Protein 4MTD (pdb70)

B-factor: mean 65.63, std 25.98, range [26.78, 178.12]

Nearest PDB structures (foldseek):
  4mtd-assembly1_B  TM=9.574E-01  e=1.152E-27  Escherichia coli K-12
  7dh8-assembly1_A-2  TM=9.145E-01  e=3.025E-14  Xanthomonas campestris pv. campestris str. 8004
  4rb2-assembly1_D  TM=7.199E-01  e=3.988E-08  Magnetospirillum gryphiswaldense MSR-1 v2
  4lmy-assembly1_B  TM=5.319E-01  e=8.120E-08  Streptococcus pyogenes NS88.2
  5fd6-assembly2_C  TM=5.587E-01  e=7.136E-08  Rhizobium leguminosarum bv. viciae

Solvent-accessible surface area: 32588 Å² total; per-residue (Å²): 120,102,14,124,118,38,22,58,74,0,90,157,9,3,82,122,64,156,50,188,29,37,109,45,56,46,23,0,0,86,18,4,22,113,68,136,6,21,14,41,3,74,82,0,13,68,64,0,55,148,62,30,92,113,2,72,19,84,19,0,85,136,4,1,69,15,0,63,137,25,21,1,3,36,79,0,42,19,52,101,8,13,9,28,3,122,97,7,78,55,108,150,47,32,22,0,11,2,5,2,85,129,65,22,28,27,120,11,46,89,4,127,23,0,54,83,42,0,127,72,40,4,75,182,86,37,18,53,46,141,88,9,17,2,4,0,23,0,43,26,47,68,4,48,124,81,107,84,152,216,81,104,29,109,89,24,24,62,86,0,86,160,31,2,76,143,79,145,52,176,20,48,114,66,68,52,27,0,0,88,13,2,24,98,55,159,14,32,14,40,5,70,82,0,11,55,52,0,56,140,62,30,94,116,2,76,20,66,21,0,85,168,3,1,70,10,0,64,132,22,37,1,4,36,74,0,37,23,61,78,10,11,10,38,0,90,80,14,104,58,114,124,41,25,15,1,7,2,5,2,80,140,69,41,39,26,114,16,35,61,12,137,32,0,57,78,68,0,111,88,33,2,69,177,44,42,16,43,36,139,111,23,18,4,4,1,27,0,30,26,50,60,1,58,131,84,115,88,149,149,37,143,111,50,23,60,63,0,87,154,29,12,71,160,102,150,52,202,30,45,107,68,67,50,21,0,1,80,17,3,21,101,75,149,25,29,10,39,5,124,78,0,3,83,61,0,90,140,59,60,91,146,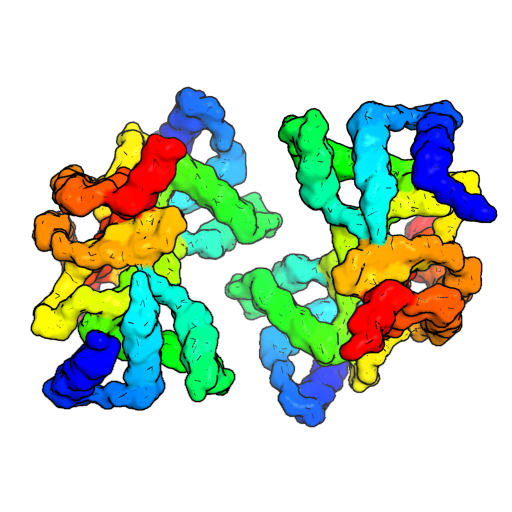6,107,40,67,23,0,94,178,3,2,99,21,0,60,136,22,18,1,3,30,76,0,37,20,59,86,9,11,15,31,5,118,82,16,108,100,116,130,62,26,17,0,4,1,6,2,72,132,74,40,47,28,98,22,39,83,6,115,28,0,28,88,46,2,99,75,39,2,79,185,48,40,18,46,31,167,102,7,10,3,4,0,25,0,27,24,44,66,3,56,124,80,106,85,148,224,154,50,75,38,114,97,0,18,59,41,0,85,111,20,2,77,136,100,149,46,193,31,48,111,75,69,57,37,0,0,92,15,4,12,103,59,135,14,30,17,38,6,126,79,0,4,83,55,0,88,147,67,58,88,144,5,107,40,65,18,1,86,169,2,1,88,21,0,58,151,18,25,2,3,45,71,0,34,26,49,94,14,14,8,3,0,80,17,20,68,76,112,129,46,26,18,0,11,6,8,2,70,181,76,34,33,19,99,12,34,52,6,124,30,0,50,90,45,1,86,72,25,1,80,166,27,44,13,48,26,198,110,12,12,4,4,0,32,0,26,28,48,72,18,56,139,108,140,81,146

InterPro domains:
  IPR002481 Ferric-uptake regulator [PF01475] (20-138)
  IPR002481 Ferric-uptake regulator [PTHR33202] (2-150)
  IPR002481 Ferric-uptake regulator [cd07153] (26-143)
  IPR036388 Winged helix-like DNA-binding domain superfamily [G3DSA:1.10.10.10] (1-89)
  IPR036390 Winged helix DNA-binding domain superfamily [SSF46785] (12-144)
  IPR043135 Ferric-uptake regulator, C-terminal domain [G3DSA:3.30.1490.190] (90-152)

GO terms:
  GO:0000976 transcription cis-regulatory region binding (F, IPI)
  GO:0001217 DNA-binding transcription repressor activity (F, IPI)
  GO:0032993 protein-DNA complex (C, IPI)
  GO:0042802 identical protein binding (F, IPI)
  GO:0006351 DNA-templated transcription (P, IDA)

CATH classification: 1.10.10.10 (+1 more: 3.30.1490.190)

Sequence (598 aa):
TTTQELLAQAEKICAQRNVRLTPQRLEVLRLMSLQDGAISAYDLLDLLREAEPQAKPPTVYRRALDFLLEQGFVHKVESTNSYVLCHLFDQPTHTSAMFICDRCGAVKEECAEGVEDIMHTLAAKMGFALRHNVIEAHGLCAACVEVEACKTTTQELLAQAEKICAQRNVRLTPQRLEVLRLMSLQDGAISAYDLLDLLREAEPQAKPPTVYRALDFLLEQGFVHKVESTNSYVLCHLFDQPTHTSAMFICDRCGAVKEECAEGVEDIMHTLAAKMGFALRHNVIEAHGLCAACVEVEACTTQELLAQAEKICAQRNVRLTPQRLEVLRLMSLQDGAISAYDLLDLLREAEPQAKPPTVYRALDFLLEQGFVHKVESTNSYVLCHLFDQPTHTSAMFICDRCGAVKEECAEGVEDIMHTLAAKMGFALRHNVIEAHGLCAACVEVEACEKTTTQELLAQAEKICAQRNVRLTPQRLEVLRLMSLQDGAISAYDLLDLLREAEPQAKPPTVYRALDFLLEQGFVHKVESTNSYVLCHLFDQPTHTSAMFICDRCGAVKEECAEGVEDIMHTLAAKMGFALRHNVIEAHGLCAACVEVEAC

Radius of gyration: 30.98 Å; Cα contacts (8 Å, |Δi|>4): 879; chains: 4; bounding box: 67×88×81 Å

Foldseek 3Di:
DVLVVVLVVVVVLQVVPVHDCDPLLSVLLSQQVVQQWKDALVVSQVVSCVVPVPDDSVSSVVSVVVCVVQPFKDQQVVPRIIHGDPDGPDPDDAWAWEAEPPRGHIDTHHDPVVVVVVVVVCVVPVHDDDYDRHYHYDHDPVVVVVVVD/DDPLVVVLVVVVVVCVVPVHDCDPLLSVLLSLQVVDQWKDALVRSQVVSCVVVVPGDSVSSVVSVVVCVVQPFKDAQVVVRIIHGDPDSPDHDAAWEWEAEPPPGHIDTHHDVVVVVVVVVVCVVPVHDDDYDRHYHYHHDPVRVVVVVD/DLVVVLVVVVVVCVVVVHDCDPLLSVLLSLLSVDQAKAALVVSQVVVCVVPVVDDSVSSVVSVVVCVVQQFWDAQVVVRTIHGDPDRPDDNAAWAWEAEPPPGHIDTDHDVVVVVVVVVVCVVPVHDDDGDHHYHYHHDPVVVVVVVD/DADQLVNLLVVVVVVCVVVVHDCDPLLSVLLVLQSPDQAWAAQVRSQVVVCVVVVPDDSVSSVVSVVVCVVLPQKDQQPVPRTIHGDRPVSDPDAAWAWEAEPPVGGIDTDGDPPVVVVVVVVCVVPVHDDDHDYHYHYDHDPVVVVVVVD

Organism: Escherichia coli (strain K12) (NCBI:txid83333)

Structure (mmCIF, N/CA/C/O backbone):
data_4MTD
#
_entry.id   4MTD
#
_cell.length_a   193.324
_cell.length_b   80.470
_cell.length_c   98.770
_cell.angle_alpha   90.00
_cell.angle_beta   120.15
_cell.angle_gamma   90.00
#
_symmetry.space_group_name_H-M   'C 1 2 1'
#
loop_
_entity.id
_entity.type
_entity.pdbx_description
1 polymer 'Zinc uptake regulation protein'
2 polymer 'znuABC operator DNA'
3 polymer 'znuABC operator DNA'
4 non-polymer 'ZINC ION'
#
loop_
_atom_site.group_PDB
_atom_site.id
_atom_site.type_symbol
_atom_site.label_atom_id
_atom_site.label_alt_id
_atom_site.label_comp_id
_atom_site.label_asym_id
_atom_site.label_entity_id
_atom_site.label_seq_id
_atom_site.pdbx_PDB_ins_code
_atom_site.Cartn_x
_atom_site.Cartn_y
_atom_site.Cartn_z
_atom_site.occupancy
_atom_site.B_iso_or_equiv
_atom_site.auth_seq_id
_atom_site.auth_comp_id
_atom_site.auth_asym_id
_atom_site.auth_atom_id
_atom_site.pdbx_PDB_model_num
ATOM 1 N N . THR A 1 4 ? 49.081 -16.427 52.523 1.00 101.83 4 THR A N 1
ATOM 2 C CA . THR A 1 4 ? 50.215 -16.071 53.436 1.00 102.97 4 THR A CA 1
ATOM 3 C C . THR A 1 4 ? 50.196 -14.598 53.862 1.00 97.75 4 THR A C 1
ATOM 4 O O . THR A 1 4 ? 50.659 -14.265 54.953 1.00 99.42 4 THR A O 1
ATOM 8 N N . THR A 1 5 ? 49.682 -13.719 53.004 1.00 90.55 5 THR A N 1
ATOM 9 C CA . THR A 1 5 ? 49.376 -12.347 53.416 1.00 87.03 5 THR A CA 1
ATOM 10 C C . THR A 1 5 ? 48.300 -12.367 54.508 1.00 81.70 5 THR A C 1
ATOM 11 O O . THR A 1 5 ? 48.302 -11.526 55.407 1.00 79.86 5 THR A O 1
ATOM 15 N N . THR A 1 6 ? 47.398 -13.346 54.423 1.00 75.32 6 THR A N 1
ATOM 16 C CA . THR A 1 6 ? 46.389 -13.594 55.451 1.00 69.28 6 THR A CA 1
ATOM 17 C C . THR A 1 6 ? 47.033 -14.113 56.744 1.00 68.03 6 THR A C 1
ATOM 18 O O . THR A 1 6 ? 46.782 -13.556 57.817 1.00 68.67 6 THR A O 1
ATOM 22 N N . GLN A 1 7 ? 47.861 -15.155 56.641 1.00 65.67 7 GLN A N 1
ATOM 23 C CA . GLN A 1 7 ? 48.626 -15.670 57.792 1.00 67.59 7 GLN A CA 1
ATOM 24 C C . GLN A 1 7 ? 49.310 -14.550 58.576 1.00 65.48 7 GLN A C 1
ATOM 25 O O . GLN A 1 7 ? 49.146 -14.432 59.794 1.00 61.37 7 GLN A O 1
ATOM 31 N N . GLU A 1 8 ? 50.087 -13.746 57.857 1.00 64.59 8 GLU A N 1
ATOM 32 C CA . GLU A 1 8 ? 50.785 -12.601 58.438 1.00 68.66 8 GLU A CA 1
ATOM 33 C C . GLU A 1 8 ? 49.806 -11.651 59.109 1.00 65.21 8 GLU A C 1
ATOM 34 O O . GLU A 1 8 ? 50.028 -11.195 60.231 1.00 63.88 8 GLU A O 1
ATOM 40 N N . LEU A 1 9 ? 48.715 -11.369 58.412 1.00 63.15 9 LEU A N 1
ATOM 41 C CA . LEU A 1 9 ? 47.703 -10.460 58.920 1.00 61.85 9 LEU A CA 1
ATOM 42 C C . LEU A 1 9 ? 47.056 -11.007 60.197 1.00 59.76 9 LEU A C 1
ATOM 43 O O . LEU A 1 9 ? 46.835 -10.260 61.151 1.00 56.49 9 LEU A O 1
ATOM 48 N N . LEU A 1 10 ? 46.789 -12.311 60.230 1.00 57.58 10 LEU A N 1
ATOM 49 C CA . LEU A 1 10 ? 46.236 -12.943 61.433 1.00 57.46 10 LEU A CA 1
ATOM 50 C C . LEU A 1 10 ? 47.248 -12.962 62.575 1.00 56.19 10 LEU A C 1
ATOM 51 O O . LEU A 1 10 ? 46.903 -12.670 63.724 1.00 55.19 10 LEU A O 1
ATOM 56 N N . ALA A 1 11 ? 48.489 -13.314 62.252 1.00 57.08 11 ALA A N 1
ATOM 57 C CA . ALA A 1 11 ? 49.575 -13.349 63.236 1.00 58.32 11 ALA A CA 1
ATOM 58 C C . ALA A 1 11 ? 49.756 -11.987 63.886 1.00 57.33 11 ALA A C 1
ATOM 59 O O . ALA A 1 11 ? 50.023 -11.880 65.086 1.00 60.04 11 ALA A O 1
ATOM 61 N N . GLN A 1 12 ? 49.598 -10.951 63.075 1.00 55.28 12 GLN A N 1
ATOM 62 C CA . GLN A 1 12 ? 49.653 -9.577 63.537 1.00 56.67 12 GLN A CA 1
ATOM 63 C C . GLN A 1 12 ? 48.489 -9.200 64.458 1.00 57.39 12 GLN A C 1
ATOM 64 O O . GLN A 1 12 ? 48.667 -8.437 65.402 1.00 59.82 12 GLN A O 1
ATOM 70 N N . ALA A 1 13 ? 47.297 -9.711 64.175 1.00 58.81 13 ALA A N 1
ATOM 71 C CA . ALA A 1 13 ? 46.132 -9.416 65.010 1.00 58.33 13 ALA A CA 1
ATOM 72 C C . ALA A 1 13 ? 46.236 -10.126 66.352 1.00 58.36 13 ALA A C 1
ATOM 73 O O . ALA A 1 13 ? 45.882 -9.558 67.388 1.00 54.72 13 ALA A O 1
ATOM 75 N N . GLU A 1 14 ? 46.717 -11.368 66.321 1.00 62.17 14 GLU A N 1
ATOM 76 C CA . GLU A 1 14 ? 46.982 -12.142 67.543 1.00 65.14 14 GLU A CA 1
ATOM 77 C C . GLU A 1 14 ? 47.988 -11.450 68.453 1.00 67.11 14 GLU A C 1
ATOM 78 O O . GLU A 1 14 ? 47.899 -11.552 69.679 1.00 69.53 14 GLU A O 1
ATOM 84 N N . LYS A 1 15 ? 48.941 -10.750 67.843 1.00 68.84 15 LYS A N 1
ATOM 85 C CA . LYS A 1 15 ? 49.955 -10.004 68.575 1.00 69.79 15 LYS A CA 1
ATOM 86 C C . LYS A 1 15 ? 49.351 -8.759 69.219 1.00 67.62 15 LYS A C 1
ATOM 87 O O . LYS A 1 15 ? 49.541 -8.523 70.408 1.00 71.06 15 LYS A O 1
ATOM 93 N N . ILE A 1 16 ? 48.618 -7.971 68.439 1.00 65.49 16 ILE A N 1
ATOM 94 C CA . ILE A 1 16 ? 47.954 -6.769 68.961 1.00 61.95 16 ILE A CA 1
ATOM 95 C C . ILE A 1 16 ? 46.971 -7.111 70.078 1.00 61.61 16 ILE A C 1
ATOM 96 O O . ILE A 1 16 ? 46.890 -6.400 71.070 1.00 64.53 16 ILE A O 1
ATOM 101 N N . CYS A 1 17 ? 46.219 -8.193 69.906 1.00 62.27 17 CYS A N 1
ATOM 102 C CA . CYS A 1 17 ? 45.259 -8.626 70.921 1.00 61.36 17 CYS A CA 1
ATOM 103 C C . CYS A 1 17 ? 45.945 -9.196 72.161 1.00 62.19 17 CYS A C 1
ATOM 104 O O . CYS A 1 17 ? 45.377 -9.159 73.246 1.00 58.24 17 CYS A O 1
ATOM 107 N N . ALA A 1 18 ? 47.147 -9.747 71.999 1.00 65.73 18 ALA A N 1
ATOM 108 C CA . ALA A 1 18 ? 47.957 -10.161 73.150 1.00 67.81 18 ALA A CA 1
ATOM 109 C C . ALA A 1 18 ? 48.438 -8.934 73.931 1.00 66.88 18 ALA A C 1
ATOM 110 O O . ALA A 1 18 ? 48.411 -8.933 75.157 1.00 67.65 18 ALA A O 1
ATOM 112 N N . GLN A 1 19 ? 48.853 -7.894 73.212 1.00 67.89 19 GLN A N 1
ATOM 113 C CA . GLN A 1 19 ? 49.312 -6.649 73.825 1.00 70.24 19 GLN A CA 1
ATOM 114 C C . GLN A 1 19 ? 48.221 -6.044 74.708 1.00 71.38 19 GLN A C 1
ATOM 115 O O . GLN A 1 19 ? 48.420 -5.894 75.912 1.00 77.98 19 GLN A O 1
ATOM 121 N N . ARG A 1 20 ? 47.072 -5.714 74.121 1.00 71.87 20 ARG A N 1
ATOM 122 C CA . ARG A 1 20 ? 45.910 -5.271 74.905 1.00 70.38 20 ARG A CA 1
ATOM 123 C C . ARG A 1 20 ? 45.368 -6.517 75.593 1.00 73.09 20 ARG A C 1
ATOM 124 O O . ARG A 1 20 ? 45.521 -7.610 75.068 1.00 80.97 20 ARG A O 1
ATOM 132 N N . ASN A 1 21 ? 44.751 -6.380 76.760 1.00 75.73 21 ASN A N 1
ATOM 133 C CA . ASN A 1 21 ? 44.309 -7.567 77.508 1.00 81.35 21 ASN A CA 1
ATOM 134 C C . ASN A 1 21 ? 42.999 -8.092 76.926 1.00 76.38 21 ASN A C 1
ATOM 135 O O . ASN A 1 21 ? 41.936 -7.907 77.514 1.00 78.36 21 ASN A O 1
ATOM 140 N N . VAL A 1 22 ? 43.088 -8.751 75.771 1.00 71.43 22 VAL A N 1
ATOM 141 C CA . VAL A 1 22 ? 41.920 -8.957 74.901 1.00 66.73 22 VAL A CA 1
ATOM 142 C C . VAL A 1 22 ? 41.948 -10.299 74.163 1.00 62.59 22 VAL A C 1
ATOM 143 O O . VAL A 1 22 ? 42.986 -10.723 73.666 1.00 60.46 22 VAL A O 1
ATOM 147 N N . ARG A 1 23 ? 40.783 -10.940 74.084 1.00 59.99 23 ARG A N 1
ATOM 148 C CA . ARG A 1 23 ? 40.677 -12.324 73.635 1.00 58.62 23 ARG A CA 1
ATOM 149 C C . ARG A 1 23 ? 40.241 -12.467 72.170 1.00 56.29 23 ARG A C 1
ATOM 150 O O . ARG A 1 23 ? 39.069 -12.282 71.832 1.00 54.90 23 ARG A O 1
ATOM 158 N N . LEU A 1 24 ? 41.201 -12.802 71.310 1.00 52.87 24 LEU A N 1
ATOM 159 C CA . LEU A 1 24 ? 40.929 -13.130 69.922 1.00 50.68 24 LEU A CA 1
ATOM 160 C C . LEU A 1 24 ? 40.590 -14.611 69.835 1.00 49.67 24 LEU A C 1
ATOM 161 O O . LEU A 1 24 ? 41.445 -15.439 69.545 1.00 50.27 24 LEU A O 1
ATOM 166 N N . THR A 1 25 ? 39.326 -14.927 70.087 1.00 48.65 25 THR A N 1
ATOM 167 C CA . THR A 1 25 ? 38.846 -16.307 70.122 1.00 47.29 25 THR A CA 1
ATOM 168 C C . THR A 1 25 ? 38.857 -16.946 68.738 1.00 44.82 25 THR A C 1
ATOM 169 O O . THR A 1 25 ? 38.909 -16.247 67.742 1.00 43.50 25 THR A O 1
ATOM 173 N N . PRO A 1 26 ? 38.785 -18.282 68.675 1.00 44.60 26 PRO A N 1
ATOM 174 C CA . PRO A 1 26 ? 38.764 -18.983 67.382 1.00 43.83 26 PRO A CA 1
ATOM 175 C C . PRO A 1 26 ? 37.674 -18.486 66.442 1.00 43.20 26 PRO A C 1
ATOM 176 O O . PRO A 1 26 ? 37.877 -18.395 65.224 1.00 43.63 26 PRO A O 1
ATOM 180 N N . GLN A 1 27 ? 36.526 -18.171 67.022 1.00 42.05 27 GLN A N 1
ATOM 181 C CA . GLN A 1 27 ? 35.389 -17.671 66.275 1.00 41.48 27 GLN A CA 1
ATOM 182 C C . GLN A 1 27 ? 35.733 -16.292 65.674 1.00 41.99 27 GLN A C 1
ATOM 183 O O . GLN A 1 27 ? 35.586 -16.058 64.470 1.00 38.74 27 GLN A O 1
ATOM 189 N N . ARG A 1 28 ? 36.238 -15.401 66.520 1.00 41.20 28 ARG A N 1
ATOM 190 C CA . ARG A 1 28 ? 36.650 -14.069 66.083 1.00 40.62 28 ARG A CA 1
ATOM 191 C C . ARG A 1 28 ? 37.776 -14.136 65.073 1.00 39.59 28 ARG A C 1
ATOM 192 O O . ARG A 1 28 ? 37.797 -13.382 64.109 1.00 41.21 28 ARG A O 1
ATOM 200 N N . LEU A 1 29 ? 38.716 -15.039 65.302 1.00 41.43 29 LEU A N 1
ATOM 201 C CA . LEU A 1 29 ? 39.829 -15.230 64.386 1.00 44.30 29 LEU A CA 1
ATOM 202 C C . LEU A 1 29 ? 39.299 -15.705 63.044 1.00 44.48 29 LEU A C 1
ATOM 203 O O . LEU A 1 29 ? 39.694 -15.197 61.995 1.00 48.44 29 LEU A O 1
ATOM 208 N N . GLU A 1 30 ? 38.391 -16.674 63.087 1.00 42.27 30 GLU A N 1
ATOM 209 C CA . GLU A 1 30 ? 37.799 -17.214 61.875 1.00 40.62 30 GLU A CA 1
ATOM 210 C C . GLU A 1 30 ? 37.085 -16.160 61.039 1.00 40.61 30 GLU A C 1
ATOM 211 O O . GLU A 1 30 ? 37.196 -16.156 59.817 1.00 41.60 30 GLU A O 1
ATOM 217 N N . VAL A 1 31 ? 36.343 -15.271 61.684 1.00 39.22 31 VAL A N 1
ATOM 218 C CA . VAL A 1 31 ? 35.648 -14.229 60.947 1.00 38.67 31 VAL A CA 1
ATOM 219 C C . VAL A 1 31 ? 36.692 -13.333 60.306 1.00 38.47 31 VAL A C 1
ATOM 220 O O . VAL A 1 31 ? 36.580 -12.981 59.142 1.00 39.23 31 VAL A O 1
ATOM 224 N N . LEU A 1 32 ? 37.730 -13.003 61.062 1.00 40.09 32 LEU A N 1
ATOM 225 C CA . LEU A 1 32 ? 38.801 -12.143 60.559 1.00 40.66 32 LEU A CA 1
ATOM 226 C C . LEU A 1 32 ? 39.471 -12.746 59.331 1.00 38.58 32 LEU A C 1
ATOM 227 O O . LEU A 1 32 ? 39.730 -12.066 58.336 1.00 36.20 32 LEU A O 1
ATOM 232 N N . ARG A 1 33 ? 39.747 -14.033 59.417 1.00 37.80 33 ARG A N 1
ATOM 233 C CA . ARG A 1 33 ? 40.318 -14.767 58.307 1.00 39.40 33 ARG A CA 1
ATOM 234 C C . ARG A 1 33 ? 39.417 -14.662 57.064 1.00 39.65 33 ARG A C 1
ATOM 235 O O . ARG A 1 33 ? 39.885 -14.361 55.957 1.00 40.79 33 ARG A O 1
ATOM 243 N N . LEU A 1 34 ? 38.120 -14.878 57.250 1.00 37.86 34 LEU A N 1
ATOM 244 C CA . LEU A 1 34 ? 37.198 -14.869 56.127 1.00 36.89 34 LEU A CA 1
ATOM 245 C C . LEU A 1 34 ? 37.173 -13.502 55.444 1.00 37.74 34 LEU A C 1
ATOM 246 O O . LEU A 1 34 ? 37.239 -13.421 54.219 1.00 36.65 34 LEU A O 1
ATOM 251 N N . MET A 1 35 ? 37.084 -12.435 56.229 1.00 38.95 35 MET A N 1
ATOM 252 C CA . MET A 1 35 ? 37.084 -11.077 55.671 1.00 40.54 35 MET A CA 1
ATOM 253 C C . MET A 1 35 ? 38.388 -10.720 54.976 1.00 39.80 35 MET A C 1
ATOM 254 O O . MET A 1 35 ? 38.378 -10.099 53.918 1.00 41.31 35 MET A O 1
ATOM 259 N N . SER A 1 36 ? 39.503 -11.131 55.560 1.00 40.69 36 SER A N 1
ATOM 260 C CA . SER A 1 36 ? 40.803 -10.903 54.952 1.00 41.97 36 SER A CA 1
ATOM 261 C C . SER A 1 36 ? 40.862 -11.512 53.555 1.00 42.17 36 SER A C 1
ATOM 262 O O . SER A 1 36 ? 41.281 -10.856 52.606 1.00 43.02 36 SER A O 1
ATOM 265 N N . LEU A 1 37 ? 40.419 -12.758 53.418 1.00 42.83 37 LEU A N 1
ATOM 266 C CA . LEU A 1 37 ? 40.432 -13.418 52.108 1.00 42.02 37 LEU A CA 1
ATOM 267 C C . LEU A 1 37 ? 39.478 -12.755 51.122 1.00 42.24 37 LEU A C 1
ATOM 268 O O . LEU A 1 37 ? 39.707 -12.811 49.920 1.00 41.77 37 LEU A O 1
ATOM 273 N N . GLN A 1 38 ? 38.405 -12.153 51.630 1.00 43.90 38 GLN A N 1
ATOM 274 C CA . GLN A 1 38 ? 37.469 -11.395 50.805 1.00 46.90 38 GLN A CA 1
ATOM 275 C C . GLN A 1 38 ? 38.216 -10.201 50.216 1.00 54.71 38 GLN A C 1
ATOM 276 O O . GLN A 1 38 ? 39.107 -9.632 50.868 1.00 58.07 38 GLN A O 1
ATOM 282 N N . ASP A 1 39 ? 37.872 -9.821 48.990 1.00 60.66 39 ASP A N 1
ATOM 283 C CA . ASP A 1 39 ? 38.592 -8.721 48.311 1.00 69.93 39 ASP A CA 1
ATOM 284 C C . ASP A 1 39 ? 38.382 -7.422 49.063 1.00 66.12 39 ASP A C 1
ATOM 285 O O . ASP A 1 39 ? 39.318 -6.66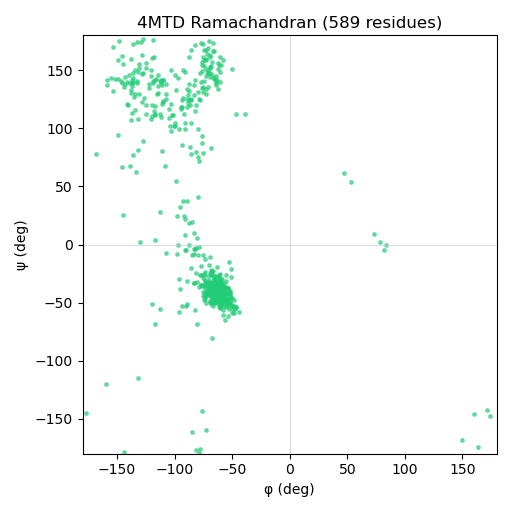2 49.285 1.00 74.14 39 ASP A O 1
ATOM 290 N N . GLY A 1 40 ? 37.133 -7.187 49.441 1.00 60.26 40 GLY A N 1
ATOM 291 C CA . GLY A 1 40 ? 36.748 -5.993 50.149 1.00 56.34 40 GLY A CA 1
ATOM 292 C C . GLY A 1 40 ? 35.446 -6.244 50.862 1.00 50.98 40 GLY A C 1
ATOM 293 O O . GLY A 1 40 ? 35.359 -7.158 51.666 1.00 48.87 40 GLY A O 1
ATOM 294 N N . ALA A 1 41 ? 34.427 -5.460 50.529 1.00 47.02 41 ALA A N 1
ATOM 295 C CA . ALA A 1 41 ? 33.225 -5.382 51.347 1.00 45.51 41 ALA A CA 1
ATOM 296 C C . ALA A 1 41 ? 32.376 -6.648 51.283 1.00 44.98 41 ALA A C 1
ATOM 297 O O . ALA A 1 41 ? 32.333 -7.340 50.268 1.00 48.28 41 ALA A O 1
ATOM 299 N N . ILE A 1 42 ? 31.714 -6.945 52.394 1.00 42.89 42 ILE A N 1
ATOM 300 C CA . ILE A 1 42 ? 30.829 -8.092 52.475 1.00 40.49 42 ILE A CA 1
ATOM 301 C C . ILE A 1 42 ? 29.769 -7.845 53.531 1.00 38.01 42 ILE A C 1
ATOM 302 O O . ILE A 1 42 ? 30.074 -7.406 54.636 1.00 36.07 42 ILE A O 1
ATOM 307 N N . SER A 1 43 ? 28.515 -8.106 53.169 1.00 37.34 43 SER A N 1
ATOM 308 C CA . SER A 1 43 ? 27.405 -8.035 54.113 1.00 34.10 43 SER A CA 1
ATOM 309 C C . SER A 1 43 ? 27.588 -9.040 55.252 1.00 33.58 43 SER A C 1
ATOM 310 O O . SER A 1 43 ? 28.264 -10.071 55.098 1.00 36.08 43 SER A O 1
ATOM 313 N N . ALA A 1 44 ? 26.983 -8.744 56.394 1.00 31.66 44 ALA A N 1
ATOM 314 C CA . ALA A 1 44 ? 27.017 -9.654 57.538 1.00 29.75 44 ALA A CA 1
ATOM 315 C C . ALA A 1 44 ? 26.502 -11.045 57.197 1.00 29.25 44 ALA A C 1
ATOM 316 O O . ALA A 1 44 ? 27.145 -12.021 57.526 1.00 30.37 44 ALA A O 1
ATOM 318 N N . TYR A 1 45 ? 25.358 -11.135 56.525 1.00 31.14 45 TYR A N 1
ATOM 319 C CA . TYR A 1 45 ? 24.730 -12.436 56.200 1.00 30.58 45 TYR A CA 1
ATOM 320 C C . TYR A 1 45 ? 25.495 -13.247 55.151 1.00 33.12 45 TYR A C 1
ATOM 321 O O . TYR A 1 45 ? 25.468 -14.480 55.194 1.00 33.74 45 TYR A O 1
ATOM 330 N N . ASP A 1 46 ? 26.192 -12.585 54.223 1.00 35.29 46 ASP A N 1
ATOM 331 C CA . ASP A 1 46 ? 27.105 -13.325 53.324 1.00 35.91 46 ASP A CA 1
ATOM 332 C C . ASP A 1 46 ? 28.270 -13.868 54.123 1.00 34.72 46 ASP A C 1
ATOM 333 O O . ASP A 1 46 ? 28.753 -14.966 53.875 1.00 37.85 46 ASP A O 1
ATOM 338 N N . LEU A 1 47 ? 28.726 -13.079 55.082 1.00 36.59 47 LEU A N 1
ATOM 339 C CA . LEU A 1 47 ? 29.807 -13.482 55.975 1.00 38.52 47 LEU A CA 1
ATOM 340 C C . LEU A 1 47 ? 29.353 -14.611 56.900 1.00 36.68 47 LEU A C 1
ATOM 341 O O . LEU A 1 47 ? 30.105 -15.550 57.150 1.00 37.22 47 LEU A O 1
ATOM 346 N N . LEU A 1 48 ? 28.116 -14.541 57.376 1.00 35.21 48 LEU A N 1
ATOM 347 C CA . LEU A 1 48 ? 27.534 -15.654 58.127 1.00 35.15 48 LEU A CA 1
ATOM 348 C C . LEU A 1 48 ? 27.505 -16.938 57.284 1.00 36.24 48 LEU A C 1
ATOM 349 O O . LEU A 1 48 ? 27.800 -18.008 57.792 1.00 36.88 48 LEU A O 1
ATOM 354 N N . ASP A 1 49 ? 27.170 -16.837 56.000 1.00 38.05 49 ASP A N 1
ATOM 355 C CA . ASP A 1 49 ? 27.165 -18.022 55.130 1.00 40.14 49 ASP A CA 1
ATOM 356 C C . ASP A 1 49 ? 28.539 -18.680 55.078 1.00 40.19 49 ASP A C 1
ATOM 357 O O . ASP A 1 49 ? 28.652 -19.897 55.189 1.00 41.51 49 ASP A O 1
ATOM 362 N N . LEU A 1 50 ? 29.582 -17.874 54.930 1.00 38.90 50 LEU A N 1
ATOM 363 C CA . LEU A 1 50 ? 30.939 -18.405 54.896 1.00 37.52 50 LEU A CA 1
ATOM 364 C C . LEU A 1 50 ? 31.311 -19.023 56.233 1.00 36.91 50 LEU A C 1
ATOM 365 O O . LEU A 1 50 ? 31.960 -20.068 56.274 1.00 39.65 50 LEU A O 1
ATOM 370 N N . LEU A 1 51 ? 30.903 -18.371 57.319 1.00 34.99 51 LEU A N 1
ATOM 371 C CA . LEU A 1 51 ? 31.227 -18.814 58.673 1.00 35.20 51 LEU A CA 1
ATOM 372 C C . LEU A 1 51 ? 30.642 -20.186 58.964 1.00 36.50 51 LEU A C 1
ATOM 373 O O . LEU A 1 51 ? 31.220 -20.966 59.710 1.00 36.43 51 LEU A O 1
ATOM 378 N N . ARG A 1 52 ? 29.486 -20.466 58.373 1.00 39.81 52 ARG A N 1
ATOM 379 C CA . ARG A 1 52 ? 28.816 -21.740 58.561 1.00 43.09 52 ARG A CA 1
ATOM 380 C C . ARG A 1 52 ? 29.553 -22.906 57.908 1.00 44.61 52 ARG A C 1
ATOM 381 O O . ARG A 1 52 ? 29.199 -24.055 58.150 1.00 44.74 52 ARG A O 1
ATOM 389 N N . GLU A 1 53 ? 30.564 -22.615 57.088 1.00 45.85 53 GLU A N 1
ATOM 390 C CA . GLU A 1 53 ? 31.447 -23.658 56.564 1.00 48.70 53 GLU A CA 1
ATOM 391 C C . GLU A 1 53 ? 32.232 -24.298 57.686 1.00 48.08 53 GLU A C 1
ATOM 392 O O . GLU A 1 53 ? 32.282 -25.523 57.786 1.00 53.61 53 GLU A O 1
ATOM 398 N N . ALA A 1 54 ? 32.839 -23.467 58.527 1.00 45.89 54 ALA A N 1
ATOM 399 C CA . ALA A 1 54 ? 33.646 -23.942 59.653 1.00 46.95 54 ALA A CA 1
ATOM 400 C C . ALA A 1 54 ? 32.823 -24.146 60.938 1.00 49.78 54 ALA A C 1
ATOM 401 O O . ALA A 1 54 ? 33.146 -25.013 61.751 1.00 51.23 54 ALA A O 1
ATOM 403 N N . GLU A 1 55 ? 31.777 -23.339 61.121 1.00 50.42 55 GLU A N 1
ATOM 404 C CA . GLU A 1 55 ? 30.889 -23.449 62.283 1.00 48.38 55 GLU A CA 1
ATOM 405 C C . GLU A 1 55 ? 29.441 -23.539 61.836 1.00 47.35 55 GLU A C 1
ATOM 406 O O . GLU A 1 55 ? 28.770 -22.520 61.715 1.00 45.67 55 GLU A O 1
ATOM 412 N N . PRO A 1 56 ? 28.949 -24.766 61.597 1.00 47.92 56 PRO A N 1
ATOM 413 C CA . PRO A 1 56 ? 27.617 -24.951 61.021 1.00 47.53 56 PRO A CA 1
ATOM 414 C C . PRO A 1 56 ? 26.466 -24.448 61.889 1.00 44.58 56 PRO A C 1
ATOM 415 O O . PRO A 1 56 ? 25.373 -24.247 61.380 1.00 43.12 56 PRO A O 1
ATOM 419 N N . GLN A 1 57 ? 26.702 -24.264 63.183 1.00 44.99 57 GLN A N 1
ATOM 420 C CA . GLN A 1 57 ? 25.669 -23.756 64.081 1.00 46.26 57 GLN A CA 1
ATOM 421 C C . GLN A 1 57 ? 25.617 -22.230 64.141 1.00 44.39 57 GLN A C 1
ATOM 422 O O . GLN A 1 57 ? 24.797 -21.680 64.876 1.00 46.72 57 GLN A O 1
ATOM 428 N N . ALA A 1 58 ? 26.491 -21.544 63.412 1.00 41.19 58 ALA A N 1
ATOM 429 C CA . ALA A 1 58 ? 26.555 -20.083 63.502 1.00 41.01 58 ALA A CA 1
ATOM 430 C C . ALA A 1 58 ? 25.234 -19.421 63.096 1.00 38.98 58 ALA A C 1
ATOM 431 O O . ALA A 1 58 ? 24.578 -19.843 62.151 1.00 39.12 58 ALA A O 1
ATOM 433 N N . LYS A 1 59 ? 24.857 -18.382 63.828 1.00 37.84 59 LYS A N 1
ATOM 434 C CA . LYS A 1 59 ? 23.600 -17.687 63.615 1.00 37.43 59 LYS A CA 1
ATOM 435 C C . LYS A 1 59 ? 23.864 -16.195 63.596 1.00 36.41 59 LYS A C 1
ATOM 436 O O . LYS A 1 59 ? 24.988 -15.766 63.839 1.00 36.19 59 LYS A O 1
ATOM 442 N N . PRO A 1 60 ? 22.842 -15.388 63.289 1.00 36.70 60 PRO A N 1
ATOM 443 C CA . PRO A 1 60 ? 23.169 -13.982 63.117 1.00 37.70 60 PRO A CA 1
ATOM 444 C C . PRO A 1 60 ? 23.883 -13.315 64.307 1.00 37.51 60 PRO A C 1
ATOM 445 O O . PRO A 1 60 ? 24.838 -12.558 64.093 1.00 37.21 60 PRO A O 1
ATOM 449 N N . PRO A 1 61 ? 23.463 -13.607 65.547 1.00 36.41 61 PRO A N 1
ATOM 450 C CA . PRO A 1 61 ? 24.215 -13.017 66.660 1.00 35.23 61 PRO A CA 1
ATOM 451 C C . PRO A 1 61 ? 25.684 -13.409 66.649 1.00 35.58 61 PRO A C 1
ATOM 452 O O . PRO A 1 61 ? 26.526 -12.630 67.098 1.00 36.42 61 PRO A O 1
ATOM 456 N N . THR A 1 62 ? 25.994 -14.596 66.132 1.00 33.16 62 THR A N 1
ATOM 457 C CA . THR A 1 62 ? 27.374 -15.042 66.077 1.00 32.19 62 THR A CA 1
ATOM 458 C C . THR A 1 62 ? 28.201 -14.086 65.233 1.00 33.47 62 THR A C 1
ATOM 459 O O . THR A 1 62 ? 29.247 -13.616 65.669 1.00 35.58 62 THR A O 1
ATOM 463 N N . VAL A 1 63 ? 27.735 -13.801 64.022 1.00 35.13 63 VAL A N 1
ATOM 464 C CA . VAL A 1 63 ? 28.487 -12.935 63.130 1.00 35.36 63 VAL A CA 1
ATOM 465 C C . VAL A 1 63 ? 28.490 -11.489 63.636 1.00 34.93 63 VAL A C 1
ATOM 466 O O . VAL A 1 63 ? 29.512 -10.810 63.551 1.00 34.86 63 VAL A O 1
ATOM 470 N N . TYR A 1 64 ? 27.377 -11.032 64.201 1.00 33.78 64 TYR A N 1
ATOM 471 C CA . TYR A 1 64 ? 27.320 -9.661 64.710 1.00 33.68 64 TYR A CA 1
ATOM 472 C C . TYR A 1 64 ? 28.187 -9.468 65.965 1.00 35.50 64 TYR A C 1
ATOM 473 O O . TYR A 1 64 ? 28.815 -8.423 66.107 1.00 36.33 64 TYR A O 1
ATOM 482 N N . ARG A 1 65 ? 28.241 -10.457 66.860 1.00 35.17 65 ARG A N 1
ATOM 483 C CA A ARG A 1 65 ? 29.131 -10.340 68.010 0.50 35.92 65 ARG A CA 1
ATOM 484 C CA B ARG A 1 65 ? 29.150 -10.419 68.021 0.50 36.35 65 ARG A CA 1
ATOM 485 C C . ARG A 1 65 ? 30.588 -10.237 67.546 1.00 35.81 65 ARG A C 1
ATOM 486 O O . ARG A 1 65 ? 31.308 -9.368 68.013 1.00 37.80 65 ARG A O 1
ATOM 501 N N . ALA A 1 66 ? 31.009 -11.097 66.623 1.00 34.30 66 ALA A N 1
ATOM 502 C CA . ALA A 1 66 ? 32.384 -11.041 66.099 1.00 35.70 66 ALA A CA 1
ATOM 503 C C . ALA A 1 66 ? 32.695 -9.704 65.410 1.00 36.62 66 ALA A C 1
ATOM 504 O O . ALA A 1 66 ? 33.775 -9.147 65.585 1.00 36.97 66 ALA A O 1
ATOM 506 N N . LEU A 1 67 ? 31.749 -9.186 64.635 1.00 38.39 67 LEU A N 1
ATOM 507 C CA . LEU A 1 67 ? 31.941 -7.889 63.995 1.00 39.44 67 LEU A CA 1
ATOM 508 C C . LEU A 1 67 ? 32.116 -6.768 65.018 1.00 40.78 67 LEU A C 1
ATOM 509 O O . LEU A 1 67 ? 33.017 -5.952 64.879 1.00 43.12 67 LEU A O 1
ATOM 514 N N . ASP A 1 68 ? 31.275 -6.744 66.046 1.00 44.19 68 ASP A N 1
ATOM 515 C CA . ASP A 1 68 ? 31.384 -5.748 67.115 1.00 46.35 68 ASP A CA 1
ATOM 516 C C . ASP A 1 68 ? 32.753 -5.796 67.749 1.00 44.35 68 ASP A C 1
ATOM 517 O O . ASP A 1 68 ? 33.384 -4.762 67.935 1.00 45.99 68 ASP A O 1
ATOM 522 N N . PHE A 1 69 ? 33.219 -6.993 68.074 1.00 41.91 69 PHE A N 1
ATOM 523 C CA . PHE A 1 69 ? 34.562 -7.128 68.598 1.00 42.89 69 PHE A CA 1
ATOM 524 C C . PHE A 1 69 ? 35.580 -6.557 67.620 1.00 44.24 69 PHE A C 1
ATOM 525 O O . PHE A 1 69 ? 36.387 -5.710 67.988 1.00 45.74 69 PHE A O 1
ATOM 533 N N . LEU A 1 70 ? 35.529 -7.011 66.376 1.00 43.70 70 LEU A N 1
ATOM 534 C CA . LEU A 1 70 ? 36.493 -6.577 65.373 1.00 44.48 70 LEU A CA 1
ATOM 535 C C . LEU A 1 70 ? 36.370 -5.098 65.057 1.00 45.18 70 LEU A C 1
ATOM 536 O O . LEU A 1 70 ? 37.344 -4.484 64.643 1.00 46.96 70 LEU A O 1
ATOM 541 N N . LEU A 1 71 ? 35.177 -4.539 65.241 1.00 47.31 71 LEU A N 1
ATOM 542 C CA . LEU A 1 71 ? 34.959 -3.099 65.100 1.00 47.81 71 LEU A CA 1
ATOM 543 C C . LEU A 1 71 ? 35.539 -2.319 66.276 1.00 52.54 71 LEU A C 1
ATOM 544 O O . LEU A 1 71 ? 36.147 -1.266 66.079 1.00 53.02 71 LEU A O 1
ATOM 549 N N . GLU A 1 72 ? 35.337 -2.832 67.492 1.00 58.38 72 GLU A N 1
ATOM 550 C CA . GLU A 1 72 ? 35.782 -2.164 68.723 1.00 60.81 72 GLU A CA 1
ATOM 551 C C . GLU A 1 72 ? 37.299 -2.094 68.802 1.00 58.21 72 GLU A C 1
ATOM 552 O O . GLU A 1 72 ? 37.855 -1.087 69.204 1.00 58.67 72 GLU A O 1
ATOM 558 N N . GLN A 1 73 ? 37.952 -3.188 68.435 1.00 57.79 73 GLN A N 1
ATOM 559 C CA . GLN A 1 73 ? 39.371 -3.179 68.126 1.00 57.68 73 GLN A CA 1
ATOM 560 C C . GLN A 1 73 ? 39.436 -2.527 66.756 1.00 60.68 73 GLN A C 1
ATOM 561 O O . GLN A 1 73 ? 38.405 -2.289 66.137 1.00 70.10 73 GLN A O 1
ATOM 567 N N . GLY A 1 74 ? 40.612 -2.223 66.245 1.00 57.24 74 GLY A N 1
ATOM 568 C CA . GLY A 1 74 ? 40.648 -1.420 65.018 1.00 55.42 74 GLY A CA 1
ATOM 569 C C . GLY A 1 74 ? 40.479 -2.167 63.705 1.00 52.09 74 GLY A C 1
ATOM 570 O O . GLY A 1 74 ? 40.658 -1.567 62.651 1.00 54.04 74 GLY A O 1
ATOM 571 N N . PHE A 1 75 ? 40.103 -3.449 63.750 1.00 48.83 75 PHE A N 1
ATOM 572 C CA . PHE A 1 75 ? 40.353 -4.366 62.623 1.00 46.93 75 PHE A CA 1
ATOM 573 C C . PHE A 1 75 ? 39.418 -4.260 61.425 1.00 45.72 75 PHE A C 1
ATOM 574 O O . PHE A 1 75 ? 39.818 -4.635 60.319 1.00 45.21 75 PHE A O 1
ATOM 582 N N . VAL A 1 76 ? 38.184 -3.796 61.621 1.00 42.54 76 VAL A N 1
ATOM 583 C CA . VAL A 1 76 ? 37.264 -3.642 60.497 1.00 43.47 76 VAL A CA 1
ATOM 584 C C . VAL A 1 76 ? 36.494 -2.339 60.581 1.00 43.88 76 VAL A C 1
ATOM 585 O O . VAL A 1 76 ? 36.384 -1.735 61.648 1.00 45.01 76 VAL A O 1
ATOM 589 N N . HIS A 1 77 ? 35.970 -1.913 59.440 1.00 43.38 77 HIS A N 1
ATOM 590 C CA . HIS A 1 77 ? 35.111 -0.746 59.374 1.00 45.70 77 HIS A CA 1
ATOM 591 C C . HIS A 1 77 ? 33.760 -1.144 58.816 1.00 45.26 77 HIS A C 1
ATOM 592 O O . HIS A 1 77 ? 33.670 -2.015 57.941 1.00 43.14 77 HIS A O 1
ATOM 599 N N . LYS A 1 78 ? 32.713 -0.492 59.313 1.00 45.58 78 LYS A N 1
ATOM 600 C CA . LYS A 1 78 ? 31.429 -0.551 58.657 1.00 45.84 78 LYS A CA 1
ATOM 601 C C . LYS A 1 78 ? 31.470 0.368 57.450 1.00 46.75 78 LYS A C 1
ATOM 602 O O . LYS A 1 78 ? 32.039 1.448 57.505 1.00 47.92 78 LYS A O 1
ATOM 608 N N . VAL A 1 79 ? 30.878 -0.081 56.353 1.00 47.49 79 VAL A N 1
ATOM 609 C CA . VAL A 1 79 ? 30.715 0.737 55.171 1.00 47.05 79 VAL A CA 1
ATOM 610 C C . VAL A 1 79 ? 29.259 1.183 55.172 1.00 48.58 79 VAL A C 1
ATOM 611 O O . VAL A 1 79 ? 28.375 0.450 54.759 1.00 52.77 79 VAL A O 1
ATOM 615 N N . GLU A 1 80 ? 29.010 2.387 55.661 1.00 49.05 80 GLU A N 1
ATOM 616 C CA . GLU A 1 80 ? 27.646 2.833 55.951 1.00 50.80 80 GLU A CA 1
ATOM 617 C C . GLU A 1 80 ? 26.690 2.895 54.745 1.00 50.29 80 GLU A C 1
ATOM 618 O O . GLU A 1 80 ? 25.490 2.714 54.914 1.00 51.81 80 GLU A O 1
ATOM 624 N N . SER A 1 81 ? 27.199 3.128 53.538 1.00 49.59 81 SER A N 1
ATOM 625 C CA . SER A 1 81 ? 26.324 3.317 52.373 1.00 49.42 81 SER A CA 1
ATOM 626 C C . SER A 1 81 ? 25.995 2.024 51.626 1.00 50.50 81 SER A C 1
ATOM 627 O O . SER A 1 81 ? 25.226 2.024 50.665 1.00 53.55 81 SER A O 1
ATOM 630 N N . THR A 1 82 ? 26.601 0.931 52.048 1.00 49.95 82 THR A N 1
ATOM 631 C CA . THR A 1 82 ? 26.187 -0.403 51.631 1.00 53.56 82 THR A CA 1
ATOM 632 C C . THR A 1 82 ? 26.324 -1.194 52.888 1.00 56.30 82 THR A C 1
ATOM 633 O O . THR A 1 82 ? 27.416 -1.253 53.439 1.00 71.40 82 THR A O 1
ATOM 637 N N . ASN A 1 83 ? 25.255 -1.786 53.380 1.00 51.49 83 ASN A N 1
ATOM 638 C CA . ASN A 1 83 ? 25.288 -2.248 54.765 1.00 49.04 83 ASN A CA 1
ATOM 639 C C . ASN A 1 83 ? 26.256 -3.400 54.896 1.00 45.71 83 ASN A C 1
ATOM 640 O O . ASN A 1 83 ? 25.881 -4.571 54.856 1.00 44.78 83 ASN A O 1
ATOM 645 N N . SER A 1 84 ? 27.522 -3.036 55.041 1.00 42.48 84 SER A N 1
ATOM 646 C CA . SER A 1 84 ? 28.600 -3.949 54.735 1.00 45.12 84 SER A CA 1
ATOM 647 C C . SER A 1 84 ? 29.865 -3.648 55.524 1.00 41.73 84 SER A C 1
ATOM 648 O O . SER A 1 84 ? 29.979 -2.614 56.189 1.00 42.98 84 SER A O 1
ATOM 651 N N . TYR A 1 85 ? 30.811 -4.569 55.442 1.00 38.93 85 TYR A N 1
ATOM 652 C CA . TYR A 1 85 ? 31.989 -4.542 56.289 1.00 38.98 85 TYR A CA 1
ATOM 653 C C . TYR A 1 85 ? 33.242 -4.921 55.519 1.00 40.24 85 TYR A C 1
ATOM 654 O O . TYR A 1 85 ? 33.210 -5.764 54.611 1.00 39.94 85 TYR A O 1
ATOM 663 N N . VAL A 1 86 ? 34.352 -4.300 55.900 1.00 41.34 86 VAL A N 1
ATOM 664 C CA . VAL A 1 86 ? 35.622 -4.528 55.233 1.00 42.90 86 VAL A CA 1
ATOM 665 C C . VAL A 1 86 ? 36.751 -4.462 56.254 1.00 43.58 86 VAL A C 1
ATOM 666 O O . VAL A 1 86 ? 36.608 -3.842 57.308 1.00 45.68 86 VAL A O 1
ATOM 670 N N . LEU A 1 87 ? 37.861 -5.123 55.951 1.00 47.24 87 LEU A N 1
ATOM 671 C CA . LEU A 1 87 ? 39.064 -4.997 56.763 1.00 50.68 87 LEU A CA 1
ATOM 672 C C . LEU A 1 87 ? 39.639 -3.596 56.689 1.00 51.35 87 LEU A C 1
ATOM 673 O O . LEU A 1 87 ? 39.624 -2.967 55.640 1.00 51.29 87 LEU A O 1
ATOM 678 N N . CYS A 1 88 ? 40.167 -3.133 57.812 1.00 56.13 88 CYS A N 1
ATOM 679 C CA . CYS A 1 88 ? 40.954 -1.913 57.852 1.00 59.59 88 CYS A CA 1
ATOM 680 C C . CYS A 1 88 ? 42.341 -2.209 57.292 1.00 61.43 88 CYS A C 1
ATOM 681 O O . CYS A 1 88 ? 42.956 -3.218 57.641 1.00 59.08 88 CYS A O 1
ATOM 684 N N . HIS A 1 89 ? 42.827 -1.331 56.420 1.00 67.84 89 HIS A N 1
ATOM 685 C CA . HIS A 1 89 ? 44.111 -1.548 55.728 1.00 70.64 89 HIS A CA 1
ATOM 686 C C . HIS A 1 89 ? 45.369 -1.496 56.619 1.00 69.93 89 HIS A C 1
ATOM 687 O O . HIS A 1 89 ? 46.376 -2.111 56.277 1.00 70.40 89 HIS A O 1
ATOM 694 N N . LEU A 1 90 ? 45.313 -0.775 57.742 1.00 71.68 90 LEU A N 1
ATOM 695 C CA . LEU A 1 90 ? 46.428 -0.721 58.705 1.00 74.74 90 LEU A CA 1
ATOM 696 C C . LEU A 1 90 ? 45.931 -0.826 60.151 1.00 74.40 90 LEU A C 1
ATOM 697 O O . LEU A 1 90 ? 45.290 0.093 60.654 1.00 76.83 90 LEU A O 1
ATOM 702 N N . PHE A 1 91 ? 46.264 -1.920 60.830 1.00 74.50 91 PHE A N 1
ATOM 703 C CA . PHE A 1 91 ? 45.648 -2.236 62.123 1.00 77.59 91 PHE A CA 1
ATOM 704 C C . PHE A 1 91 ? 45.967 -1.311 63.306 1.00 83.85 91 PHE A C 1
ATOM 705 O O . PHE A 1 91 ? 45.162 -0.435 63.621 1.00 94.19 91 PHE A O 1
ATOM 713 N N . ASP A 1 92 ? 47.125 -1.486 63.946 1.00 88.23 92 ASP A N 1
ATOM 714 C CA . ASP A 1 92 ? 47.343 -1.015 65.341 1.00 93.19 92 ASP A CA 1
ATOM 715 C C . ASP A 1 92 ? 47.022 0.466 65.661 1.00 95.35 92 ASP A C 1
ATOM 716 O O . ASP A 1 92 ? 46.925 0.828 66.833 1.00 95.43 92 ASP A O 1
ATOM 721 N N . GLN A 1 93 ? 46.860 1.316 64.648 1.00 98.25 93 GLN A N 1
ATOM 722 C CA . GLN A 1 93 ? 46.536 2.736 64.871 1.00 99.58 93 GLN A CA 1
ATOM 723 C C . GLN A 1 93 ? 45.210 2.941 65.631 1.00 98.11 93 GLN A C 1
ATOM 724 O O . GLN A 1 93 ? 44.328 2.085 65.581 1.00 96.64 93 GLN A O 1
ATOM 730 N N . PRO A 1 94 ? 45.067 4.083 66.334 1.00 97.71 94 PRO A N 1
ATOM 731 C CA . PRO A 1 94 ? 43.848 4.360 67.104 1.00 95.93 94 PRO A CA 1
ATOM 732 C C . PRO A 1 94 ? 42.676 4.837 66.238 1.00 92.55 94 PRO A C 1
ATOM 733 O O . PRO A 1 94 ? 42.811 4.947 65.016 1.00 88.01 94 PRO A O 1
ATOM 737 N N . THR A 1 95 ? 41.541 5.119 66.880 1.00 90.24 95 THR A N 1
ATOM 738 C CA . THR A 1 95 ? 40.333 5.582 66.186 1.00 89.96 95 THR A CA 1
ATOM 739 C C . THR A 1 95 ? 40.650 6.699 65.180 1.00 88.75 95 THR A C 1
ATOM 740 O O . THR A 1 95 ? 41.028 7.811 65.563 1.00 87.95 95 THR A O 1
ATOM 744 N N . HIS A 1 96 ? 40.487 6.382 63.897 1.00 82.66 96 HIS A N 1
ATOM 745 C CA . HIS A 1 96 ? 40.888 7.263 62.808 1.00 77.02 96 HIS A CA 1
ATOM 746 C C . HIS A 1 96 ? 39.738 7.501 61.835 1.00 77.37 96 HIS A C 1
ATOM 747 O O . HIS A 1 96 ? 38.893 6.630 61.627 1.00 79.23 96 HIS A O 1
ATOM 754 N N . THR A 1 97 ? 39.715 8.697 61.253 1.00 77.10 97 THR A N 1
ATOM 755 C CA . THR A 1 97 ? 38.795 9.033 60.174 1.00 75.07 97 THR A CA 1
ATOM 756 C C . THR A 1 97 ? 39.516 8.790 58.850 1.00 73.45 97 THR A C 1
ATOM 757 O O . THR A 1 97 ? 40.525 9.438 58.559 1.00 75.72 97 THR A O 1
ATOM 761 N N . SER A 1 98 ? 38.998 7.846 58.066 1.00 70.90 98 SER A N 1
ATOM 762 C CA . SER A 1 98 ? 39.528 7.533 56.741 1.00 69.26 98 SER A CA 1
ATOM 763 C C . SER A 1 98 ? 38.474 7.741 55.658 1.00 68.44 98 SER A C 1
ATOM 764 O O . SER A 1 98 ? 37.274 7.585 55.906 1.00 70.00 98 SER A O 1
ATOM 767 N N . ALA A 1 99 ? 38.934 8.092 54.458 1.00 64.20 99 ALA A N 1
ATOM 768 C CA . ALA A 1 99 ? 38.066 8.168 53.284 1.00 61.27 99 ALA A CA 1
ATOM 769 C C . ALA A 1 99 ? 37.999 6.799 52.609 1.00 57.33 99 ALA A C 1
ATOM 770 O O . ALA A 1 99 ? 39.029 6.176 52.382 1.00 54.60 99 ALA A O 1
ATOM 772 N N . MET A 1 100 ? 36.791 6.337 52.293 1.00 59.52 100 MET A N 1
ATOM 773 C CA . MET A 1 100 ? 36.589 4.991 51.733 1.00 61.24 100 MET A CA 1
ATOM 774 C C . MET A 1 100 ? 36.142 5.106 50.289 1.00 55.77 100 MET A C 1
ATOM 775 O O . MET A 1 100 ? 35.101 5.690 50.014 1.00 58.21 100 MET A O 1
ATOM 780 N N . PHE A 1 101 ? 36.913 4.531 49.375 1.00 53.38 101 PHE A N 1
ATOM 781 C CA . PHE A 1 101 ? 36.549 4.497 47.960 1.00 53.09 101 PHE A CA 1
ATOM 782 C C . PHE A 1 101 ? 36.067 3.107 47.596 1.00 51.49 101 PHE A C 1
ATOM 783 O O . PHE A 1 101 ? 36.863 2.166 47.515 1.00 52.77 101 PHE A O 1
ATOM 791 N N . ILE A 1 102 ? 34.764 2.989 47.360 1.00 49.30 102 ILE A N 1
ATOM 792 C CA . ILE A 1 102 ? 34.121 1.692 47.181 1.00 47.22 102 ILE A CA 1
ATOM 793 C C . ILE A 1 102 ? 33.756 1.479 45.728 1.00 45.93 102 ILE A C 1
ATOM 794 O O . ILE A 1 102 ? 33.116 2.325 45.112 1.00 48.13 102 ILE A O 1
ATOM 799 N N . CYS A 1 103 ? 34.146 0.339 45.185 1.00 45.46 103 CYS A N 1
ATOM 800 C CA . CYS A 1 103 ? 33.777 -0.003 43.828 1.00 45.93 103 CYS A CA 1
ATOM 801 C C . CYS A 1 103 ? 32.416 -0.693 43.801 1.00 46.72 103 CYS A C 1
ATOM 802 O O . CYS A 1 103 ? 32.233 -1.751 44.400 1.00 45.56 103 CYS A O 1
ATOM 805 N N . ASP A 1 104 ? 31.477 -0.084 43.082 1.00 48.91 104 ASP A N 1
ATOM 806 C CA . ASP A 1 104 ? 30.108 -0.571 42.973 1.00 49.68 104 ASP A CA 1
ATOM 807 C C . ASP A 1 104 ? 29.990 -1.808 42.093 1.00 51.77 104 ASP A C 1
ATOM 808 O O . ASP A 1 104 ? 28.937 -2.449 42.070 1.00 52.56 104 ASP A O 1
ATOM 813 N N . ARG A 1 105 ? 31.044 -2.135 41.354 1.00 50.97 105 ARG A N 1
ATOM 814 C CA . ARG A 1 105 ? 31.035 -3.337 40.540 1.00 52.14 105 ARG A CA 1
ATOM 815 C C . ARG A 1 105 ? 31.565 -4.583 41.275 1.00 50.83 105 ARG A C 1
ATOM 816 O O . ARG A 1 105 ? 30.887 -5.609 41.289 1.00 46.70 105 ARG A O 1
ATOM 824 N N . CYS A 1 106 ? 32.767 -4.496 41.858 1.00 50.29 106 CYS A N 1
ATOM 825 C CA . CYS A 1 106 ? 33.447 -5.672 42.451 1.00 49.26 106 CYS A CA 1
ATOM 826 C C . CYS A 1 106 ? 33.505 -5.714 43.995 1.00 46.79 106 CYS A C 1
ATOM 827 O O . CYS A 1 106 ? 33.956 -6.702 44.572 1.00 45.88 106 CYS A O 1
ATOM 830 N N . GLY A 1 107 ? 33.093 -4.642 44.660 1.00 44.92 107 GLY A N 1
ATOM 831 C CA . GLY A 1 107 ? 33.132 -4.593 46.116 1.00 43.64 107 GLY A CA 1
ATOM 832 C C . GLY A 1 107 ? 34.455 -4.195 46.760 1.00 43.54 107 GLY A C 1
ATOM 833 O O . GLY A 1 107 ? 34.531 -4.112 47.986 1.00 46.13 107 GLY A O 1
ATOM 834 N N . ALA A 1 108 ? 35.493 -3.923 45.967 1.00 42.82 108 ALA A N 1
ATOM 835 C CA . ALA A 1 108 ? 36.799 -3.556 46.535 1.00 43.50 108 ALA A CA 1
ATOM 836 C C . ALA A 1 108 ? 36.716 -2.196 47.194 1.00 42.78 108 ALA A C 1
ATOM 837 O O . ALA A 1 108 ? 35.871 -1.389 46.838 1.00 42.48 108 ALA A O 1
ATOM 839 N N . VAL A 1 109 ? 37.587 -1.969 48.170 1.00 44.44 109 VAL A N 1
ATOM 840 C CA . VAL A 1 109 ? 37.574 -0.754 48.964 1.00 47.65 109 VAL A CA 1
ATOM 841 C C . VAL A 1 109 ? 39.001 -0.302 49.255 1.00 50.77 109 VAL A C 1
ATOM 842 O O . VAL A 1 109 ? 39.771 -1.044 49.849 1.00 51.53 109 VAL A O 1
ATOM 846 N N . LYS A 1 110 ? 39.347 0.913 48.836 1.00 54.58 110 LYS A N 1
ATOM 847 C CA . LYS A 1 110 ? 40.646 1.499 49.144 1.00 56.31 110 LYS A CA 1
ATOM 848 C C . LYS A 1 110 ? 40.454 2.518 50.262 1.00 56.10 110 LYS A C 1
ATOM 849 O O . LYS A 1 110 ? 39.664 3.466 50.131 1.00 50.53 110 LYS A O 1
ATOM 855 N N . GLU A 1 111 ? 41.154 2.301 51.373 1.00 57.08 111 GLU A N 1
ATOM 856 C CA . GLU A 1 111 ? 41.086 3.201 52.515 1.00 57.73 111 GLU A CA 1
ATOM 857 C C . GLU A 1 111 ? 42.218 4.230 52.396 1.00 63.23 111 GLU A C 1
ATOM 858 O O . GLU A 1 111 ? 43.391 3.861 52.393 1.00 65.97 111 GLU A O 1
ATOM 864 N N . GLU A 1 112 ? 41.866 5.510 52.286 1.00 68.13 112 GLU A N 1
ATOM 865 C CA . GLU A 1 112 ? 42.860 6.586 52.178 1.00 72.83 112 GLU A CA 1
ATOM 866 C C . GLU A 1 112 ? 42.730 7.574 53.324 1.00 73.97 112 GLU A C 1
ATOM 867 O O . GLU A 1 112 ? 41.690 7.649 53.984 1.00 71.59 112 GLU A O 1
ATOM 873 N N . CYS A 1 113 ? 43.801 8.328 53.549 1.00 77.33 113 CYS A N 1
ATOM 874 C CA . CYS A 1 113 ? 43.768 9.465 54.457 1.00 81.73 113 CYS A CA 1
ATOM 875 C C . CYS A 1 113 ? 43.194 10.658 53.709 1.00 83.35 113 CYS A C 1
ATOM 876 O O . CYS A 1 113 ? 43.477 10.844 52.522 1.00 85.75 113 CYS A O 1
ATOM 879 N N . ALA A 1 114 ? 42.386 11.458 54.398 1.00 84.96 114 ALA A N 1
ATOM 880 C CA . ALA A 1 114 ? 41.830 12.675 53.810 1.00 92.37 114 ALA A CA 1
ATOM 881 C C . ALA A 1 114 ? 41.860 13.820 54.816 1.00 96.60 114 ALA A C 1
ATOM 882 O O . ALA A 1 114 ? 40.815 14.285 55.281 1.00 100.22 114 ALA A O 1
ATOM 884 N N . GLU A 1 115 ? 43.071 14.262 55.148 1.00 99.08 115 GLU A N 1
ATOM 885 C CA . GLU A 1 115 ? 43.263 15.361 56.098 1.00 100.14 115 GLU A CA 1
ATOM 886 C C . GLU A 1 115 ? 42.517 16.627 55.666 1.00 97.58 115 GLU A C 1
ATOM 887 O O . GLU A 1 115 ? 41.868 17.274 56.487 1.00 100.98 115 GLU A O 1
ATOM 893 N N . GLY A 1 116 ? 42.590 16.959 54.378 1.00 92.87 116 GLY A N 1
ATOM 894 C CA . GLY A 1 116 ? 41.951 18.163 53.848 1.00 92.08 116 GLY A CA 1
ATOM 895 C C . GLY A 1 116 ? 40.450 18.174 54.060 1.00 91.96 116 GLY A C 1
ATOM 896 O O . GLY A 1 116 ? 39.869 19.206 54.406 1.00 88.13 116 GLY A O 1
ATOM 897 N N . VAL A 1 117 ? 39.827 17.014 53.861 1.00 90.86 117 VAL A N 1
ATOM 898 C CA . VAL A 1 117 ? 38.385 16.865 54.034 1.00 86.83 117 VAL A CA 1
ATOM 899 C C . VAL A 1 117 ? 38.004 17.120 55.486 1.00 85.37 117 VAL A C 1
ATOM 900 O O . VAL A 1 117 ? 37.100 17.904 55.765 1.00 79.59 117 VAL A O 1
ATOM 904 N N . GLU A 1 118 ? 38.710 16.463 56.403 1.00 88.68 118 GLU A N 1
ATOM 905 C CA . GLU A 1 118 ? 38.481 16.651 57.836 1.00 91.67 118 GLU A CA 1
ATOM 906 C C . GLU A 1 118 ? 38.612 18.125 58.209 1.00 93.99 118 GLU A C 1
ATOM 907 O O . GLU A 1 118 ? 37.809 18.645 58.982 1.00 95.51 118 GLU A O 1
ATOM 913 N N . ASP A 1 119 ? 39.621 18.788 57.643 1.00 94.16 119 ASP A N 1
ATOM 914 C CA . ASP A 1 119 ? 39.879 20.206 57.908 1.00 91.44 119 ASP A CA 1
ATOM 915 C C . ASP A 1 119 ? 38.801 21.127 57.342 1.00 87.24 119 ASP A C 1
ATOM 916 O O . ASP A 1 119 ? 38.507 22.164 57.936 1.00 93.67 119 ASP A O 1
ATOM 921 N N . ILE A 1 120 ? 38.221 20.768 56.201 1.00 82.59 120 ILE A N 1
ATOM 922 C CA . ILE A 1 120 ? 37.106 21.539 55.657 1.00 82.13 120 ILE A CA 1
ATOM 923 C C . ILE A 1 120 ? 35.875 21.375 56.545 1.00 82.82 120 ILE A C 1
ATOM 924 O O . ILE A 1 120 ? 35.200 22.355 56.863 1.00 87.47 120 ILE A O 1
ATOM 929 N N . MET A 1 121 ? 35.601 20.140 56.952 1.00 82.16 121 MET A N 1
ATOM 930 C CA . MET A 1 121 ? 34.472 19.846 57.834 1.00 82.66 121 MET A CA 1
ATOM 931 C C . MET A 1 121 ? 34.694 20.448 59.220 1.00 85.90 121 MET A C 1
ATOM 932 O O . MET A 1 121 ? 33.734 20.844 59.884 1.00 85.10 121 MET A O 1
ATOM 937 N N . HIS A 1 122 ? 35.955 20.499 59.653 1.00 90.25 122 HIS A N 1
ATOM 938 C CA . HIS A 1 122 ? 36.324 21.071 60.956 1.00 94.13 122 HIS A CA 1
ATOM 939 C C . HIS A 1 122 ? 35.978 22.555 61.001 1.00 92.21 122 HIS A C 1
ATOM 940 O O . HIS A 1 122 ? 35.394 23.033 61.975 1.00 89.94 122 HIS A O 1
ATOM 947 N N . THR A 1 123 ? 36.337 23.270 59.936 1.00 92.94 123 THR A N 1
ATOM 948 C CA . THR A 1 123 ? 36.052 24.698 59.822 1.00 91.48 123 THR A CA 1
ATOM 949 C C . THR A 1 123 ? 34.571 24.941 59.547 1.00 89.68 123 THR A C 1
ATOM 950 O O . THR A 1 123 ? 33.975 25.853 60.122 1.00 87.98 123 THR A O 1
ATOM 954 N N . LEU A 1 124 ? 33.977 24.122 58.681 1.00 89.99 124 LEU A N 1
ATOM 955 C CA . LEU A 1 124 ? 32.548 24.242 58.370 1.00 91.65 124 LEU A CA 1
ATOM 956 C C . LEU A 1 124 ? 31.673 24.031 59.604 1.00 93.01 124 LEU A C 1
ATOM 957 O O . LEU A 1 124 ? 30.666 24.716 59.782 1.00 93.80 124 LEU A O 1
ATOM 962 N N . ALA A 1 125 ? 32.061 23.085 60.453 1.00 92.49 125 ALA A N 1
ATOM 963 C CA . ALA A 1 125 ? 31.367 22.863 61.718 1.00 93.65 125 ALA A CA 1
ATOM 964 C C . ALA A 1 125 ? 31.539 24.059 62.651 1.00 96.61 125 ALA A C 1
ATOM 965 O O . ALA A 1 125 ? 30.617 24.416 63.384 1.00 94.70 125 ALA A O 1
ATOM 967 N N . ALA A 1 126 ? 32.725 24.667 62.612 1.00 100.02 126 ALA A N 1
ATOM 968 C CA . ALA A 1 126 ? 33.061 25.807 63.468 1.00 101.59 126 ALA A CA 1
ATOM 969 C C . ALA A 1 126 ? 32.323 27.095 63.095 1.00 106.31 126 ALA A C 1
ATOM 970 O O . ALA A 1 126 ? 31.963 27.869 63.984 1.00 113.21 126 ALA A O 1
ATOM 972 N N . LYS A 1 127 ? 32.111 27.340 61.800 1.00 106.92 127 LYS A N 1
ATOM 973 C CA . LYS A 1 127 ? 31.352 28.525 61.363 1.00 109.07 127 LYS A CA 1
ATOM 974 C C . LYS A 1 127 ? 29.874 28.408 61.728 1.00 108.33 127 LYS A C 1
ATOM 975 O O . LYS A 1 127 ? 29.219 29.412 62.016 1.00 107.84 127 LYS A O 1
ATOM 981 N N . MET A 1 128 ? 29.361 27.181 61.719 1.00 108.97 128 MET A N 1
ATOM 982 C CA . MET A 1 128 ? 28.102 26.867 62.389 1.00 111.46 128 MET A CA 1
ATOM 983 C C . MET A 1 128 ? 28.410 26.663 63.863 1.00 104.58 128 MET A C 1
ATOM 984 O O . MET A 1 128 ? 29.548 26.832 64.285 1.00 101.87 128 MET A O 1
ATOM 989 N N . GLY A 1 129 ? 27.407 26.298 64.653 1.00 100.12 129 GLY A N 1
ATOM 990 C CA . GLY A 1 129 ? 27.644 25.948 66.052 1.00 101.12 129 GLY A CA 1
ATOM 991 C C . GLY A 1 129 ? 27.896 24.466 66.260 1.00 100.28 129 GLY A C 1
ATOM 992 O O . GLY A 1 129 ? 27.688 23.951 67.361 1.00 100.94 129 GLY A O 1
ATOM 993 N N . PHE A 1 130 ? 28.370 23.782 65.218 1.00 100.56 130 PHE A N 1
ATOM 994 C CA . PHE A 1 130 ? 28.425 22.321 65.214 1.00 99.49 130 PHE A CA 1
ATOM 995 C C . PHE A 1 130 ? 29.730 21.784 65.791 1.00 94.51 130 PHE A C 1
ATOM 996 O O . PHE A 1 130 ? 30.819 22.150 65.344 1.00 90.00 130 PHE A O 1
ATOM 1004 N N . ALA A 1 131 ? 29.603 20.915 66.789 1.00 91.44 131 ALA A N 1
ATOM 1005 C CA . ALA A 1 131 ? 30.739 20.205 67.356 1.00 90.89 131 ALA A CA 1
ATOM 1006 C C . ALA A 1 131 ? 30.712 18.773 66.842 1.00 90.15 131 ALA A C 1
ATOM 1007 O O . ALA A 1 131 ? 29.931 17.953 67.334 1.00 85.47 131 ALA A O 1
ATOM 1009 N N . LEU A 1 132 ? 31.556 18.475 65.852 1.00 90.19 132 LEU A N 1
ATOM 1010 C CA . LEU A 1 132 ? 31.545 17.160 65.210 1.00 90.17 132 LEU A CA 1
ATOM 1011 C C . LEU A 1 132 ? 32.468 16.165 65.910 1.00 91.32 132 LEU A C 1
ATOM 1012 O O . LEU A 1 132 ? 33.603 16.493 66.248 1.00 92.76 132 LEU A O 1
ATOM 1017 N N . ARG A 1 133 ? 31.955 14.955 66.130 1.00 94.72 133 ARG A N 1
ATOM 1018 C CA . ARG A 1 133 ? 32.726 13.854 66.700 1.00 96.69 133 ARG A CA 1
ATOM 1019 C C . ARG A 1 133 ? 33.416 13.056 65.595 1.00 95.21 133 ARG A C 1
ATOM 1020 O O . ARG A 1 133 ? 34.624 12.830 65.652 1.00 96.47 133 ARG A O 1
ATOM 1028 N N . HIS A 1 134 ? 32.645 12.645 64.586 1.00 92.57 134 HIS A N 1
ATOM 1029 C CA . HIS A 1 134 ? 33.124 11.714 63.561 1.00 86.77 134 HIS A CA 1
ATOM 1030 C C . HIS A 1 134 ? 32.602 12.067 62.167 1.00 80.59 134 HIS A C 1
ATOM 1031 O O . HIS A 1 134 ? 31.442 12.440 62.005 1.00 81.41 134 HIS A O 1
ATOM 1038 N N . ASN A 1 135 ? 33.468 11.945 61.165 1.00 74.85 135 ASN A N 1
ATOM 1039 C CA . ASN A 1 135 ? 33.065 12.078 59.766 1.00 73.57 135 ASN A CA 1
ATOM 1040 C C . ASN A 1 135 ? 32.888 10.710 59.113 1.00 70.59 135 ASN A C 1
ATOM 1041 O O . ASN A 1 135 ? 33.605 9.767 59.433 1.00 71.22 135 ASN A O 1
ATOM 1046 N N . VAL A 1 136 ? 31.937 10.616 58.193 1.00 67.90 136 VAL A N 1
ATOM 1047 C CA . VAL A 1 136 ? 31.773 9.436 57.357 1.00 64.08 136 VAL A CA 1
ATOM 1048 C C . VAL A 1 136 ? 32.002 9.881 55.926 1.00 62.43 136 VAL A C 1
ATOM 1049 O O . VAL A 1 136 ? 31.202 10.629 55.371 1.00 61.13 136 VAL A O 1
ATOM 1053 N N . ILE A 1 137 ? 33.104 9.424 55.343 1.00 60.75 137 ILE A N 1
ATOM 1054 C CA . ILE A 1 137 ? 33.492 9.813 54.002 1.00 59.00 137 ILE A CA 1
ATOM 1055 C C . ILE A 1 137 ? 33.580 8.556 53.151 1.00 56.85 137 ILE A C 1
ATOM 1056 O O . ILE A 1 137 ? 34.499 7.747 53.310 1.00 55.79 137 ILE A O 1
ATOM 1061 N N . GLU A 1 138 ? 32.611 8.394 52.256 1.00 55.62 138 GLU A N 1
ATOM 1062 C CA . GLU A 1 138 ? 32.531 7.214 51.402 1.00 56.31 138 GLU A CA 1
ATOM 1063 C C . GLU A 1 138 ? 32.238 7.610 49.963 1.00 55.07 138 GLU A C 1
ATOM 1064 O O . GLU A 1 138 ? 31.303 8.355 49.697 1.00 54.95 138 GLU A O 1
ATOM 1070 N N . ALA A 1 139 ? 33.045 7.096 49.043 1.00 53.75 139 ALA A N 1
ATOM 1071 C CA . ALA A 1 139 ? 32.943 7.429 47.632 1.00 53.64 139 ALA A CA 1
ATOM 1072 C C . ALA A 1 139 ? 32.556 6.195 46.835 1.00 53.21 139 ALA A C 1
ATOM 1073 O O . ALA A 1 139 ? 33.179 5.141 46.964 1.00 54.06 139 ALA A O 1
ATOM 1075 N N . HIS A 1 140 ? 31.529 6.337 46.009 1.00 54.52 140 HIS A N 1
ATOM 1076 C CA . HIS A 1 140 ? 31.105 5.278 45.112 1.00 55.58 140 HIS A CA 1
ATOM 1077 C C . HIS A 1 140 ? 31.581 5.586 43.704 1.00 56.78 140 HIS A C 1
ATOM 1078 O O . HIS A 1 140 ? 31.724 6.747 43.324 1.00 56.78 140 HIS A O 1
ATOM 1085 N N . GLY A 1 141 ? 31.829 4.533 42.938 1.00 58.31 141 GLY A N 1
ATOM 1086 C CA . GLY A 1 141 ? 32.436 4.662 41.621 1.00 57.86 141 GLY A CA 1
ATOM 1087 C C . GLY A 1 141 ? 33.044 3.340 41.212 1.00 56.16 141 GLY A C 1
ATOM 1088 O O . GLY A 1 141 ? 32.515 2.288 41.555 1.00 55.35 141 GLY A O 1
ATOM 1089 N N . LEU A 1 142 ? 34.154 3.391 40.479 1.00 57.45 142 LEU A N 1
ATOM 1090 C CA . LEU A 1 142 ? 34.813 2.179 40.007 1.00 60.39 142 LEU A CA 1
ATOM 1091 C C . LEU A 1 142 ? 36.302 2.222 40.260 1.00 60.42 142 LEU A C 1
ATOM 1092 O O . LEU A 1 142 ? 36.940 3.253 40.075 1.00 56.76 142 LEU A O 1
ATOM 1097 N N . CYS A 1 143 ? 36.843 1.087 40.689 1.00 60.33 143 CYS A N 1
ATOM 1098 C CA . CYS A 1 143 ? 38.272 0.953 40.902 1.00 61.27 143 CYS A CA 1
ATOM 1099 C C . CYS A 1 143 ? 38.970 0.842 39.547 1.00 61.51 143 CYS A C 1
ATOM 1100 O O . CYS A 1 143 ? 38.318 0.645 38.515 1.00 63.05 143 CYS A O 1
ATOM 1103 N N . ALA A 1 144 ? 40.292 0.972 39.560 1.00 60.87 144 ALA A N 1
ATOM 1104 C CA . ALA A 1 144 ? 41.089 0.960 38.335 1.00 62.23 144 ALA A CA 1
ATOM 1105 C C . ALA A 1 144 ? 40.751 -0.228 37.438 1.00 62.27 144 ALA A C 1
ATOM 1106 O O . ALA A 1 144 ? 40.338 -0.046 36.287 1.00 62.09 144 ALA A O 1
ATOM 1108 N N . ALA A 1 145 ? 40.912 -1.436 37.979 1.00 60.51 145 ALA A N 1
ATOM 1109 C CA . ALA A 1 145 ? 40.664 -2.676 37.233 1.00 55.75 145 ALA A CA 1
ATOM 1110 C C . ALA A 1 145 ? 39.295 -2.685 36.565 1.00 55.13 145 ALA A C 1
ATOM 1111 O O . ALA A 1 145 ? 39.184 -3.038 35.394 1.00 56.34 145 ALA A O 1
ATOM 1113 N N . CYS A 1 146 ? 38.259 -2.291 37.306 1.00 56.57 146 CYS A N 1
ATOM 1114 C CA . CYS A 1 146 ? 36.894 -2.289 36.774 1.00 55.54 146 CYS A CA 1
ATOM 1115 C C . CYS A 1 146 ? 36.676 -1.155 35.777 1.00 57.02 146 CYS A C 1
ATOM 1116 O O . CYS A 1 146 ? 35.773 -1.234 34.945 1.00 55.70 146 CYS A O 1
ATOM 1119 N N . VAL A 1 147 ? 37.484 -0.099 35.871 1.00 58.24 147 VAL A N 1
ATOM 1120 C CA . VAL A 1 147 ? 37.454 0.975 34.872 1.00 58.77 147 VAL A CA 1
ATOM 1121 C C . VAL A 1 147 ? 37.903 0.428 33.519 1.00 57.69 147 VAL A C 1
ATOM 1122 O O . VAL A 1 147 ? 37.236 0.662 32.517 1.00 55.30 147 VAL A O 1
ATOM 1126 N N . GLU A 1 148 ? 39.012 -0.308 33.494 1.00 59.12 148 GLU A N 1
ATOM 1127 C CA . GLU A 1 148 ? 39.479 -0.921 32.241 1.00 63.66 148 GLU A CA 1
ATOM 1128 C C . GLU A 1 148 ? 38.396 -1.839 31.652 1.00 63.26 148 GLU A C 1
ATOM 1129 O O . GLU A 1 148 ? 38.162 -1.834 30.442 1.00 63.51 148 GLU A O 1
ATOM 1135 N N . VAL A 1 149 ? 37.723 -2.598 32.517 1.00 60.69 149 VAL A N 1
ATOM 1136 C CA . VAL A 1 149 ? 36.728 -3.580 32.080 1.00 59.96 149 VAL A CA 1
ATOM 1137 C C . VAL A 1 149 ? 35.477 -2.926 31.495 1.00 60.90 149 VAL A C 1
ATOM 1138 O O . VAL A 1 149 ? 34.891 -3.455 30.549 1.00 59.05 149 VAL A O 1
ATOM 1142 N N . GLU A 1 150 ? 35.058 -1.797 32.065 1.00 64.82 150 GLU A N 1
ATOM 1143 C CA . GLU A 1 150 ? 33.868 -1.087 31.578 1.00 68.07 150 GLU A CA 1
ATOM 1144 C C . GLU A 1 150 ? 34.118 -0.345 30.265 1.00 70.86 150 GLU A C 1
ATOM 1145 O O . GLU A 1 150 ? 33.182 -0.105 29.506 1.00 72.72 150 GLU A O 1
ATOM 1151 N N . ALA A 1 151 ? 35.374 0.013 30.006 1.00 72.21 151 ALA A N 1
ATOM 1152 C CA . ALA A 1 151 ? 35.767 0.617 28.734 1.00 76.00 151 ALA A CA 1
ATOM 1153 C C . ALA A 1 151 ? 35.884 -0.425 27.609 1.00 81.35 151 ALA A C 1
ATOM 1154 O O . ALA A 1 151 ? 35.583 -0.121 26.453 1.00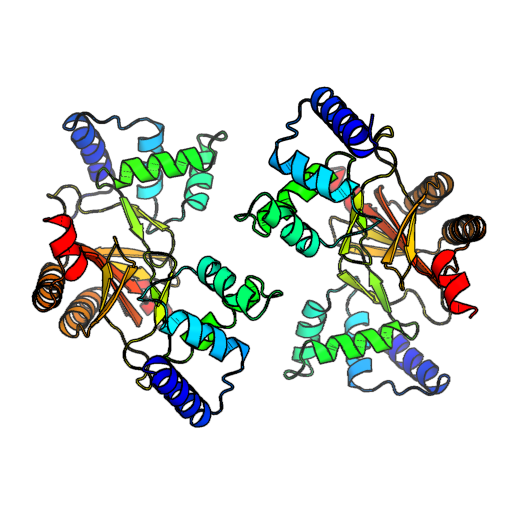 81.51 151 ALA A O 1
ATOM 1156 N N . CYS A 1 152 ? 36.325 -1.636 27.962 1.00 84.98 152 CYS A N 1
ATOM 1157 C CA . CYS A 1 152 ? 36.549 -2.741 27.012 1.00 89.98 152 CYS A CA 1
ATOM 1158 C C . CYS A 1 152 ? 37.774 -2.485 26.139 1.00 93.31 152 CYS A C 1
ATOM 1159 O O . CYS A 1 152 ? 38.487 -3.418 25.772 1.00 93.14 152 CYS A O 1
ATOM 1162 N N . LYS B 1 3 ? -2.539 -39.804 48.096 1.00 85.02 3 LYS B N 1
ATOM 1163 C CA . LYS B 1 3 ? -2.541 -41.194 48.651 1.00 88.41 3 LYS B CA 1
ATOM 1164 C C . LYS B 1 3 ? -1.576 -41.368 49.826 1.00 86.41 3 LYS B C 1
ATOM 1165 O O . LYS B 1 3 ? -1.906 -42.051 50.797 1.00 89.24 3 LYS B O 1
ATOM 1171 N N . THR B 1 4 ? -0.393 -40.759 49.738 1.00 81.73 4 THR B N 1
ATOM 1172 C CA . THR B 1 4 ? 0.567 -40.788 50.847 1.00 77.14 4 THR B CA 1
ATOM 1173 C C . THR B 1 4 ? 0.116 -39.816 51.936 1.00 71.22 4 THR B C 1
ATOM 1174 O O . THR B 1 4 ? -0.513 -38.801 51.639 1.00 65.00 4 THR B O 1
ATOM 1178 N N . THR B 1 5 ? 0.439 -40.127 53.190 1.00 67.56 5 THR B N 1
ATOM 1179 C CA . THR B 1 5 ? 0.008 -39.307 54.323 1.00 64.30 5 THR B CA 1
ATOM 1180 C C . THR B 1 5 ? 0.293 -37.828 54.061 1.00 61.78 5 THR B C 1
ATOM 1181 O O . THR B 1 5 ? -0.577 -36.977 54.234 1.00 59.90 5 THR B O 1
ATOM 1185 N N . THR B 1 6 ? 1.509 -37.534 53.612 1.00 59.79 6 THR B N 1
ATOM 1186 C CA . THR B 1 6 ? 1.926 -36.158 53.382 1.00 59.54 6 THR B CA 1
ATOM 1187 C C . THR B 1 6 ? 1.087 -35.472 52.295 1.00 58.61 6 THR B C 1
ATOM 1188 O O . THR B 1 6 ? 0.567 -34.380 52.510 1.00 56.03 6 THR B O 1
ATOM 1192 N N . GLN B 1 7 ? 0.936 -36.115 51.145 1.00 57.88 7 GLN B N 1
ATOM 1193 C CA . GLN B 1 7 ? 0.052 -35.588 50.111 1.00 59.09 7 GLN B CA 1
ATOM 1194 C C . GLN B 1 7 ? -1.348 -35.337 50.648 1.00 59.11 7 GLN B C 1
ATOM 1195 O O . GLN B 1 7 ? -1.894 -34.250 50.487 1.00 61.20 7 GLN B O 1
ATOM 1201 N N . GLU B 1 8 ? -1.925 -36.365 51.264 1.00 61.00 8 GLU B N 1
ATOM 1202 C CA . GLU B 1 8 ? -3.274 -36.288 51.808 1.00 62.80 8 GLU B CA 1
ATOM 1203 C C . GLU B 1 8 ? -3.357 -35.107 52.755 1.00 59.62 8 GLU B C 1
ATOM 1204 O O . GLU B 1 8 ? -4.257 -34.272 52.660 1.00 58.29 8 GLU B O 1
ATOM 1210 N N . LEU B 1 9 ? -2.386 -35.035 53.652 1.00 57.14 9 LEU B N 1
ATOM 1211 C CA . LEU B 1 9 ? -2.353 -34.000 54.671 1.00 56.91 9 LEU B CA 1
ATOM 1212 C C . LEU B 1 9 ? -2.259 -32.603 54.062 1.00 54.35 9 LEU B C 1
ATOM 1213 O O . LEU B 1 9 ? -2.965 -31.686 54.487 1.00 51.48 9 LEU B O 1
ATOM 1218 N N . LEU B 1 10 ? -1.406 -32.443 53.056 1.00 51.22 10 LEU B N 1
ATOM 1219 C CA . LEU B 1 10 ? -1.268 -31.151 52.403 1.00 51.12 10 LEU B CA 1
ATOM 1220 C C . LEU B 1 10 ? -2.543 -30.775 51.653 1.00 53.45 10 LEU B C 1
ATOM 1221 O O . LEU B 1 10 ? -2.950 -29.606 51.650 1.00 52.91 10 LEU B O 1
ATOM 1226 N N . ALA B 1 11 ? -3.186 -31.762 51.038 1.00 53.24 11 ALA B N 1
ATOM 1227 C CA . ALA B 1 11 ? -4.431 -31.510 50.315 1.00 54.33 11 ALA B CA 1
ATOM 1228 C C . ALA B 1 11 ? -5.520 -31.032 51.276 1.00 55.29 11 ALA B C 1
ATOM 1229 O O . ALA B 1 11 ? -6.244 -30.084 50.971 1.00 56.74 11 ALA B O 1
ATOM 1231 N N . GLN B 1 12 ? -5.617 -31.677 52.437 1.00 55.80 12 GLN B N 1
ATOM 1232 C CA . GLN B 1 12 ? -6.534 -31.240 53.491 1.00 58.41 12 GLN B CA 1
ATOM 1233 C C . GLN B 1 12 ? -6.298 -29.776 53.820 1.00 57.18 12 GLN B C 1
ATOM 1234 O O . GLN B 1 12 ? -7.231 -28.979 53.861 1.00 60.50 12 GLN B O 1
ATOM 1240 N N . ALA B 1 13 ? -5.035 -29.437 54.051 1.00 55.74 13 ALA B N 1
ATOM 1241 C CA . ALA B 1 13 ? -4.641 -28.077 54.383 1.00 55.07 13 ALA B CA 1
ATOM 1242 C C . ALA B 1 13 ? -4.985 -27.106 53.257 1.00 54.34 13 ALA B C 1
ATOM 1243 O O . ALA B 1 13 ? -5.520 -26.029 53.505 1.00 50.56 13 ALA B O 1
ATOM 1245 N N . GLU B 1 14 ? -4.685 -27.499 52.023 1.00 58.63 14 GLU B N 1
ATOM 1246 C CA . GLU B 1 14 ? -5.039 -26.699 50.847 1.00 61.93 14 GLU B CA 1
ATOM 1247 C C . GLU B 1 14 ? -6.551 -26.454 50.777 1.00 62.11 14 GLU B C 1
ATOM 1248 O O . GLU B 1 14 ? -6.987 -25.383 50.354 1.00 62.17 14 GLU B O 1
ATOM 1254 N N . LYS B 1 15 ? -7.339 -27.443 51.198 1.00 61.06 15 LYS B N 1
ATOM 1255 C CA . LYS B 1 15 ? -8.794 -27.338 51.163 1.00 65.58 15 LYS B CA 1
ATOM 1256 C C . LYS B 1 15 ? -9.323 -26.413 52.251 1.00 63.14 15 LYS B C 1
ATOM 1257 O O . LYS B 1 15 ? -10.207 -25.593 51.994 1.00 64.87 15 LYS B O 1
ATOM 1263 N N . ILE B 1 16 ? -8.793 -26.551 53.462 1.00 58.49 16 ILE B N 1
ATOM 1264 C CA . ILE B 1 16 ? -9.223 -25.716 54.584 1.00 56.42 16 ILE B CA 1
ATOM 1265 C C . ILE B 1 16 ? -8.882 -24.254 54.328 1.00 55.54 16 ILE B C 1
ATOM 1266 O O . ILE B 1 16 ? -9.689 -23.362 54.590 1.00 56.27 16 ILE B O 1
ATOM 1271 N N . CYS B 1 17 ? -7.684 -24.015 53.812 1.00 56.23 17 CYS B N 1
ATOM 1272 C CA . CYS B 1 17 ? -7.232 -22.659 53.541 1.00 58.16 17 CYS B CA 1
ATOM 1273 C C . CYS B 1 17 ? -8.011 -22.009 52.411 1.00 59.80 17 CYS B C 1
ATOM 1274 O O . CYS B 1 17 ? -8.098 -20.792 52.362 1.00 61.17 17 CYS B O 1
ATOM 1277 N N . ALA B 1 18 ? -8.559 -22.814 51.503 1.00 61.19 18 ALA B N 1
ATOM 1278 C CA . ALA B 1 18 ? -9.490 -22.318 50.490 1.00 61.24 18 ALA B CA 1
ATOM 1279 C C . ALA B 1 18 ? -10.860 -22.029 51.112 1.00 62.71 18 ALA B C 1
ATOM 1280 O O . ALA B 1 18 ? -11.440 -20.966 50.883 1.00 60.53 18 ALA B O 1
ATOM 1282 N N . GLN B 1 19 ? -11.369 -22.971 51.900 1.00 65.76 19 GLN B N 1
ATOM 1283 C CA . GLN B 1 19 ? -12.619 -22.773 52.636 1.00 69.37 19 GLN B CA 1
ATOM 1284 C C . GLN B 1 19 ? -12.588 -21.426 53.373 1.00 70.83 19 GLN B C 1
ATOM 1285 O O . GLN B 1 19 ? -13.493 -20.606 53.218 1.00 71.08 19 GLN B O 1
ATOM 1291 N N . ARG B 1 20 ? -11.538 -21.203 54.160 1.00 69.12 20 ARG B N 1
ATOM 1292 C CA . ARG B 1 20 ? -11.263 -19.886 54.725 1.00 66.91 20 ARG B CA 1
ATOM 1293 C C . ARG B 1 20 ? -10.637 -19.105 53.581 1.00 71.35 20 ARG B C 1
ATOM 1294 O O . ARG B 1 20 ? -9.968 -19.698 52.750 1.00 78.97 20 ARG B O 1
ATOM 1302 N N . ASN B 1 21 ? -10.842 -17.798 53.498 1.00 72.72 21 ASN B N 1
ATOM 1303 C CA . ASN B 1 21 ? -10.272 -17.049 52.371 1.00 73.64 21 ASN B CA 1
ATOM 1304 C C . ASN B 1 21 ? -8.836 -16.634 52.707 1.00 70.87 21 ASN B C 1
ATOM 1305 O O . ASN B 1 21 ? -8.572 -15.487 53.063 1.00 76.78 21 ASN B O 1
ATOM 1310 N N . VAL B 1 22 ? -7.915 -17.588 52.592 1.00 64.33 22 VAL B N 1
ATOM 1311 C CA . VAL B 1 22 ? -6.573 -17.456 53.165 1.00 59.87 22 VAL B CA 1
ATOM 1312 C C . VAL B 1 22 ? -5.514 -18.151 52.297 1.00 57.49 22 VAL B C 1
ATOM 1313 O O . VAL B 1 22 ? -5.734 -19.236 51.774 1.00 58.22 22 VAL B O 1
ATOM 1317 N N . ARG B 1 23 ? -4.353 -17.522 52.173 1.00 57.78 23 ARG B N 1
ATOM 1318 C CA . ARG B 1 23 ? -3.350 -17.932 51.196 1.00 56.51 23 ARG B CA 1
ATOM 1319 C C . ARG B 1 23 ? -2.355 -18.931 51.765 1.00 50.98 23 ARG B C 1
ATOM 1320 O O . ARG B 1 23 ? -1.570 -18.596 52.643 1.00 52.01 23 ARG B O 1
ATOM 1328 N N . LEU B 1 24 ? -2.401 -20.164 51.263 1.00 48.06 24 LEU B N 1
ATOM 1329 C CA . LEU B 1 24 ? -1.396 -21.163 51.586 1.00 45.02 24 LEU B CA 1
ATOM 1330 C C . LEU B 1 24 ? -0.322 -21.108 50.509 1.00 43.89 24 LEU B C 1
ATOM 1331 O O . LEU B 1 24 ? -0.360 -21.858 49.544 1.00 45.10 24 LEU B O 1
ATOM 1336 N N . THR B 1 25 ? 0.640 -20.211 50.691 1.00 41.87 25 THR B N 1
ATOM 1337 C CA . THR B 1 25 ? 1.656 -19.934 49.681 1.00 40.01 25 THR B CA 1
ATOM 1338 C C . THR B 1 25 ? 2.643 -21.084 49.554 1.00 40.69 25 THR B C 1
ATOM 1339 O O . THR B 1 25 ? 2.687 -21.944 50.422 1.00 43.78 25 THR B O 1
ATOM 1343 N N . PRO B 1 26 ? 3.423 -21.118 48.459 1.00 40.19 26 PRO B N 1
ATOM 1344 C CA . PRO B 1 26 ? 4.452 -22.153 48.327 1.00 39.45 26 PRO B CA 1
ATOM 1345 C C . PRO B 1 26 ? 5.389 -22.236 49.533 1.00 40.25 26 PRO B C 1
ATOM 1346 O O . PRO B 1 26 ? 5.760 -23.330 49.959 1.00 40.07 26 PRO B O 1
ATOM 1350 N N . GLN B 1 27 ? 5.766 -21.086 50.076 1.00 40.25 27 GLN B N 1
ATOM 1351 C CA . GLN B 1 27 ? 6.688 -21.053 51.194 1.00 39.49 27 GLN B CA 1
ATOM 1352 C C . GLN B 1 27 ? 6.028 -21.675 52.407 1.00 39.39 27 GLN B C 1
ATOM 1353 O O . GLN B 1 27 ? 6.650 -22.466 53.118 1.00 40.43 27 GLN B O 1
ATOM 1359 N N . ARG B 1 28 ? 4.769 -21.321 52.642 1.00 39.00 28 ARG B N 1
ATOM 1360 C CA . ARG B 1 28 ? 4.032 -21.859 53.783 1.00 39.79 28 ARG B CA 1
ATOM 1361 C C . ARG B 1 28 ? 3.770 -23.338 53.574 1.00 40.47 28 ARG B C 1
ATOM 1362 O O . ARG B 1 28 ? 3.860 -24.131 54.515 1.00 42.17 28 ARG B O 1
ATOM 1370 N N . LEU B 1 29 ? 3.466 -23.707 52.335 1.00 41.04 29 LEU B N 1
ATOM 1371 C CA . LEU B 1 29 ? 3.285 -25.105 51.978 1.00 41.71 29 LEU B CA 1
ATOM 1372 C C . LEU B 1 29 ? 4.537 -25.886 52.319 1.00 39.80 29 LEU B C 1
ATOM 1373 O O . LEU B 1 29 ? 4.462 -26.939 52.966 1.00 40.87 29 LEU B O 1
ATOM 1378 N N . GLU B 1 30 ? 5.689 -25.352 51.926 1.00 37.11 30 GLU B N 1
ATOM 1379 C CA . GLU B 1 30 ? 6.952 -26.053 52.141 1.00 38.09 30 GLU B CA 1
ATOM 1380 C C . GLU B 1 30 ? 7.252 -26.265 53.620 1.00 37.45 30 GLU B C 1
ATOM 1381 O O . GLU B 1 30 ? 7.673 -27.353 54.002 1.00 41.02 30 GLU B O 1
ATOM 1387 N N . VAL B 1 31 ? 7.028 -25.250 54.455 1.00 36.51 31 VAL B N 1
ATOM 1388 C CA . VAL B 1 31 ? 7.271 -25.393 55.899 1.00 34.78 31 VAL B CA 1
ATOM 1389 C C . VAL B 1 31 ? 6.335 -26.445 56.510 1.00 33.39 31 VAL B C 1
ATOM 1390 O O . VAL B 1 31 ? 6.752 -27.257 57.325 1.00 30.20 31 VAL B O 1
ATOM 1394 N N . LEU B 1 32 ? 5.080 -26.431 56.094 1.00 32.93 32 LEU B N 1
ATOM 1395 C CA . LEU B 1 32 ? 4.127 -27.437 56.535 1.00 35.24 32 LEU B CA 1
ATOM 1396 C C . LEU B 1 32 ? 4.552 -28.843 56.107 1.00 35.64 32 LEU B C 1
ATOM 1397 O O . LEU B 1 32 ? 4.536 -29.760 56.911 1.00 37.44 32 LEU B O 1
ATOM 1402 N N . ARG B 1 33 ? 4.939 -29.001 54.849 1.00 37.50 33 ARG B N 1
ATOM 1403 C CA . ARG B 1 33 ? 5.452 -30.280 54.350 1.00 39.06 33 ARG B CA 1
ATOM 1404 C C . ARG B 1 33 ? 6.564 -30.772 55.265 1.00 38.16 33 ARG B C 1
ATOM 1405 O O . ARG B 1 33 ? 6.549 -31.923 55.724 1.00 38.24 33 ARG B O 1
ATOM 1413 N N . LEU B 1 34 ? 7.520 -29.897 55.553 1.00 37.06 34 LEU B N 1
ATOM 1414 C CA . LEU B 1 34 ? 8.618 -30.260 56.455 1.00 37.92 34 LEU B CA 1
ATOM 1415 C C . LEU B 1 34 ? 8.123 -30.636 57.865 1.00 38.40 34 LEU B C 1
ATOM 1416 O O . LEU B 1 34 ? 8.596 -31.609 58.446 1.00 37.78 34 LEU B O 1
ATOM 1421 N N . MET B 1 35 ? 7.167 -29.881 58.405 1.00 40.17 35 MET B N 1
ATOM 1422 C CA . MET B 1 35 ? 6.592 -30.198 59.715 1.00 41.99 35 MET B CA 1
ATOM 1423 C C . MET B 1 35 ? 6.033 -31.619 59.744 1.00 40.97 35 MET B C 1
ATOM 1424 O O . MET B 1 35 ? 6.277 -32.366 60.687 1.00 40.21 35 MET B O 1
ATOM 1429 N N . SER B 1 36 ? 5.296 -31.978 58.699 1.00 41.34 36 SER B N 1
ATOM 1430 C CA . SER B 1 36 ? 4.645 -33.283 58.612 1.00 44.35 36 SER B CA 1
ATOM 1431 C C . SER B 1 36 ? 5.600 -34.469 58.469 1.00 43.55 36 SER B C 1
ATOM 1432 O O . SER B 1 36 ? 5.231 -35.577 58.802 1.00 44.37 36 SER B O 1
ATOM 1435 N N . LEU B 1 37 ? 6.815 -34.252 57.984 1.00 46.35 37 LEU B N 1
ATOM 1436 C CA . LEU B 1 37 ? 7.787 -35.348 57.865 1.00 48.75 37 LEU B CA 1
ATOM 1437 C C . LEU B 1 37 ? 8.569 -35.607 59.149 1.00 50.16 37 LEU B C 1
ATOM 1438 O O . LEU B 1 37 ? 9.294 -36.596 59.231 1.00 49.01 37 LEU B O 1
ATOM 1443 N N . GLN B 1 38 ? 8.428 -34.727 60.141 1.00 52.63 38 GLN B N 1
ATOM 1444 C CA . GLN B 1 38 ? 9.078 -34.918 61.442 1.00 55.18 38 GLN B CA 1
ATOM 1445 C C . GLN B 1 38 ? 8.397 -35.995 62.272 1.00 53.68 38 GLN B C 1
ATOM 1446 O O . GLN B 1 38 ? 7.172 -36.083 62.301 1.00 50.77 38 GLN B O 1
ATOM 1452 N N . ASP B 1 39 ? 9.198 -36.795 62.966 1.00 58.77 39 ASP B N 1
ATOM 1453 C CA . ASP B 1 39 ? 8.664 -37.743 63.943 1.00 64.86 39 ASP B CA 1
ATOM 1454 C C . ASP B 1 39 ? 7.782 -36.992 64.922 1.00 65.91 39 ASP B C 1
ATOM 1455 O O . ASP B 1 39 ? 6.582 -37.253 65.014 1.00 74.24 39 ASP B O 1
ATOM 1460 N N . GLY B 1 40 ? 8.385 -36.047 65.637 1.00 61.44 40 GLY B N 1
ATOM 1461 C CA . GLY B 1 40 ? 7.651 -35.203 66.559 1.00 57.71 40 GLY B CA 1
ATOM 1462 C C . GLY B 1 40 ? 7.977 -33.733 66.387 1.00 53.60 40 GLY B C 1
ATOM 1463 O O . GLY B 1 40 ? 7.693 -33.135 65.341 1.00 49.81 40 GLY B O 1
ATOM 1464 N N . ALA B 1 41 ? 8.591 -33.171 67.426 1.00 48.98 41 ALA B N 1
ATOM 1465 C CA . ALA B 1 41 ? 8.773 -31.734 67.567 1.00 46.33 41 ALA B CA 1
ATOM 1466 C C . ALA B 1 41 ? 10.107 -31.264 67.013 1.00 43.21 41 ALA B C 1
ATOM 1467 O O . ALA B 1 41 ? 11.090 -31.987 67.050 1.00 41.94 41 ALA B O 1
ATOM 1469 N N . ILE B 1 42 ? 10.132 -30.031 66.526 1.00 41.34 42 ILE B N 1
ATOM 1470 C CA . ILE B 1 42 ? 11.347 -29.452 65.952 1.00 38.75 42 ILE B CA 1
ATOM 1471 C C . ILE B 1 42 ? 11.421 -27.979 66.311 1.00 35.54 42 ILE B C 1
ATOM 1472 O O . ILE B 1 42 ? 10.427 -27.260 66.278 1.00 34.12 42 ILE B O 1
ATOM 1477 N N . SER B 1 43 ? 12.615 -27.544 66.667 1.00 34.63 43 SER B N 1
ATOM 1478 C CA . SER B 1 43 ? 12.864 -26.148 66.966 1.00 31.52 43 SER B CA 1
ATOM 1479 C C . SER B 1 43 ? 12.773 -25.351 65.675 1.00 31.22 43 SER B C 1
ATOM 1480 O O . SER B 1 43 ? 13.018 -25.879 64.583 1.00 32.28 43 SER B O 1
ATOM 1483 N N . ALA B 1 44 ? 12.412 -24.082 65.819 1.00 30.12 44 ALA B N 1
ATOM 1484 C CA . ALA B 1 44 ? 12.317 -23.146 64.718 1.00 29.94 44 ALA B CA 1
ATOM 1485 C C . ALA B 1 44 ? 13.598 -23.064 63.892 1.00 30.29 44 ALA B C 1
ATOM 1486 O O . ALA B 1 44 ? 13.533 -22.925 62.678 1.00 33.06 44 ALA B O 1
ATOM 1488 N N . TYR B 1 45 ? 14.754 -23.142 64.541 1.00 31.52 45 TYR B N 1
ATOM 1489 C CA . TYR B 1 45 ? 16.045 -23.033 63.833 1.00 31.41 45 TYR B CA 1
ATOM 1490 C C . TYR B 1 45 ? 16.487 -24.340 63.159 1.00 32.92 45 TYR B C 1
ATOM 1491 O O . TYR B 1 45 ? 17.134 -24.308 62.107 1.00 33.48 45 TYR B O 1
ATOM 1500 N N . ASP B 1 46 ? 16.136 -25.484 63.743 1.00 33.72 46 ASP B N 1
ATOM 1501 C CA . ASP B 1 46 ? 16.326 -26.756 63.043 1.00 33.62 46 ASP B CA 1
ATOM 1502 C C . ASP B 1 46 ? 15.421 -26.807 61.829 1.00 33.85 46 ASP B C 1
ATOM 1503 O O . ASP B 1 46 ? 15.795 -27.350 60.792 1.00 34.29 46 ASP B O 1
ATOM 1508 N N . LEU B 1 47 ? 14.232 -26.225 61.960 1.00 35.29 47 LEU B N 1
ATOM 1509 C CA . LEU B 1 47 ? 13.282 -26.168 60.850 1.00 34.32 47 LEU B CA 1
ATOM 1510 C C . LEU B 1 47 ? 13.761 -25.217 59.753 1.00 34.78 47 LEU B C 1
ATOM 1511 O O . LEU B 1 47 ? 13.497 -25.446 58.579 1.00 34.96 47 LEU B O 1
ATOM 1516 N N . LEU B 1 48 ? 14.440 -24.144 60.143 1.00 35.45 48 LEU B N 1
ATOM 1517 C CA . LEU B 1 48 ? 15.030 -23.202 59.185 1.00 35.91 48 LEU B CA 1
ATOM 1518 C C . LEU B 1 48 ? 16.129 -23.881 58.350 1.00 36.79 48 LEU B C 1
ATOM 1519 O O . LEU B 1 48 ? 16.161 -23.735 57.140 1.00 37.77 48 LEU B O 1
ATOM 1524 N N . ASP B 1 49 ? 17.003 -24.641 58.994 1.00 36.68 49 ASP B N 1
ATOM 1525 C CA . ASP B 1 49 ? 18.031 -25.384 58.275 1.00 39.74 49 ASP B CA 1
ATOM 1526 C C . ASP B 1 49 ? 17.436 -26.301 57.207 1.00 40.92 49 ASP B C 1
ATOM 1527 O O . ASP B 1 49 ? 17.967 -26.410 56.096 1.00 40.92 49 ASP B O 1
ATOM 1532 N N . LEU B 1 50 ? 16.334 -26.962 57.549 1.00 40.09 50 LEU B N 1
ATOM 1533 C CA . LEU B 1 50 ? 15.637 -27.806 56.601 1.00 37.95 50 LEU B CA 1
ATOM 1534 C C . LEU B 1 50 ? 15.044 -26.949 55.481 1.00 39.07 50 LEU B C 1
ATOM 1535 O O . LEU B 1 50 ? 15.178 -27.280 54.301 1.00 39.90 50 LEU B O 1
ATOM 1540 N N . LEU B 1 51 ? 14.417 -25.833 55.842 1.00 38.31 51 LEU B N 1
ATOM 1541 C CA . LEU B 1 51 ? 13.835 -24.928 54.845 1.00 38.12 51 LEU B CA 1
ATOM 1542 C C . LEU B 1 51 ? 14.888 -24.397 53.862 1.00 38.64 51 LEU B C 1
ATOM 1543 O O . LEU B 1 51 ? 14.597 -24.210 52.677 1.00 35.22 51 LEU B O 1
ATOM 1548 N N . ARG B 1 52 ? 16.100 -24.164 54.361 1.00 40.72 52 ARG B N 1
ATOM 1549 C CA . ARG B 1 52 ? 17.200 -23.678 53.526 1.00 44.65 52 ARG B CA 1
ATOM 1550 C C . ARG B 1 52 ? 17.572 -24.618 52.379 1.00 47.32 52 ARG B C 1
ATOM 1551 O O . ARG B 1 52 ? 18.106 -24.166 51.372 1.00 55.82 52 ARG B O 1
ATOM 1559 N N . GLU B 1 53 ? 17.298 -25.910 52.519 1.00 47.71 53 GLU B N 1
ATOM 1560 C CA . GLU B 1 53 ? 17.611 -26.876 51.461 1.00 51.00 53 GLU B CA 1
ATOM 1561 C C . GLU B 1 53 ? 16.791 -26.600 50.207 1.00 50.43 53 GLU B C 1
ATOM 1562 O O . GLU B 1 53 ? 17.275 -26.779 49.096 1.00 55.50 53 GLU B O 1
ATOM 1568 N N . ALA B 1 54 ? 15.555 -26.153 50.393 1.00 47.33 54 ALA B N 1
ATOM 1569 C CA . ALA B 1 54 ? 14.687 -25.798 49.287 1.00 46.26 54 ALA B CA 1
ATOM 1570 C C . ALA B 1 54 ? 14.728 -24.302 48.992 1.00 46.13 54 ALA B C 1
ATOM 1571 O O . ALA B 1 54 ? 14.511 -23.898 47.849 1.00 46.64 54 ALA B O 1
ATOM 1573 N N . GLU B 1 55 ? 14.976 -23.491 50.025 1.00 45.11 55 GLU B N 1
ATOM 1574 C CA . GLU B 1 55 ? 15.029 -22.033 49.907 1.00 42.55 55 GLU B CA 1
ATOM 1575 C C . GLU B 1 55 ? 16.290 -21.507 50.587 1.00 43.85 55 GLU B C 1
ATOM 1576 O O . GLU B 1 55 ? 16.239 -21.031 51.728 1.00 42.81 55 GLU B O 1
ATOM 1582 N N . PRO B 1 56 ? 17.431 -21.574 49.877 1.00 46.38 56 PRO B N 1
ATOM 1583 C CA . PRO B 1 56 ? 18.755 -21.195 50.408 1.00 45.30 56 PRO B CA 1
ATOM 1584 C C . PRO B 1 56 ? 18.809 -19.816 51.055 1.00 42.08 56 PRO B C 1
ATOM 1585 O O . PRO B 1 56 ? 19.634 -19.586 51.927 1.00 42.36 56 PRO B O 1
ATOM 1589 N N . GLN B 1 57 ? 17.947 -18.910 50.612 1.00 40.97 57 GLN B N 1
ATOM 1590 C CA . GLN B 1 57 ? 17.893 -17.539 51.147 1.00 42.59 57 GLN B CA 1
ATOM 1591 C C . GLN B 1 57 ? 17.108 -17.394 52.457 1.00 41.40 57 GLN B C 1
ATOM 1592 O O . GLN B 1 57 ? 17.022 -16.293 53.013 1.00 40.64 57 GLN B O 1
ATOM 1598 N N . ALA B 1 58 ? 16.511 -18.480 52.942 1.00 39.11 58 ALA B N 1
ATOM 1599 C CA . ALA B 1 58 ? 15.616 -18.379 54.086 1.00 37.65 58 ALA B CA 1
ATOM 1600 C C . ALA B 1 58 ? 16.382 -17.912 55.310 1.00 35.85 58 ALA B C 1
ATOM 1601 O O . ALA B 1 58 ? 17.487 -18.374 55.578 1.00 33.98 58 ALA B O 1
ATOM 1603 N N . LYS B 1 59 ? 15.780 -16.995 56.052 1.00 36.07 59 LYS B N 1
ATOM 1604 C CA . LYS B 1 59 ? 16.386 -16.458 57.262 1.00 35.52 59 LYS B CA 1
ATOM 1605 C C . LYS B 1 59 ? 15.388 -16.581 58.410 1.00 33.63 59 LYS B C 1
ATOM 1606 O O . LYS B 1 59 ? 14.282 -17.060 58.194 1.00 36.47 59 LYS B O 1
ATOM 1612 N N . PRO B 1 60 ? 15.775 -16.196 59.638 1.00 32.64 60 PRO B N 1
ATOM 1613 C CA . PRO B 1 60 ? 14.867 -16.370 60.774 1.00 32.18 60 PRO B CA 1
ATOM 1614 C C . PRO B 1 60 ? 13.459 -15.790 60.644 1.00 31.84 60 PRO B C 1
ATOM 1615 O O . PRO B 1 60 ? 12.500 -16.477 60.966 1.00 29.94 60 PRO B O 1
ATOM 1619 N N . PRO B 1 61 ? 13.324 -14.547 60.169 1.00 32.10 61 PRO B N 1
ATOM 1620 C CA . PRO B 1 61 ? 11.964 -14.082 59.970 1.00 32.15 61 PRO B CA 1
ATOM 1621 C C . PRO B 1 61 ? 11.162 -15.010 59.064 1.00 34.05 61 PRO B C 1
ATOM 1622 O O . PRO B 1 61 ? 9.942 -15.111 59.229 1.00 35.48 61 PRO B O 1
ATOM 1626 N N . THR B 1 62 ? 11.821 -15.666 58.106 1.00 33.14 62 THR B N 1
ATOM 1627 C CA . THR B 1 62 ? 11.091 -16.491 57.140 1.00 33.64 62 THR B CA 1
ATOM 1628 C C . THR B 1 62 ? 10.366 -17.631 57.846 1.00 34.29 62 THR B C 1
ATOM 1629 O O . THR B 1 62 ? 9.181 -17.869 57.624 1.00 35.90 62 THR B O 1
ATOM 1633 N N . VAL B 1 63 ? 11.088 -18.330 58.709 1.00 33.60 63 VAL B N 1
ATOM 1634 C CA . VAL B 1 63 ? 10.496 -19.447 59.425 1.00 32.82 63 VAL B CA 1
ATOM 1635 C C . VAL B 1 63 ? 9.527 -18.989 60.514 1.00 32.09 63 VAL B C 1
ATOM 1636 O O . VAL B 1 63 ? 8.531 -19.653 60.779 1.00 32.72 63 VAL B O 1
ATOM 1640 N N . TYR B 1 64 ? 9.781 -17.836 61.119 1.00 32.01 64 TYR B N 1
ATOM 1641 C CA . TYR B 1 64 ? 8.841 -17.322 62.117 1.00 31.17 64 TYR B CA 1
ATOM 1642 C C . TYR B 1 64 ? 7.518 -16.857 61.499 1.00 30.95 64 TYR B C 1
ATOM 1643 O O . TYR B 1 64 ? 6.467 -17.155 62.032 1.00 30.80 64 TYR B O 1
ATOM 1652 N N . ARG B 1 65 ? 7.545 -16.204 60.348 1.00 31.97 65 ARG B N 1
ATOM 1653 C CA . ARG B 1 65 ? 6.278 -15.865 59.682 1.00 35.17 65 ARG B CA 1
ATOM 1654 C C . ARG B 1 65 ? 5.460 -17.101 59.317 1.00 34.68 65 ARG B C 1
ATOM 1655 O O . ARG B 1 65 ? 4.247 -17.129 59.500 1.00 34.07 65 ARG B O 1
ATOM 1663 N N . ALA B 1 66 ? 6.124 -18.117 58.786 1.00 34.09 66 ALA B N 1
ATOM 1664 C CA . ALA B 1 66 ? 5.421 -19.296 58.345 1.00 33.61 66 ALA B CA 1
ATOM 1665 C C . ALA B 1 66 ? 4.857 -20.039 59.558 1.00 34.53 66 ALA B C 1
ATOM 1666 O O . ALA B 1 66 ? 3.749 -20.554 59.511 1.00 35.45 66 ALA B O 1
ATOM 1668 N N . LEU B 1 67 ? 5.599 -20.068 60.657 1.00 33.57 67 LEU B N 1
ATOM 1669 C CA . LEU B 1 67 ? 5.083 -20.692 61.867 1.00 34.03 67 LEU B CA 1
ATOM 1670 C C . LEU B 1 67 ? 3.889 -19.918 62.420 1.00 37.72 67 LEU B C 1
ATOM 1671 O O . LEU B 1 67 ? 2.920 -20.522 62.869 1.00 41.41 67 LEU B O 1
ATOM 1676 N N . ASP B 1 68 ? 3.952 -18.588 62.378 1.00 39.75 68 ASP B N 1
ATOM 1677 C CA . ASP B 1 68 ? 2.847 -17.769 62.844 1.00 41.03 68 ASP B CA 1
ATOM 1678 C C . ASP B 1 68 ? 1.582 -18.064 62.053 1.00 40.45 68 ASP B C 1
ATOM 1679 O O . ASP B 1 68 ? 0.514 -18.265 62.622 1.00 42.43 68 ASP B O 1
ATOM 1684 N N . PHE B 1 69 ? 1.703 -18.119 60.741 1.00 38.38 69 PHE B N 1
ATOM 1685 C CA . PHE B 1 69 ? 0.568 -18.479 59.908 1.00 39.74 69 PHE B CA 1
ATOM 1686 C C . PHE B 1 69 ? 0.018 -19.864 60.264 1.00 40.78 69 PHE B C 1
ATOM 1687 O O . PHE B 1 69 ? -1.173 -20.037 60.506 1.00 40.19 69 PHE B O 1
ATOM 1695 N N . LEU B 1 70 ? 0.903 -20.845 60.318 1.00 40.41 70 LEU B N 1
ATOM 1696 C CA . LEU B 1 70 ? 0.487 -22.205 60.580 1.00 40.61 70 LEU B CA 1
ATOM 1697 C C . LEU B 1 70 ? -0.094 -22.332 61.991 1.00 42.28 70 LEU B C 1
ATOM 1698 O O . LEU B 1 70 ? -0.916 -23.209 62.229 1.00 41.44 70 LEU B O 1
ATOM 1703 N N . LEU B 1 71 ? 0.344 -21.466 62.910 1.00 43.22 71 LEU B N 1
ATOM 1704 C CA . LEU B 1 71 ? -0.248 -21.369 64.245 1.00 43.22 71 LEU B CA 1
ATOM 1705 C C . LEU B 1 71 ? -1.609 -20.690 64.230 1.00 46.81 71 LEU B C 1
ATOM 1706 O O . LEU B 1 71 ? -2.524 -21.188 64.865 1.00 51.71 71 LEU B O 1
ATOM 1711 N N . GLU B 1 72 ? -1.744 -19.553 63.544 1.00 51.46 72 GLU B N 1
ATOM 1712 C CA . GLU B 1 72 ? -3.043 -18.863 63.419 1.00 55.25 72 GLU B CA 1
ATOM 1713 C C . GLU B 1 72 ? -4.114 -19.850 62.945 1.00 54.71 72 GLU B C 1
ATOM 1714 O O . GLU B 1 72 ? -5.165 -19.989 63.563 1.00 55.20 72 GLU B O 1
ATOM 1720 N N . GLN B 1 73 ? -3.833 -20.526 61.838 1.00 53.01 73 GLN B N 1
ATOM 1721 C CA . GLN B 1 73 ? -4.646 -21.643 61.382 1.00 53.46 73 GLN B CA 1
ATOM 1722 C C . GLN B 1 73 ? -4.401 -22.768 62.380 1.00 53.63 73 GLN B C 1
ATOM 1723 O O . GLN B 1 73 ? -3.577 -22.634 63.271 1.00 56.31 73 GLN B O 1
ATOM 1729 N N . GLY B 1 74 ? -5.088 -23.884 62.267 1.00 51.61 74 GLY B N 1
ATOM 1730 C CA . GLY B 1 74 ? -4.929 -24.908 63.308 1.00 52.59 74 GLY B CA 1
ATOM 1731 C C . GLY B 1 74 ? -3.843 -25.946 63.058 1.00 50.30 74 GLY B C 1
ATOM 1732 O O . GLY B 1 74 ? -3.892 -27.028 63.646 1.00 51.84 74 GLY B O 1
ATOM 1733 N N . PHE B 1 75 ? -2.859 -25.636 62.212 1.00 45.85 75 PHE B N 1
ATOM 1734 C CA . PHE B 1 75 ? -1.992 -26.685 61.656 1.00 43.49 75 PHE B CA 1
ATOM 1735 C C . PHE B 1 75 ? -0.838 -27.118 62.541 1.00 40.26 75 PHE B C 1
ATOM 1736 O O . PHE B 1 75 ? -0.462 -28.283 62.493 1.00 40.18 75 PHE B O 1
ATOM 1744 N N . VAL B 1 76 ? -0.263 -26.211 63.330 1.00 39.56 76 VAL B N 1
ATOM 1745 C CA . VAL B 1 76 ? 0.805 -26.610 64.264 1.00 40.33 76 VAL B CA 1
ATOM 1746 C C . VAL B 1 76 ? 0.545 -26.084 65.670 1.00 39.93 76 VAL B C 1
ATOM 1747 O O . VAL B 1 76 ? -0.165 -25.096 65.834 1.00 39.68 76 VAL B O 1
ATOM 1751 N N . HIS B 1 77 ? 1.122 -26.761 66.665 1.00 39.57 77 HIS B N 1
ATOM 1752 C CA . HIS B 1 77 ? 1.068 -26.329 68.062 1.00 41.05 77 HIS B CA 1
ATOM 1753 C C . HIS B 1 77 ? 2.464 -25.975 68.535 1.00 41.62 77 HIS B C 1
ATOM 1754 O O . HIS B 1 77 ? 3.449 -26.614 68.140 1.00 38.26 77 HIS B O 1
ATOM 1761 N N . LYS B 1 78 ? 2.543 -24.980 69.410 1.00 40.52 78 LYS B N 1
ATOM 1762 C CA . LYS B 1 78 ? 3.787 -24.679 70.085 1.00 40.47 78 LYS B CA 1
ATOM 1763 C C . LYS B 1 78 ? 3.877 -25.504 71.361 1.00 40.61 78 LYS B C 1
ATOM 1764 O O . LYS B 1 78 ? 2.951 -25.508 72.155 1.00 42.46 78 LYS B O 1
ATOM 1770 N N . VAL B 1 79 ? 4.991 -26.207 71.536 1.00 40.19 79 VAL B N 1
ATOM 1771 C CA . VAL B 1 79 ? 5.316 -26.860 72.781 1.00 40.06 79 VAL B CA 1
ATOM 1772 C C . VAL B 1 79 ? 6.114 -25.853 73.582 1.00 39.99 79 VAL B C 1
ATOM 1773 O O . VAL B 1 79 ? 7.290 -25.610 73.303 1.00 38.94 79 VAL B O 1
ATOM 1777 N N . GLU B 1 80 ? 5.455 -25.267 74.576 1.00 41.82 80 GLU B N 1
ATOM 1778 C CA . GLU B 1 80 ? 6.003 -24.136 75.328 1.00 41.18 80 GLU B CA 1
ATOM 1779 C C . GLU B 1 80 ? 7.174 -24.519 76.210 1.00 40.99 80 GLU B C 1
ATOM 1780 O O . GLU B 1 80 ? 8.106 -23.742 76.372 1.00 39.57 80 GLU B O 1
ATOM 1786 N N . SER B 1 81 ? 7.134 -25.712 76.791 1.00 43.61 81 SER B N 1
ATOM 1787 C CA . SER B 1 81 ? 8.149 -26.084 77.769 1.00 45.48 81 SER B CA 1
ATOM 1788 C C . SER B 1 81 ? 9.476 -26.467 77.118 1.00 45.00 81 SER B C 1
ATOM 1789 O O . SER B 1 81 ? 10.512 -26.471 77.790 1.00 47.72 81 SER B O 1
ATOM 1792 N N . THR B 1 82 ? 9.454 -26.782 75.826 1.00 42.25 82 THR B N 1
ATOM 1793 C CA . THR B 1 82 ? 10.698 -27.057 75.096 1.00 44.11 82 THR B CA 1
ATOM 1794 C C . THR B 1 82 ? 10.973 -26.058 73.969 1.00 41.77 82 THR B C 1
ATOM 1795 O O . THR B 1 82 ? 11.930 -26.239 73.234 1.00 42.03 82 THR B O 1
ATOM 1799 N N . ASN B 1 83 ? 10.139 -25.028 73.823 1.00 41.27 83 ASN B N 1
ATOM 1800 C CA . ASN B 1 83 ? 10.302 -24.029 72.758 1.00 40.81 83 ASN B CA 1
ATOM 1801 C C . ASN B 1 83 ? 10.409 -24.650 71.380 1.00 39.89 83 ASN B C 1
ATOM 1802 O O . ASN B 1 83 ? 11.350 -24.395 70.650 1.00 43.02 83 ASN B O 1
ATOM 1807 N N . SER B 1 84 ? 9.437 -25.474 71.029 1.00 39.40 84 SER B N 1
ATOM 1808 C CA . SER B 1 84 ? 9.452 -26.145 69.744 1.00 39.25 84 SER B CA 1
ATOM 1809 C C . SER B 1 84 ? 8.033 -26.263 69.220 1.00 37.21 84 SER B C 1
ATOM 1810 O O . SER B 1 84 ? 7.102 -25.769 69.845 1.00 36.92 84 SER B O 1
ATOM 1813 N N . TYR B 1 85 ? 7.889 -26.889 68.055 1.00 35.67 85 TYR B N 1
ATOM 1814 C CA . TYR B 1 85 ? 6.644 -26.886 67.306 1.00 35.51 85 TYR B CA 1
ATOM 1815 C C . TYR B 1 85 ? 6.365 -28.276 66.773 1.00 36.55 85 TYR B C 1
ATOM 1816 O O . TYR B 1 85 ? 7.292 -28.997 66.361 1.00 37.82 85 TYR B O 1
ATOM 1825 N N . VAL B 1 86 ? 5.091 -28.655 66.804 1.00 35.42 86 VAL B N 1
ATOM 1826 C CA . VAL B 1 86 ? 4.658 -29.917 66.255 1.00 36.96 86 VAL B CA 1
ATOM 1827 C C . VAL B 1 86 ? 3.477 -29.707 65.353 1.00 36.84 86 VAL B C 1
ATOM 1828 O O . VAL B 1 86 ? 2.676 -28.807 65.557 1.00 39.41 86 VAL B O 1
ATOM 1832 N N . LEU B 1 87 ? 3.358 -30.591 64.380 1.00 39.64 87 LEU B N 1
ATOM 1833 C CA . LEU B 1 87 ? 2.160 -30.700 63.575 1.00 42.81 87 LEU B CA 1
ATOM 1834 C C . LEU B 1 87 ? 0.991 -31.103 64.479 1.00 42.70 87 LEU B C 1
ATOM 1835 O O . LEU B 1 87 ? 1.167 -31.894 65.406 1.00 40.71 87 LEU B O 1
ATOM 1840 N N . CYS B 1 88 ? -0.184 -30.539 64.233 1.00 45.09 88 CYS B N 1
ATOM 1841 C CA . CYS B 1 88 ? -1.387 -30.986 64.911 1.00 51.54 88 CYS B CA 1
ATOM 1842 C C . CYS B 1 88 ? -1.842 -32.317 64.315 1.00 57.21 88 CYS B C 1
ATOM 1843 O O . CYS B 1 88 ? -1.852 -32.481 63.098 1.00 57.60 88 CYS B O 1
ATOM 1846 N N . HIS B 1 89 ? -2.212 -33.263 65.175 1.00 67.54 89 HIS B N 1
ATOM 1847 C CA . HIS B 1 89 ? -2.650 -34.597 64.724 1.00 74.77 89 HIS B CA 1
ATOM 1848 C C . HIS B 1 89 ? -3.925 -34.566 63.853 1.00 74.38 89 HIS B C 1
ATOM 1849 O O . HIS B 1 89 ? -3.992 -35.271 62.846 1.00 73.23 89 HIS B O 1
ATOM 1856 N N . LEU B 1 90 ? -4.914 -33.748 64.222 1.00 76.85 90 LEU B N 1
ATOM 1857 C CA . LEU B 1 90 ? -6.148 -33.605 63.433 1.00 82.41 90 LEU B CA 1
ATOM 1858 C C . LEU B 1 90 ? -6.532 -32.148 63.195 1.00 81.00 90 LEU B C 1
ATOM 1859 O O . LEU B 1 90 ? -6.993 -31.471 64.114 1.00 80.49 90 LEU B O 1
ATOM 1864 N N . PHE B 1 91 ? -6.371 -31.682 61.955 1.00 83.82 91 PHE B N 1
ATOM 1865 C CA . PHE B 1 91 ? -6.798 -30.327 61.570 1.00 87.19 91 PHE B CA 1
ATOM 1866 C C . PHE B 1 91 ? -8.319 -30.198 61.545 1.00 93.12 91 PHE B C 1
ATOM 1867 O O . PHE B 1 91 ? -8.848 -29.085 61.533 1.00 91.14 91 PHE B O 1
ATOM 1875 N N . ASP B 1 92 ? -9.005 -31.341 61.502 1.00 106.62 92 ASP B N 1
ATOM 1876 C CA . ASP B 1 92 ? -10.462 -31.406 61.337 1.00 116.63 92 ASP B CA 1
ATOM 1877 C C . ASP B 1 92 ? -11.197 -30.609 62.409 1.00 121.75 92 ASP B C 1
ATOM 1878 O O . ASP B 1 92 ? -12.121 -29.851 62.107 1.00 128.53 92 ASP B O 1
ATOM 1883 N N . GLN B 1 93 ? -10.775 -30.785 63.657 1.00 122.67 93 GLN B N 1
ATOM 1884 C CA . GLN B 1 93 ? -11.363 -30.071 64.786 1.00 125.49 93 GLN B CA 1
ATOM 1885 C C . GLN B 1 93 ? -11.194 -28.559 64.619 1.00 125.88 93 GLN B C 1
ATOM 1886 O O . GLN B 1 93 ? -10.349 -28.108 63.843 1.00 123.97 93 GLN B O 1
ATOM 1892 N N . PRO B 1 94 ? -12.000 -27.766 65.347 1.00 127.81 94 PRO B N 1
ATOM 1893 C CA . PRO B 1 94 ? -11.755 -26.323 65.418 1.00 124.30 94 PRO B CA 1
ATOM 1894 C C . PRO B 1 94 ? -10.567 -26.066 66.358 1.00 118.92 94 PRO B C 1
ATOM 1895 O O . PRO B 1 94 ? -9.611 -26.846 66.347 1.00 119.11 94 PRO B O 1
ATOM 1899 N N . THR B 1 95 ? -10.596 -24.994 67.147 1.00 111.64 95 THR B N 1
ATOM 1900 C CA . THR B 1 95 ? -9.653 -24.854 68.254 1.00 105.51 95 THR B CA 1
ATOM 1901 C C . THR B 1 95 ? -9.858 -26.021 69.231 1.00 101.87 95 THR B C 1
ATOM 1902 O O . THR B 1 95 ? -10.970 -26.545 69.363 1.00 99.05 95 THR B O 1
ATOM 1906 N N . HIS B 1 96 ? -8.782 -26.441 69.892 1.00 94.70 96 HIS B N 1
ATOM 1907 C CA . HIS B 1 96 ? -8.868 -27.505 70.882 1.00 87.42 96 HIS B CA 1
ATOM 1908 C C . HIS B 1 96 ? -7.746 -27.444 71.912 1.00 86.02 96 HIS B C 1
ATOM 1909 O O . HIS B 1 96 ? -6.615 -27.068 71.605 1.00 88.79 96 HIS B O 1
ATOM 1916 N N . THR B 1 97 ? -8.097 -27.789 73.146 1.00 85.03 97 THR B N 1
ATOM 1917 C CA . THR B 1 97 ? -7.130 -28.039 74.200 1.00 81.09 97 THR B CA 1
ATOM 1918 C C . THR B 1 97 ? -6.592 -29.450 73.976 1.00 79.26 97 THR B C 1
ATOM 1919 O O . THR B 1 97 ? -7.367 -30.394 73.789 1.00 78.03 97 THR B O 1
ATOM 1923 N N . SER B 1 98 ? -5.268 -29.582 73.997 1.00 76.18 98 SER B N 1
ATOM 1924 C CA . SER B 1 98 ? -4.602 -30.837 73.679 1.00 69.57 98 SER B CA 1
ATOM 1925 C C . SER B 1 98 ? -3.454 -31.113 74.645 1.00 63.96 98 SER B C 1
ATOM 1926 O O . SER B 1 98 ? -2.610 -30.253 74.873 1.00 65.51 98 SER B O 1
ATOM 1929 N N . ALA B 1 99 ? -3.415 -32.321 75.196 1.00 59.52 99 ALA B N 1
ATOM 1930 C CA . ALA B 1 99 ? -2.370 -32.696 76.135 1.00 56.55 99 ALA B CA 1
ATOM 1931 C C . ALA B 1 99 ? -1.163 -33.233 75.379 1.00 54.36 99 ALA B C 1
ATOM 1932 O O . ALA B 1 99 ? -1.302 -33.995 74.425 1.00 51.84 99 ALA B O 1
ATOM 1934 N N . MET B 1 100 ? 0.022 -32.830 75.818 1.00 53.22 100 MET B N 1
ATOM 1935 C CA . MET B 1 100 ? 1.239 -33.107 75.090 1.00 56.16 100 MET B CA 1
ATOM 1936 C C . MET B 1 100 ? 2.134 -33.924 75.974 1.00 53.94 100 MET B C 1
ATOM 1937 O O . MET B 1 100 ? 2.528 -33.484 77.053 1.00 56.05 100 MET B O 1
ATOM 1942 N N . PHE B 1 101 ? 2.466 -35.117 75.504 1.00 50.60 101 PHE B N 1
ATOM 1943 C CA . PHE B 1 101 ? 3.338 -35.994 76.243 1.00 49.01 101 PHE B CA 1
ATOM 1944 C C . PHE B 1 101 ? 4.702 -35.990 75.587 1.00 49.19 101 PHE B C 1
ATOM 1945 O O . PHE B 1 101 ? 4.849 -36.389 74.439 1.00 52.38 101 PHE B O 1
ATOM 1953 N N . ILE B 1 102 ? 5.689 -35.512 76.335 1.00 47.78 102 ILE B N 1
ATOM 1954 C CA . ILE B 1 102 ? 6.986 -35.161 75.795 1.00 48.60 102 ILE B CA 1
ATOM 1955 C C . ILE B 1 102 ? 8.017 -36.060 76.443 1.00 48.66 102 ILE B C 1
ATOM 1956 O O . ILE B 1 102 ? 8.172 -36.032 77.662 1.00 44.12 102 ILE B O 1
ATOM 1961 N N . CYS B 1 103 ? 8.718 -36.851 75.635 1.00 54.24 103 CYS B N 1
ATOM 1962 C CA . CYS B 1 103 ? 9.787 -37.710 76.148 1.00 59.34 103 CYS B CA 1
ATOM 1963 C C . CYS B 1 103 ? 11.092 -36.914 76.219 1.00 59.29 103 CYS B C 1
ATOM 1964 O O . CYS B 1 103 ? 11.520 -36.341 75.231 1.00 60.75 103 CYS B O 1
ATOM 1967 N N . ASP B 1 104 ? 11.712 -36.891 77.396 1.00 65.01 104 ASP B N 1
ATOM 1968 C CA . ASP B 1 104 ? 12.980 -36.188 77.617 1.00 68.61 104 ASP B CA 1
ATOM 1969 C C . ASP B 1 104 ? 14.223 -37.032 77.294 1.00 74.71 104 ASP B C 1
ATOM 1970 O O . ASP B 1 104 ? 15.326 -36.718 77.753 1.00 75.90 104 ASP B O 1
ATOM 1975 N N . ARG B 1 105 ? 14.054 -38.108 76.530 1.00 78.43 105 ARG B N 1
ATOM 1976 C CA . ARG B 1 105 ? 15.190 -38.881 76.050 1.00 79.83 105 ARG B CA 1
ATOM 1977 C C . ARG B 1 105 ? 15.203 -38.789 74.537 1.00 74.87 105 ARG B C 1
ATOM 1978 O O . ARG B 1 105 ? 16.072 -38.144 73.963 1.00 74.51 105 ARG B O 1
ATOM 1986 N N . CYS B 1 106 ? 14.218 -39.407 73.895 1.00 72.96 106 CYS B N 1
ATOM 1987 C CA . CYS B 1 106 ? 14.178 -39.448 72.442 1.00 73.24 106 CYS B CA 1
ATOM 1988 C C . CYS B 1 106 ? 13.565 -38.186 71.842 1.00 75.24 106 CYS B C 1
ATOM 1989 O O . CYS B 1 106 ? 13.572 -38.017 70.621 1.00 74.86 106 CYS B O 1
ATOM 1992 N N . GLY B 1 107 ? 13.015 -37.317 72.691 1.00 76.31 107 GLY B N 1
ATOM 1993 C CA . GLY B 1 107 ? 12.486 -36.026 72.248 1.00 71.47 107 GLY B CA 1
ATOM 1994 C C . GLY B 1 107 ? 11.121 -36.070 71.578 1.00 69.29 107 GLY B C 1
ATOM 1995 O O . GLY B 1 107 ? 10.614 -35.029 71.146 1.00 74.65 107 GLY B O 1
ATOM 1996 N N . ALA B 1 108 ? 10.505 -37.250 71.497 1.00 63.50 108 ALA B N 1
ATOM 1997 C CA . ALA B 1 108 ? 9.214 -37.384 70.814 1.00 61.13 108 ALA B CA 1
ATOM 1998 C C . ALA B 1 108 ? 8.083 -36.776 71.631 1.00 59.85 108 ALA B C 1
ATOM 1999 O O . ALA B 1 108 ? 8.190 -36.606 72.854 1.00 58.41 108 ALA B O 1
ATOM 2001 N N . VAL B 1 109 ? 7.000 -36.458 70.930 1.00 58.20 109 VAL B N 1
ATOM 2002 C CA . VAL B 1 109 ? 5.855 -35.796 71.519 1.00 59.29 109 VAL B CA 1
ATOM 2003 C C . VAL B 1 109 ? 4.605 -36.430 70.955 1.00 57.93 109 VAL B C 1
ATOM 2004 O O . VAL B 1 109 ? 4.546 -36.714 69.770 1.00 61.36 109 VAL B O 1
ATOM 2008 N N . LYS B 1 110 ? 3.613 -36.640 71.813 1.00 58.98 110 LYS B N 1
ATOM 2009 C CA . LYS B 1 110 ? 2.373 -37.305 71.442 1.00 59.90 110 LYS B CA 1
ATOM 2010 C C . LYS B 1 110 ? 1.196 -36.436 71.884 1.00 57.83 110 LYS B C 1
ATOM 2011 O O . LYS B 1 110 ? 1.080 -36.101 73.059 1.00 58.25 110 LYS B O 1
ATOM 2017 N N . GLU B 1 111 ? 0.338 -36.063 70.939 1.00 56.92 111 GLU B N 1
ATOM 2018 C CA . GLU B 1 111 ? -0.784 -35.175 71.221 1.00 56.25 111 GLU B CA 1
ATOM 2019 C C . GLU B 1 111 ? -2.018 -35.996 71.554 1.00 61.85 111 GLU B C 1
ATOM 2020 O O . GLU B 1 111 ? -2.431 -36.855 70.771 1.00 61.93 111 GLU B O 1
ATOM 2026 N N . GLU B 1 112 ? -2.617 -35.704 72.705 1.00 66.18 112 GLU B N 1
ATOM 2027 C CA . GLU B 1 112 ? -3.822 -36.389 73.145 1.00 70.46 112 GLU B CA 1
ATOM 2028 C C . GLU B 1 112 ? -4.917 -35.389 73.436 1.00 74.42 112 GLU B C 1
ATOM 2029 O O . GLU B 1 112 ? -4.647 -34.225 73.718 1.00 80.04 112 GLU B O 1
ATOM 2035 N N . CYS B 1 113 ? -6.158 -35.850 73.373 1.00 82.38 113 CYS B N 1
ATOM 2036 C CA . CYS B 1 113 ? -7.283 -35.049 73.828 1.00 90.93 113 CYS B CA 1
ATOM 2037 C C . CYS B 1 113 ? -7.517 -35.272 75.317 1.00 90.02 113 CYS B C 1
ATOM 2038 O O . CYS B 1 113 ? -7.036 -36.244 75.901 1.00 90.04 113 CYS B O 1
ATOM 2041 N N . ALA B 1 114 ? -8.245 -34.341 75.920 1.00 89.44 114 ALA B N 1
ATOM 2042 C CA . ALA B 1 114 ? -8.705 -34.464 77.295 1.00 89.56 114 ALA B CA 1
ATOM 2043 C C . ALA B 1 114 ? -9.728 -33.360 77.528 1.00 93.53 114 ALA B C 1
ATOM 2044 O O . ALA B 1 114 ? -9.420 -32.325 78.123 1.00 94.49 114 ALA B O 1
ATOM 2046 N N . GLU B 1 115 ? -10.944 -33.578 77.030 1.00 95.15 115 GLU B N 1
ATOM 2047 C CA . GLU B 1 115 ? -12.023 -32.600 77.175 1.00 94.09 115 GLU B CA 1
ATOM 2048 C C . GLU B 1 115 ? -12.417 -32.462 78.645 1.00 89.21 115 GLU B C 1
ATOM 2049 O O . GLU B 1 115 ? -12.986 -31.442 79.052 1.00 86.34 115 GLU B O 1
ATOM 2055 N N . GLY B 1 116 ? -12.121 -33.500 79.429 1.00 80.36 116 GLY B N 1
ATOM 2056 C CA . GLY B 1 116 ? -12.217 -33.423 80.876 1.00 75.72 116 GLY B CA 1
ATOM 2057 C C . GLY B 1 116 ? -11.367 -32.292 81.419 1.00 72.55 116 GLY B C 1
ATOM 2058 O O . GLY B 1 116 ? -11.801 -31.551 82.296 1.00 72.37 116 GLY B O 1
ATOM 2059 N N . VAL B 1 117 ? -10.161 -32.149 80.876 1.00 68.51 117 VAL B N 1
ATOM 2060 C CA . VAL B 1 117 ? -9.225 -31.122 81.325 1.00 65.10 117 VAL B CA 1
ATOM 2061 C C . VAL B 1 117 ? -9.733 -29.722 80.985 1.00 62.03 117 VAL B C 1
ATOM 2062 O O . VAL B 1 117 ? -9.682 -28.833 81.825 1.00 54.55 117 VAL B O 1
ATOM 2066 N N . GLU B 1 118 ? -10.223 -29.535 79.762 1.00 65.05 118 GLU B N 1
ATOM 2067 C CA . GLU B 1 118 ? -10.844 -28.268 79.368 1.00 69.13 118 GLU B CA 1
ATOM 2068 C C . GLU B 1 118 ? -11.863 -27.869 80.434 1.00 67.88 118 GLU B C 1
ATOM 2069 O O . GLU B 1 118 ? -11.800 -26.770 80.989 1.00 65.32 118 GLU B O 1
ATOM 2075 N N . ASP B 1 119 ? -12.775 -28.791 80.740 1.00 65.65 119 ASP B N 1
ATOM 2076 C CA . ASP B 1 119 ? -13.843 -28.537 81.704 1.00 65.12 119 ASP B CA 1
ATOM 2077 C C . ASP B 1 119 ? -13.299 -28.189 83.082 1.00 63.24 119 ASP B C 1
ATOM 2078 O O . ASP B 1 119 ? -13.757 -27.222 83.691 1.00 65.18 119 ASP B O 1
ATOM 2083 N N . ILE B 1 120 ? -12.329 -28.956 83.576 1.00 57.61 120 ILE B N 1
ATOM 2084 C CA . ILE B 1 120 ? -11.794 -28.687 84.911 1.00 59.47 120 ILE B CA 1
ATOM 2085 C C . ILE B 1 120 ? -11.210 -27.268 84.970 1.00 62.74 120 ILE B C 1
ATOM 2086 O O . ILE B 1 120 ? -11.445 -26.531 85.932 1.00 64.38 120 ILE B O 1
ATOM 2091 N N . MET B 1 121 ? -10.460 -26.890 83.936 1.00 61.83 121 MET B N 1
ATOM 2092 C CA . MET B 1 121 ? -9.826 -25.576 83.877 1.00 59.58 121 MET B CA 1
ATOM 2093 C C . MET B 1 121 ? -10.857 -24.449 83.743 1.00 61.63 121 MET B C 1
ATOM 2094 O O . MET B 1 121 ? -10.680 -23.369 84.306 1.00 60.80 121 MET B O 1
ATOM 2099 N N . HIS B 1 122 ? -11.925 -24.705 82.996 1.00 64.57 122 HIS B N 1
ATOM 2100 C CA . HIS B 1 122 ? -12.988 -23.717 82.789 1.00 67.50 122 HIS B CA 1
ATOM 2101 C C . HIS B 1 122 ? -13.770 -23.453 84.080 1.00 65.26 122 HIS B C 1
ATOM 2102 O O . HIS B 1 122 ? -14.186 -22.327 84.348 1.00 65.72 122 HIS B O 1
ATOM 2109 N N . THR B 1 123 ? -13.950 -24.505 84.873 1.00 61.14 123 THR B N 1
ATOM 2110 C CA . THR B 1 123 ? -14.596 -24.419 86.176 1.00 59.84 123 THR B CA 1
ATOM 2111 C C . THR B 1 123 ? -13.736 -23.651 87.173 1.00 59.64 123 THR B C 1
ATOM 2112 O O . THR B 1 123 ? -14.246 -22.857 87.964 1.00 61.59 123 THR B O 1
ATOM 2116 N N . LEU B 1 124 ? -12.434 -23.906 87.134 1.00 58.55 124 LEU B N 1
ATOM 2117 C CA . LEU B 1 124 ? -11.487 -23.296 88.065 1.00 59.09 124 LEU B CA 1
ATOM 2118 C C . LEU B 1 124 ? -11.329 -21.798 87.770 1.00 60.18 124 LEU B C 1
ATOM 2119 O O . LEU B 1 124 ? -11.318 -20.965 88.681 1.00 60.70 124 LEU B O 1
ATOM 2124 N N . ALA B 1 125 ? -11.217 -21.474 86.486 1.00 57.42 125 ALA B N 1
ATOM 2125 C CA . ALA B 1 125 ? -11.192 -20.094 86.020 1.00 59.02 125 ALA B CA 1
ATOM 2126 C C . ALA B 1 125 ? -12.500 -19.364 86.320 1.00 62.05 125 ALA B C 1
ATOM 2127 O O . ALA B 1 125 ? -12.491 -18.169 86.596 1.00 59.48 125 ALA B O 1
ATOM 2129 N N . ALA B 1 126 ? -13.620 -20.078 86.232 1.00 64.61 126 ALA B N 1
ATOM 2130 C CA . ALA B 1 126 ? -14.926 -19.486 86.507 1.00 62.57 126 ALA B CA 1
ATOM 2131 C C . ALA B 1 126 ? -15.091 -19.131 87.978 1.00 64.33 126 ALA B C 1
ATOM 2132 O O . ALA B 1 126 ? -15.727 -18.127 88.286 1.00 63.63 126 ALA B O 1
ATOM 2134 N N . LYS B 1 127 ? -14.528 -19.940 88.879 1.00 66.41 127 LYS B N 1
ATOM 2135 C CA . LYS B 1 127 ? -14.599 -19.649 90.319 1.00 70.91 127 LYS B CA 1
ATOM 2136 C C . LYS B 1 127 ? -14.029 -18.268 90.589 1.00 70.94 127 LYS B C 1
ATOM 2137 O O . LYS B 1 127 ? -14.752 -17.374 91.022 1.00 77.01 127 LYS B O 1
ATOM 2143 N N . MET B 1 128 ? -12.733 -18.103 90.330 1.00 70.65 128 MET B N 1
ATOM 2144 C CA . MET B 1 128 ? -12.127 -16.773 90.247 1.00 67.40 128 MET B CA 1
ATOM 2145 C C . MET B 1 128 ? -12.742 -16.098 89.014 1.00 62.84 128 MET B C 1
ATOM 2146 O O . MET B 1 128 ? -13.484 -16.733 88.289 1.00 65.50 128 MET B O 1
ATOM 2151 N N . GLY B 1 129 ? -12.470 -14.828 88.757 1.00 59.29 129 GLY B N 1
ATOM 2152 C CA . GLY B 1 129 ? -13.166 -14.146 87.655 1.00 57.40 129 GLY B CA 1
ATOM 2153 C C . GLY B 1 129 ? -12.547 -14.328 86.278 1.00 58.38 129 GLY B C 1
ATOM 2154 O O . GLY B 1 129 ? -12.847 -13.568 85.351 1.00 58.54 129 GLY B O 1
ATOM 2155 N N . PHE B 1 130 ? -11.716 -15.358 86.128 1.00 57.91 130 PHE B N 1
ATOM 2156 C CA . PHE B 1 130 ? -10.735 -15.431 85.045 1.00 54.24 130 PHE B CA 1
ATOM 2157 C C . PHE B 1 130 ? -11.399 -15.763 83.723 1.00 52.63 130 PHE B C 1
ATOM 2158 O O . PHE B 1 130 ? -12.203 -16.679 83.660 1.00 57.80 130 PHE B O 1
ATOM 2166 N N . ALA B 1 131 ? -11.078 -15.007 82.677 1.00 52.28 131 ALA B N 1
ATOM 2167 C CA . ALA B 1 131 ? -11.585 -15.289 81.329 1.00 56.51 131 ALA B CA 1
ATOM 2168 C C . ALA B 1 131 ? -10.560 -16.092 80.525 1.00 58.53 131 ALA B C 1
ATOM 2169 O O . ALA B 1 131 ? -9.607 -15.538 79.976 1.00 56.54 131 ALA B O 1
ATOM 2171 N N . LEU B 1 132 ? -10.783 -17.400 80.455 1.00 58.74 132 LEU B N 1
ATOM 2172 C CA . LEU B 1 132 ? -9.848 -18.335 79.843 1.00 58.42 132 LEU B CA 1
ATOM 2173 C C . LEU B 1 132 ? -9.829 -18.226 78.318 1.00 57.53 132 LEU B C 1
ATOM 2174 O O . LEU B 1 132 ? -10.875 -18.169 77.682 1.00 58.43 132 LEU B O 1
ATOM 2179 N N . ARG B 1 133 ? -8.637 -18.193 77.735 1.00 57.82 133 ARG B N 1
ATOM 2180 C CA . ARG B 1 133 ? -8.499 -18.250 76.285 1.00 61.40 133 ARG B CA 1
ATOM 2181 C C . ARG B 1 133 ? -7.839 -19.556 75.845 1.00 59.92 133 ARG B C 1
ATOM 2182 O O . ARG B 1 133 ? -8.389 -20.271 75.020 1.00 59.17 133 ARG B O 1
ATOM 2190 N N . HIS B 1 134 ? -6.657 -19.851 76.382 1.00 58.24 134 HIS B N 1
ATOM 2191 C CA . HIS B 1 134 ? -5.897 -21.031 75.976 1.00 60.33 134 HIS B CA 1
ATOM 2192 C C . HIS B 1 134 ? -5.373 -21.766 77.191 1.00 56.16 134 HIS B C 1
ATOM 2193 O O . HIS B 1 134 ? -5.079 -21.157 78.218 1.00 53.35 134 HIS B O 1
ATOM 2200 N N . ASN B 1 135 ? -5.236 -23.080 77.047 1.00 52.32 135 ASN B N 1
ATOM 2201 C CA . ASN B 1 135 ? -4.599 -23.913 78.047 1.00 51.65 135 ASN B CA 1
ATOM 2202 C C . ASN B 1 135 ? -3.285 -24.458 77.502 1.00 49.05 135 ASN B C 1
ATOM 2203 O O . ASN B 1 135 ? -3.176 -24.786 76.327 1.00 50.11 135 ASN B O 1
ATOM 2208 N N . VAL B 1 136 ? -2.285 -24.523 78.368 1.00 46.91 136 VAL B N 1
ATOM 2209 C CA . VAL B 1 136 ? -1.001 -25.110 78.052 1.00 44.97 136 VAL B CA 1
ATOM 2210 C C . VAL B 1 136 ? -0.860 -26.288 78.999 1.00 45.12 136 VAL B C 1
ATOM 2211 O O . VAL B 1 136 ? -0.814 -26.112 80.218 1.00 43.70 136 VAL B O 1
ATOM 2215 N N . ILE B 1 137 ? -0.822 -27.488 78.433 1.00 44.11 137 ILE B N 1
ATOM 2216 C CA . ILE B 1 137 ? -0.873 -28.723 79.201 1.00 42.97 137 ILE B CA 1
ATOM 2217 C C . ILE B 1 137 ? 0.133 -29.686 78.615 1.00 42.13 137 ILE B C 1
ATOM 2218 O O . ILE B 1 137 ? -0.068 -30.226 77.527 1.00 40.05 137 ILE B O 1
ATOM 2223 N N . GLU B 1 138 ? 1.226 -29.890 79.333 1.00 41.53 138 GLU B N 1
ATOM 2224 C CA . GLU B 1 138 ? 2.347 -30.629 78.787 1.00 41.97 138 GLU B CA 1
ATOM 2225 C C . GLU B 1 138 ? 2.880 -31.560 79.862 1.00 41.25 138 GLU B C 1
ATOM 2226 O O . GLU B 1 138 ? 3.045 -31.162 81.003 1.00 44.12 138 GLU B O 1
ATOM 2232 N N . ALA B 1 139 ? 3.112 -32.813 79.504 1.00 40.65 139 ALA B N 1
ATOM 2233 C CA . ALA B 1 139 ? 3.645 -33.785 80.444 1.00 43.46 139 ALA B CA 1
ATOM 2234 C C . ALA B 1 139 ? 5.057 -34.158 80.029 1.00 43.91 139 ALA B C 1
ATOM 2235 O O . ALA B 1 139 ? 5.334 -34.331 78.846 1.00 43.14 139 ALA B O 1
ATOM 2237 N N . HIS B 1 140 ? 5.938 -34.283 81.010 1.00 46.45 140 HIS B N 1
ATOM 2238 C CA . HIS B 1 140 ? 7.313 -34.677 80.770 1.00 52.02 140 HIS B CA 1
ATOM 2239 C C . HIS B 1 140 ? 7.583 -36.033 81.396 1.00 53.84 140 HIS B C 1
ATOM 2240 O O . HIS B 1 140 ? 7.168 -36.301 82.527 1.00 52.52 140 HIS B O 1
ATOM 2247 N N . GLY B 1 141 ? 8.280 -36.885 80.654 1.00 57.17 141 GLY B N 1
ATOM 2248 C CA . GLY B 1 141 ? 8.649 -38.199 81.166 1.00 59.71 141 GLY B CA 1
ATOM 2249 C C . GLY B 1 141 ? 9.504 -38.995 80.208 1.00 58.74 141 GLY B C 1
ATOM 2250 O O . GLY B 1 141 ? 10.349 -38.430 79.515 1.00 59.63 141 GLY B O 1
ATOM 2251 N N . LEU B 1 142 ? 9.297 -40.312 80.198 1.00 59.49 142 LEU B N 1
ATOM 2252 C CA . LEU B 1 142 ? 9.870 -41.195 79.187 1.00 58.97 142 LEU B CA 1
ATOM 2253 C C . LEU B 1 142 ? 8.728 -41.860 78.452 1.00 59.00 142 LEU B C 1
ATOM 2254 O O . LEU B 1 142 ? 7.739 -42.249 79.076 1.00 57.71 142 LEU B O 1
ATOM 2259 N N . CYS B 1 143 ? 8.843 -41.978 77.130 1.00 59.93 143 CYS B N 1
ATOM 2260 C CA . CYS B 1 143 ? 7.822 -42.673 76.351 1.00 62.48 143 CYS B CA 1
ATOM 2261 C C . CYS B 1 143 ? 7.988 -44.199 76.505 1.00 61.18 143 CYS B C 1
ATOM 2262 O O . CYS B 1 143 ? 8.939 -44.669 77.137 1.00 54.50 143 CYS B O 1
ATOM 2265 N N . ALA B 1 144 ? 7.043 -44.959 75.959 1.00 62.90 144 ALA B N 1
ATOM 2266 C CA . ALA B 1 144 ? 7.080 -46.426 76.045 1.00 66.68 144 ALA B CA 1
ATOM 2267 C C . ALA B 1 144 ? 8.424 -46.968 75.556 1.00 68.09 144 ALA B C 1
ATOM 2268 O O . ALA B 1 144 ? 9.124 -47.675 76.286 1.00 67.44 144 ALA B O 1
ATOM 2270 N N . ALA B 1 145 ? 8.780 -46.610 74.325 1.00 68.26 145 ALA B N 1
ATOM 2271 C CA . ALA B 1 145 ? 10.062 -47.004 73.735 1.00 68.05 145 ALA B CA 1
ATOM 2272 C C . ALA B 1 145 ? 11.250 -46.778 74.676 1.00 69.93 145 ALA B C 1
ATOM 2273 O O . ALA B 1 145 ? 12.023 -47.702 74.936 1.00 71.88 145 ALA B O 1
ATOM 2275 N N . CYS B 1 146 ? 11.394 -45.558 75.186 1.00 72.46 146 CYS B N 1
ATOM 2276 C CA . CYS B 1 146 ? 12.506 -45.245 76.087 1.00 74.77 146 CYS B CA 1
ATOM 2277 C C . CYS B 1 146 ? 12.478 -46.069 77.378 1.00 79.70 146 CYS B C 1
ATOM 2278 O O . CYS B 1 146 ? 13.527 -46.282 77.992 1.00 79.71 146 CYS B O 1
ATOM 2281 N N . VAL B 1 147 ? 11.290 -46.505 77.802 1.00 81.43 147 VAL B N 1
ATOM 2282 C CA . VAL B 1 147 ? 11.166 -47.341 78.997 1.00 84.47 147 VAL B CA 1
ATOM 2283 C C . VAL B 1 147 ? 11.765 -48.735 78.750 1.00 85.96 147 VAL B C 1
ATOM 2284 O O . VAL B 1 147 ? 12.571 -49.212 79.554 1.00 84.87 147 VAL B O 1
ATOM 2288 N N . GLU B 1 148 ? 11.379 -49.375 77.643 1.00 85.39 148 GLU B N 1
ATOM 2289 C CA . GLU B 1 148 ? 11.957 -50.667 77.251 1.00 86.22 148 GLU B CA 1
ATOM 2290 C C . GLU B 1 148 ? 13.472 -50.612 77.303 1.00 84.21 148 GLU B C 1
ATOM 2291 O O . GLU B 1 148 ? 14.104 -51.401 77.999 1.00 83.27 148 GLU B O 1
ATOM 2297 N N . VAL B 1 149 ? 14.036 -49.659 76.566 1.00 83.40 149 VAL B N 1
ATOM 2298 C CA . VAL B 1 149 ? 15.482 -49.468 76.491 1.00 84.11 149 VAL B CA 1
ATOM 2299 C C . VAL B 1 149 ? 16.096 -49.280 77.875 1.00 86.89 149 VAL B C 1
ATOM 2300 O O . VAL B 1 149 ? 17.099 -49.914 78.203 1.00 91.94 149 VAL B O 1
ATOM 2304 N N . GLU B 1 150 ? 15.489 -48.418 78.684 1.00 88.83 150 GLU B N 1
ATOM 2305 C CA . GLU B 1 150 ? 16.018 -48.105 80.015 1.00 92.38 150 GLU B CA 1
ATOM 2306 C C . GLU B 1 150 ? 15.980 -49.318 80.958 1.00 91.46 150 GLU B C 1
ATOM 2307 O O . GLU B 1 150 ? 16.803 -49.424 81.868 1.00 90.17 150 GLU B O 1
ATOM 2313 N N . ALA B 1 151 ? 15.033 -50.231 80.734 1.00 91.60 151 ALA B N 1
ATOM 2314 C CA . ALA B 1 151 ? 14.951 -51.477 81.508 1.00 91.53 151 ALA B CA 1
ATOM 2315 C C . ALA B 1 151 ? 16.178 -52.386 81.313 1.00 92.05 151 ALA B C 1
ATOM 2316 O O . ALA B 1 151 ? 16.546 -53.133 82.220 1.00 91.69 151 ALA B O 1
ATOM 2318 N N . CYS B 1 152 ? 16.799 -52.318 80.135 1.00 92.86 152 CYS B N 1
ATOM 2319 C CA . CYS B 1 152 ? 18.024 -53.068 79.842 1.00 91.79 152 CYS B CA 1
ATOM 2320 C C . CYS B 1 152 ? 19.264 -52.272 80.259 1.00 90.59 152 CYS B C 1
ATOM 2321 O O . CYS B 1 152 ? 19.560 -52.121 81.447 1.00 86.51 152 CYS B O 1
ATOM 2324 N N . THR C 1 5 ? 5.725 -9.224 105.820 1.00 106.56 5 THR C N 1
ATOM 2325 C CA . THR C 1 5 ? 5.618 -10.686 105.525 1.00 107.27 5 THR C CA 1
ATOM 2326 C C . THR C 1 5 ? 6.814 -11.255 104.749 1.00 106.94 5 THR C C 1
ATOM 2327 O O . THR C 1 5 ? 6.977 -12.474 104.686 1.00 110.25 5 THR C O 1
ATOM 2331 N N . THR C 1 6 ? 7.641 -10.388 104.162 1.00 105.00 6 THR C N 1
ATOM 2332 C CA . THR C 1 6 ? 8.795 -10.827 103.364 1.00 103.47 6 THR C CA 1
ATOM 2333 C C . THR C 1 6 ? 9.833 -11.569 104.212 1.00 100.70 6 THR C C 1
ATOM 2334 O O . THR C 1 6 ? 10.388 -12.577 103.780 1.00 97.06 6 THR C O 1
ATOM 2338 N N . GLN C 1 7 ? 10.080 -11.071 105.419 1.00 101.98 7 GLN C N 1
ATOM 2339 C CA . GLN C 1 7 ? 11.062 -11.674 106.321 1.00 101.11 7 GLN C CA 1
ATOM 2340 C C . GLN C 1 7 ? 10.620 -13.047 106.841 1.00 101.56 7 GLN C C 1
ATOM 2341 O O . GLN C 1 7 ? 11.460 -13.886 107.184 1.00 97.02 7 GLN C O 1
ATOM 2347 N N . GLU C 1 8 ? 9.305 -13.270 106.873 1.00 102.23 8 GLU C N 1
ATOM 2348 C CA . GLU C 1 8 ? 8.721 -14.501 107.422 1.00 105.38 8 GLU C CA 1
ATOM 2349 C C . GLU C 1 8 ? 9.119 -15.722 106.592 1.00 105.74 8 GLU C C 1
ATOM 2350 O O . GLU C 1 8 ? 9.432 -16.787 107.134 1.00 100.87 8 GLU C O 1
ATOM 2356 N N . LEU C 1 9 ? 9.097 -15.552 105.273 1.00 108.56 9 LEU C N 1
ATOM 2357 C CA . LEU C 1 9 ? 9.421 -16.629 104.340 1.00 106.50 9 LEU C CA 1
ATOM 2358 C C . LEU C 1 9 ? 10.924 -16.902 104.294 1.00 99.55 9 LEU C C 1
ATOM 2359 O O . LEU C 1 9 ? 11.348 -18.050 104.148 1.00 95.71 9 LEU C O 1
ATOM 2364 N N . LEU C 1 10 ? 11.724 -15.847 104.428 1.00 94.75 10 LEU C N 1
ATOM 2365 C CA . LEU C 1 10 ? 13.180 -15.979 104.396 1.00 96.40 10 LEU C CA 1
ATOM 2366 C C . LEU C 1 10 ? 13.669 -16.858 105.540 1.00 99.15 10 LEU C C 1
ATOM 2367 O O . LEU C 1 10 ? 14.485 -17.761 105.336 1.00 93.21 10 LEU C O 1
ATOM 2372 N N . ALA C 1 11 ? 13.157 -16.587 106.738 1.00 105.27 11 ALA C N 1
ATOM 2373 C CA . ALA C 1 11 ? 13.435 -17.411 107.913 1.00 104.92 11 ALA C CA 1
ATOM 2374 C C . ALA C 1 11 ? 12.909 -18.833 107.708 1.00 102.55 11 ALA C C 1
ATOM 2375 O O . ALA C 1 11 ? 13.624 -19.812 107.940 1.00 101.18 11 ALA C O 1
ATOM 2377 N N . GLN C 1 12 ? 11.660 -18.930 107.258 1.00 98.75 12 GLN C N 1
ATOM 2378 C CA . GLN C 1 12 ? 11.033 -20.217 106.963 1.00 100.14 12 GLN C CA 1
ATOM 2379 C C . GLN C 1 12 ? 11.854 -21.042 105.967 1.00 98.44 12 GLN C C 1
ATOM 2380 O O . GLN C 1 12 ? 11.926 -22.265 106.079 1.00 98.03 12 GLN C O 1
ATOM 2386 N N . ALA C 1 13 ? 12.469 -20.369 104.998 1.00 95.92 13 ALA C N 1
ATOM 2387 C CA . ALA C 1 13 ? 13.288 -21.037 103.989 1.00 95.15 13 ALA C CA 1
ATOM 2388 C C . ALA C 1 13 ? 14.561 -21.641 104.582 1.00 93.31 13 ALA C C 1
ATOM 2389 O O . ALA C 1 13 ? 14.912 -22.784 104.281 1.00 85.77 13 ALA C O 1
ATOM 2391 N N . GLU C 1 14 ? 15.250 -20.867 105.418 1.00 95.90 14 GLU C N 1
ATOM 2392 C CA . GLU C 1 14 ? 16.457 -21.346 106.102 1.00 98.36 14 GLU C CA 1
ATOM 2393 C C . GLU C 1 14 ? 16.147 -22.562 106.969 1.00 100.93 14 GLU C C 1
ATOM 2394 O O . GLU C 1 14 ? 16.928 -23.514 107.012 1.00 98.42 14 GLU C O 1
ATOM 2400 N N . LYS C 1 15 ? 14.996 -22.525 107.639 1.00 104.52 15 LYS C N 1
ATOM 2401 C CA . LYS C 1 15 ? 14.504 -23.661 108.418 1.00 108.65 15 LYS C CA 1
ATOM 2402 C C . LYS C 1 15 ? 14.448 -24.933 107.571 1.00 106.53 15 LYS C C 1
ATOM 2403 O O . LYS C 1 15 ? 14.895 -25.997 108.006 1.00 106.30 15 LYS C O 1
ATOM 2409 N N . ILE C 1 16 ? 13.900 -24.813 106.365 1.00 103.96 16 ILE C N 1
ATOM 2410 C CA . ILE C 1 16 ? 13.725 -25.961 105.473 1.00 102.32 16 ILE C CA 1
ATOM 2411 C C . ILE C 1 16 ? 15.050 -26.392 104.833 1.00 101.56 16 ILE C C 1
ATOM 2412 O O . ILE C 1 16 ? 15.237 -27.570 104.518 1.00 96.50 16 ILE C O 1
ATOM 2417 N N . CYS C 1 17 ? 15.963 -25.439 104.650 1.00 102.53 17 CYS C N 1
ATOM 2418 C CA . CYS C 1 17 ? 17.304 -25.741 104.138 1.00 106.30 17 CYS C CA 1
ATOM 2419 C C . CYS C 1 17 ? 18.269 -26.230 105.228 1.00 107.71 17 CYS C C 1
ATOM 2420 O O . CYS C 1 17 ? 19.417 -26.577 104.937 1.00 107.82 17 CYS C O 1
ATOM 2423 N N . ALA C 1 18 ? 17.809 -26.243 106.477 1.00 107.69 18 ALA C N 1
ATOM 2424 C CA . ALA C 1 18 ? 18.485 -26.984 107.532 1.00 105.05 18 ALA C CA 1
ATOM 2425 C C . ALA C 1 18 ? 18.054 -28.449 107.439 1.00 106.25 18 ALA C C 1
ATOM 2426 O O . ALA C 1 18 ? 18.896 -29.336 107.278 1.00 105.95 18 ALA C O 1
ATOM 2428 N N . GLN C 1 19 ? 16.740 -28.684 107.508 1.00 106.01 19 GLN C N 1
ATOM 2429 C CA . GLN C 1 19 ? 16.159 -30.035 107.444 1.00 106.96 19 GLN C CA 1
ATOM 2430 C C . GLN C 1 19 ? 16.719 -30.845 106.273 1.00 108.07 19 GLN C C 1
ATOM 2431 O O . GLN C 1 19 ? 17.287 -31.919 106.473 1.00 105.32 19 GLN C O 1
ATOM 2437 N N . ARG C 1 20 ? 16.538 -30.334 105.056 1.00 111.20 20 ARG C N 1
ATOM 2438 C CA . ARG C 1 20 ? 17.257 -30.849 103.890 1.00 110.20 20 ARG C CA 1
ATOM 2439 C C . ARG C 1 20 ? 18.649 -30.246 103.956 1.00 108.54 20 ARG C C 1
ATOM 2440 O O . ARG C 1 20 ? 18.789 -29.029 104.044 1.00 111.20 20 ARG C O 1
ATOM 2448 N N . ASN C 1 21 ? 19.676 -31.088 103.922 1.00 104.41 21 ASN C N 1
ATOM 2449 C CA . ASN C 1 21 ? 21.041 -30.626 104.166 1.00 101.56 21 ASN C CA 1
ATOM 2450 C C . ASN C 1 21 ? 21.639 -29.939 102.929 1.00 96.73 21 ASN C C 1
ATOM 2451 O O . ASN C 1 21 ? 22.519 -30.487 102.263 1.00 92.76 21 ASN C O 1
ATOM 2456 N N . VAL C 1 22 ? 21.145 -28.733 102.637 1.00 93.66 22 VAL C N 1
ATOM 2457 C CA . VAL C 1 22 ? 21.580 -27.954 101.467 1.00 90.64 22 VAL C CA 1
ATOM 2458 C C . VAL C 1 22 ? 21.803 -26.489 101.841 1.00 88.02 22 VAL C C 1
ATOM 2459 O O . VAL C 1 22 ? 21.061 -25.918 102.641 1.00 82.14 22 VAL C O 1
ATOM 2463 N N . ARG C 1 23 ? 22.822 -25.891 101.232 1.00 89.21 23 ARG C N 1
ATOM 2464 C CA . ARG C 1 23 ? 23.354 -24.604 101.672 1.00 92.09 23 ARG C CA 1
ATOM 2465 C C . ARG C 1 23 ? 22.689 -23.412 100.982 1.00 88.44 23 ARG C C 1
ATOM 2466 O O . ARG C 1 23 ? 23.040 -23.063 99.855 1.00 93.46 23 ARG C O 1
ATOM 2474 N N . LEU C 1 24 ? 21.733 -22.789 101.667 1.00 81.69 24 LEU C N 1
ATOM 2475 C CA . LEU C 1 24 ? 21.120 -21.556 101.188 1.00 80.06 24 LEU C CA 1
ATOM 2476 C C . LEU C 1 24 ? 22.072 -20.380 101.407 1.00 81.78 24 LEU C C 1
ATOM 2477 O O . LEU C 1 24 ? 22.069 -19.760 102.470 1.00 80.64 24 LEU C O 1
ATOM 2482 N N . THR C 1 25 ? 22.868 -20.068 100.386 1.00 84.29 25 THR C N 1
ATOM 2483 C CA . THR C 1 25 ? 23.880 -19.010 100.465 1.00 83.30 25 THR C CA 1
ATOM 2484 C C . THR C 1 25 ? 23.234 -17.624 100.453 1.00 83.19 25 THR C C 1
ATOM 2485 O O . THR C 1 25 ? 22.040 -17.503 100.168 1.00 81.89 25 THR C O 1
ATOM 2489 N N . PRO C 1 26 ? 24.013 -16.572 100.778 1.00 86.06 26 PRO C N 1
ATOM 2490 C CA . PRO C 1 26 ? 23.495 -15.201 100.662 1.00 86.38 26 PRO C CA 1
ATOM 2491 C C . PRO C 1 26 ? 23.058 -14.864 99.240 1.00 85.01 26 PRO C C 1
ATOM 2492 O O . PRO C 1 26 ? 22.093 -14.119 99.049 1.00 85.17 26 PRO C O 1
ATOM 2496 N N . GLN C 1 27 ? 23.776 -15.419 98.264 1.00 81.75 27 GLN C N 1
ATOM 2497 C CA . GLN C 1 27 ? 23.452 -15.273 96.844 1.00 78.51 27 GLN C CA 1
ATOM 2498 C C . GLN C 1 27 ? 22.038 -15.781 96.565 1.00 74.13 27 GLN C C 1
ATOM 2499 O O . GLN C 1 27 ? 21.197 -15.043 96.054 1.00 71.17 27 GLN C O 1
ATOM 2505 N N . ARG C 1 28 ? 21.784 -17.038 96.922 1.00 69.83 28 ARG C N 1
ATOM 2506 C CA . ARG C 1 28 ? 20.470 -17.652 96.738 1.00 67.84 28 ARG C CA 1
ATOM 2507 C C . ARG C 1 28 ? 19.402 -16.951 97.576 1.00 67.94 28 ARG C C 1
ATOM 2508 O O . ARG C 1 28 ? 18.293 -16.703 97.097 1.00 66.59 28 ARG C O 1
ATOM 2516 N N . LEU C 1 29 ? 19.741 -16.627 98.822 1.00 69.29 29 LEU C N 1
ATOM 2517 C CA . LEU C 1 29 ? 18.821 -15.916 99.709 1.00 70.92 29 LEU C CA 1
ATOM 2518 C C . LEU C 1 29 ? 18.407 -14.580 99.104 1.00 69.16 29 LEU C C 1
ATOM 2519 O O . LEU C 1 29 ? 17.226 -14.221 99.108 1.00 68.02 29 LEU C O 1
ATOM 2524 N N . GLU C 1 30 ? 19.389 -13.845 98.590 1.00 70.12 30 GLU C N 1
ATOM 2525 C CA . GLU C 1 30 ? 19.141 -12.528 98.001 1.00 68.61 30 GLU C CA 1
ATOM 2526 C C . GLU C 1 30 ? 18.156 -12.617 96.843 1.00 66.13 30 GLU C C 1
ATOM 2527 O O . GLU C 1 30 ? 17.244 -11.794 96.730 1.00 65.77 30 GLU C O 1
ATOM 2533 N N . VAL C 1 31 ? 18.340 -13.624 95.995 1.00 63.59 31 VAL C N 1
ATOM 2534 C CA . VAL C 1 31 ? 17.434 -13.851 94.877 1.00 63.53 31 VAL C CA 1
ATOM 2535 C C . VAL C 1 31 ? 16.048 -14.193 95.410 1.00 63.02 31 VAL C C 1
ATOM 2536 O O . VAL C 1 31 ? 15.051 -13.661 94.928 1.00 61.65 31 VAL C O 1
ATOM 2540 N N . LEU C 1 32 ? 15.989 -15.062 96.417 1.00 64.20 32 LEU C N 1
ATOM 2541 C CA . LEU C 1 32 ? 14.716 -15.404 97.045 1.00 65.04 32 LEU C CA 1
ATOM 2542 C C . LEU C 1 32 ? 14.041 -14.179 97.664 1.00 66.44 32 LEU C C 1
ATOM 2543 O O . LEU C 1 32 ? 12.821 -14.035 97.595 1.00 64.01 32 LEU C O 1
ATOM 2548 N N . ARG C 1 33 ? 14.839 -13.298 98.262 1.00 68.61 33 ARG C N 1
ATOM 2549 C CA . ARG C 1 33 ? 14.319 -12.046 98.802 1.00 72.68 33 ARG C CA 1
ATOM 2550 C C . ARG C 1 33 ? 13.703 -11.185 97.702 1.00 71.44 33 ARG C C 1
ATOM 2551 O O . ARG C 1 33 ? 12.599 -10.651 97.858 1.00 70.44 33 ARG C O 1
ATOM 2559 N N . LEU C 1 34 ? 14.428 -11.058 96.593 1.00 69.56 34 LEU C N 1
ATOM 2560 C CA . LEU C 1 34 ? 13.991 -10.225 95.469 1.00 69.21 34 LEU C CA 1
ATOM 2561 C C . LEU C 1 34 ? 12.748 -10.802 94.796 1.00 67.44 34 LEU C C 1
ATOM 2562 O O . LEU C 1 34 ? 11.861 -10.057 94.388 1.00 68.96 34 LEU C O 1
ATOM 2567 N N . MET C 1 35 ? 12.697 -12.128 94.680 1.00 68.23 35 MET C N 1
ATOM 2568 C CA . MET C 1 35 ? 11.504 -12.819 94.192 1.00 71.22 35 MET C CA 1
ATOM 2569 C C . MET C 1 35 ? 10.296 -12.487 95.064 1.00 73.55 35 MET C C 1
ATOM 2570 O O . MET C 1 35 ? 9.202 -12.224 94.555 1.00 70.20 35 MET C O 1
ATOM 2575 N N . SER C 1 36 ? 10.510 -12.501 96.380 1.00 75.51 36 SER C N 1
ATOM 2576 C CA . SER C 1 36 ? 9.455 -12.223 97.350 1.00 77.14 36 SER C CA 1
ATOM 2577 C C . SER C 1 36 ? 8.941 -10.785 97.254 1.00 76.22 36 SER C C 1
ATOM 2578 O O . SER C 1 36 ? 7.734 -10.561 97.232 1.00 74.14 36 SER C O 1
ATOM 2581 N N . LEU C 1 37 ? 9.851 -9.817 97.191 1.00 77.32 37 LEU C N 1
ATOM 2582 C CA . LEU C 1 37 ? 9.454 -8.405 97.081 1.00 78.87 37 LEU C CA 1
ATOM 2583 C C . LEU C 1 37 ? 8.628 -8.117 95.824 1.00 79.10 37 LEU C C 1
ATOM 2584 O O . LEU C 1 37 ? 7.785 -7.218 95.820 1.00 75.86 37 LEU C O 1
ATOM 2589 N N . GLN C 1 38 ? 8.882 -8.879 94.762 1.00 82.14 38 GLN C N 1
ATOM 2590 C CA . GLN C 1 38 ? 8.077 -8.820 93.542 1.00 81.67 38 GLN C CA 1
ATOM 2591 C C . GLN C 1 38 ? 6.720 -9.475 93.811 1.00 81.74 38 GLN C C 1
ATOM 2592 O O . GLN C 1 38 ? 6.664 -10.594 94.327 1.00 84.31 38 GLN C O 1
ATOM 2598 N N . ASP C 1 39 ? 5.630 -8.791 93.468 1.00 81.12 39 ASP C N 1
ATOM 2599 C CA . ASP C 1 39 ? 4.285 -9.353 93.661 1.00 82.67 39 ASP C CA 1
ATOM 2600 C C . ASP C 1 39 ? 3.757 -9.945 92.357 1.00 78.63 39 ASP C C 1
ATOM 2601 O O . ASP C 1 39 ? 2.663 -9.598 91.902 1.00 78.45 39 ASP C O 1
ATOM 2606 N N . GLY C 1 40 ? 4.537 -10.846 91.766 1.00 73.26 40 GLY C N 1
ATOM 2607 C CA . GLY C 1 40 ? 4.177 -11.466 90.490 1.00 69.39 40 GLY C CA 1
ATOM 2608 C C . GLY C 1 40 ? 5.355 -12.143 89.819 1.00 64.23 40 GLY C C 1
ATOM 2609 O O . GLY C 1 40 ? 6.448 -12.231 90.387 1.00 62.51 40 GLY C O 1
ATOM 2610 N N . ALA C 1 41 ? 5.130 -12.616 88.598 1.00 59.50 41 ALA C N 1
ATOM 2611 C CA . ALA C 1 41 ? 6.168 -13.301 87.835 1.00 56.22 41 ALA C CA 1
ATOM 2612 C C . ALA C 1 41 ? 7.280 -12.329 87.461 1.00 54.27 41 ALA C C 1
ATOM 2613 O O . ALA C 1 41 ? 7.063 -11.118 87.412 1.00 52.21 41 ALA C O 1
ATOM 2615 N N . ILE C 1 42 ? 8.469 -12.863 87.201 1.00 51.66 42 ILE C N 1
ATOM 2616 C CA . ILE C 1 42 ? 9.582 -12.040 86.752 1.00 50.30 42 ILE C CA 1
ATOM 2617 C C . ILE C 1 42 ? 10.566 -12.831 85.885 1.00 47.33 42 ILE C C 1
ATOM 2618 O O . ILE C 1 42 ? 10.829 -14.010 86.136 1.00 46.17 42 ILE C O 1
ATOM 2623 N N . SER C 1 43 ? 11.095 -12.162 84.862 1.00 43.76 43 SER C N 1
ATOM 2624 C CA . SER C 1 43 ? 12.080 -12.742 83.965 1.00 39.57 43 SER C CA 1
ATOM 2625 C C . SER C 1 43 ? 13.434 -12.835 84.661 1.00 40.91 43 SER C C 1
ATOM 2626 O O . SER C 1 43 ? 13.731 -12.067 85.578 1.00 43.30 43 SER C O 1
ATOM 2629 N N . ALA C 1 44 ? 14.252 -13.780 84.219 1.00 38.83 44 ALA C N 1
ATOM 2630 C CA . ALA C 1 44 ? 15.575 -13.966 84.780 1.00 38.55 44 ALA C CA 1
ATOM 2631 C C . ALA C 1 44 ? 16.405 -12.703 84.658 1.00 40.99 44 ALA C C 1
ATOM 2632 O O . ALA C 1 44 ? 17.068 -12.313 85.612 1.00 44.67 44 ALA C O 1
ATOM 2634 N N . TYR C 1 45 ? 16.365 -12.055 83.498 1.00 43.59 45 TYR C N 1
ATOM 2635 C CA . TYR C 1 45 ? 17.189 -10.852 83.266 1.00 43.63 45 TYR C CA 1
ATOM 2636 C C . TYR C 1 45 ? 16.653 -9.626 84.004 1.00 45.17 45 TYR C C 1
ATOM 2637 O O . TYR C 1 45 ? 17.439 -8.769 84.387 1.00 46.31 45 TYR C O 1
ATOM 2646 N N . ASP C 1 46 ? 15.340 -9.528 84.217 1.00 47.81 46 ASP C N 1
ATOM 2647 C CA . ASP C 1 46 ? 14.813 -8.460 85.103 1.00 50.67 46 ASP C CA 1
ATOM 2648 C C . ASP C 1 46 ? 15.246 -8.737 86.545 1.00 51.84 46 ASP C C 1
ATOM 2649 O O . ASP C 1 46 ? 15.562 -7.821 87.302 1.00 55.08 46 ASP C O 1
ATOM 2654 N N . LEU C 1 47 ? 15.269 -10.011 86.907 1.00 51.37 47 LEU C N 1
ATOM 2655 C CA . LEU C 1 47 ? 15.785 -10.421 88.196 1.00 52.63 47 LEU C CA 1
ATOM 2656 C C . LEU C 1 47 ? 17.276 -10.110 88.299 1.00 51.95 47 LEU C C 1
ATOM 2657 O O . LEU C 1 47 ? 17.753 -9.743 89.366 1.00 54.63 47 LEU C O 1
ATOM 2662 N N . LEU C 1 48 ? 18.009 -10.252 87.198 1.00 53.32 48 LEU C N 1
ATOM 2663 C CA . LEU C 1 48 ? 19.441 -9.928 87.190 1.00 55.03 48 LEU C CA 1
ATOM 2664 C C . LEU C 1 48 ? 19.673 -8.443 87.471 1.00 54.43 48 LEU C C 1
ATOM 2665 O O . LEU C 1 48 ? 20.520 -8.108 88.285 1.00 53.52 48 LEU C O 1
ATOM 2670 N N . ASP C 1 49 ? 18.917 -7.573 86.801 1.00 53.58 49 ASP C N 1
ATOM 2671 C CA . ASP C 1 49 ? 18.976 -6.123 87.045 1.00 56.68 49 ASP C CA 1
ATOM 2672 C C . ASP C 1 49 ? 18.807 -5.779 88.528 1.00 58.89 49 ASP C C 1
ATOM 2673 O O . ASP C 1 49 ? 19.525 -4.930 89.050 1.00 60.00 49 ASP C O 1
ATOM 2678 N N . LEU C 1 50 ? 17.864 -6.442 89.199 1.00 60.02 50 LEU C N 1
ATOM 2679 C CA . LEU C 1 50 ? 17.604 -6.181 90.616 1.00 60.39 50 LEU C CA 1
ATOM 2680 C C . LEU C 1 50 ? 18.714 -6.717 91.509 1.00 62.67 50 LEU C C 1
ATOM 2681 O O . LEU C 1 50 ? 19.061 -6.096 92.514 1.00 63.80 50 LEU C O 1
ATOM 2686 N N . LEU C 1 51 ? 19.263 -7.871 91.145 1.00 64.80 51 LEU C N 1
ATOM 2687 C CA . LEU C 1 51 ? 20.384 -8.451 91.880 1.00 66.92 51 LEU C CA 1
ATOM 2688 C C . LEU C 1 51 ? 21.638 -7.580 91.770 1.00 70.65 51 LEU C C 1
ATOM 2689 O O . LEU C 1 51 ? 22.455 -7.554 92.687 1.00 71.38 51 LEU C O 1
ATOM 2694 N N . ARG C 1 52 ? 21.777 -6.871 90.650 1.00 75.80 52 ARG C N 1
ATOM 2695 C CA . ARG C 1 52 ? 22.951 -6.030 90.388 1.00 80.44 52 ARG C CA 1
ATOM 2696 C C . ARG C 1 52 ? 23.042 -4.787 91.270 1.00 83.76 52 ARG C C 1
ATOM 2697 O O . ARG C 1 52 ? 24.131 -4.252 91.472 1.00 83.54 52 ARG C O 1
ATOM 2705 N N . GLU C 1 53 ? 21.911 -4.314 91.781 1.00 88.56 53 GLU C N 1
ATOM 2706 C CA . GLU C 1 53 ? 21.933 -3.183 92.704 1.00 92.12 53 GLU C CA 1
ATOM 2707 C C . GLU C 1 53 ? 22.617 -3.599 94.008 1.00 92.10 53 GLU C C 1
ATOM 2708 O O . GLU C 1 53 ? 23.468 -2.878 94.522 1.00 91.92 53 GLU C O 1
ATOM 2714 N N . ALA C 1 54 ? 22.277 -4.785 94.504 1.00 92.09 54 ALA C N 1
ATOM 2715 C CA . ALA C 1 54 ? 22.957 -5.372 95.659 1.00 92.75 54 ALA C CA 1
ATOM 2716 C C . ALA C 1 54 ? 24.373 -5.852 95.316 1.00 96.64 54 ALA C C 1
ATOM 2717 O O . ALA C 1 54 ? 25.301 -5.636 96.093 1.00 100.41 54 ALA C O 1
ATOM 2719 N N . GLU C 1 55 ? 24.533 -6.501 94.159 1.00 97.44 55 GLU C N 1
ATOM 2720 C CA . GLU C 1 55 ? 25.796 -7.157 93.790 1.00 95.03 55 GLU C CA 1
ATOM 2721 C C . GLU C 1 55 ? 26.179 -6.868 92.335 1.00 95.72 55 GLU C C 1
ATOM 2722 O O . GLU C 1 55 ? 26.022 -7.732 91.473 1.00 100.20 55 GLU C O 1
ATOM 2728 N N . PRO C 1 56 ? 26.709 -5.658 92.062 1.00 93.94 56 PRO C N 1
ATOM 2729 C CA . PRO C 1 56 ? 26.940 -5.154 90.696 1.00 91.34 56 PRO C CA 1
ATOM 2730 C C . PRO C 1 56 ? 27.710 -6.065 89.734 1.00 87.92 56 PRO C C 1
ATOM 2731 O O . PRO C 1 56 ? 27.595 -5.887 88.522 1.00 86.73 56 PRO C O 1
ATOM 2735 N N . GLN C 1 57 ? 28.476 -7.021 90.251 1.00 85.74 57 GLN C N 1
ATOM 2736 C CA . GLN C 1 57 ? 29.230 -7.934 89.394 1.00 85.53 57 GLN C CA 1
ATOM 2737 C C . GLN C 1 57 ? 28.468 -9.212 89.026 1.00 81.89 57 GLN C C 1
ATOM 2738 O O . GLN C 1 57 ? 29.039 -10.125 88.425 1.00 79.61 57 GLN C O 1
ATOM 2744 N N . ALA C 1 58 ? 27.182 -9.273 89.366 1.00 77.02 58 ALA C N 1
ATOM 2745 C CA . ALA C 1 58 ? 26.354 -10.432 89.039 1.00 74.67 58 ALA C CA 1
ATOM 2746 C C . ALA C 1 58 ? 26.093 -10.532 87.533 1.00 68.46 58 ALA C C 1
ATOM 2747 O O . ALA C 1 58 ? 25.932 -9.519 86.848 1.00 66.25 58 ALA C O 1
ATOM 2749 N N . LYS C 1 59 ? 26.052 -11.761 87.031 1.00 62.65 59 LYS C N 1
ATOM 2750 C CA . LYS C 1 59 ? 25.895 -12.020 85.604 1.00 61.23 59 LYS C CA 1
ATOM 2751 C C . LYS C 1 59 ? 24.887 -13.142 85.362 1.00 56.86 59 LYS C C 1
ATOM 2752 O O . LYS C 1 59 ? 24.420 -13.770 86.303 1.00 55.42 59 LYS C O 1
ATOM 2758 N N . PRO C 1 60 ? 24.519 -13.386 84.096 1.00 55.91 60 PRO C N 1
ATOM 2759 C CA . PRO C 1 60 ? 23.456 -14.366 83.902 1.00 53.30 60 PRO C CA 1
ATOM 2760 C C . PRO C 1 60 ? 23.659 -15.719 84.596 1.00 50.40 60 PRO C C 1
ATOM 2761 O O . PRO C 1 60 ? 22.702 -16.265 85.134 1.00 48.30 60 PRO C O 1
ATOM 2765 N N . PRO C 1 61 ? 24.888 -16.258 84.605 1.00 49.03 61 PRO C N 1
ATOM 2766 C CA . PRO C 1 61 ? 25.019 -17.539 85.296 1.00 49.97 61 PRO C CA 1
ATOM 2767 C C . PRO C 1 61 ? 24.657 -17.443 86.780 1.00 51.31 61 PRO C C 1
ATOM 2768 O O . PRO C 1 61 ? 24.028 -18.358 87.323 1.00 49.38 61 PRO C O 1
ATOM 2772 N N . THR C 1 62 ? 25.037 -16.329 87.406 1.00 52.40 62 THR C N 1
ATOM 2773 C CA . THR C 1 62 ? 24.713 -16.048 88.800 1.00 54.17 62 THR C CA 1
ATOM 2774 C C . THR C 1 62 ? 23.237 -16.298 89.086 1.00 55.66 62 THR C C 1
ATOM 2775 O O . THR C 1 62 ? 22.881 -17.057 89.986 1.00 62.46 62 THR C O 1
ATOM 2779 N N . VAL C 1 63 ? 22.380 -15.648 88.312 1.00 56.70 63 VAL C N 1
ATOM 2780 C CA . VAL C 1 63 ? 20.939 -15.716 88.538 1.00 55.92 63 VAL C CA 1
ATOM 2781 C C . VAL C 1 63 ? 20.365 -17.090 88.183 1.00 53.95 63 VAL C C 1
ATOM 2782 O O . VAL C 1 63 ? 19.455 -17.565 88.854 1.00 52.02 63 VAL C O 1
ATOM 2786 N N . TYR C 1 64 ? 20.896 -17.728 87.143 1.00 49.85 64 TYR C N 1
ATOM 2787 C CA . TYR C 1 64 ? 20.366 -19.020 86.715 1.00 47.98 64 TYR C CA 1
ATOM 2788 C C . TYR C 1 64 ? 20.735 -20.125 87.688 1.00 46.88 64 TYR C C 1
ATOM 2789 O O . TYR C 1 64 ? 19.905 -20.966 87.993 1.00 47.28 64 TYR C O 1
ATOM 2798 N N . ARG C 1 65 ? 21.968 -20.128 88.173 1.00 48.28 65 ARG C N 1
ATOM 2799 C CA . ARG C 1 65 ? 22.374 -21.100 89.194 1.00 49.11 65 ARG C CA 1
ATOM 2800 C C . ARG C 1 65 ? 21.472 -20.977 90.415 1.00 49.34 65 ARG C C 1
ATOM 2801 O O . ARG C 1 65 ? 20.970 -21.971 90.923 1.00 46.96 65 ARG C O 1
ATOM 2809 N N . ALA C 1 66 ? 21.251 -19.742 90.856 1.00 52.43 66 ALA C N 1
ATOM 2810 C CA . ALA C 1 66 ? 20.336 -19.460 91.959 1.00 53.71 66 ALA C CA 1
ATOM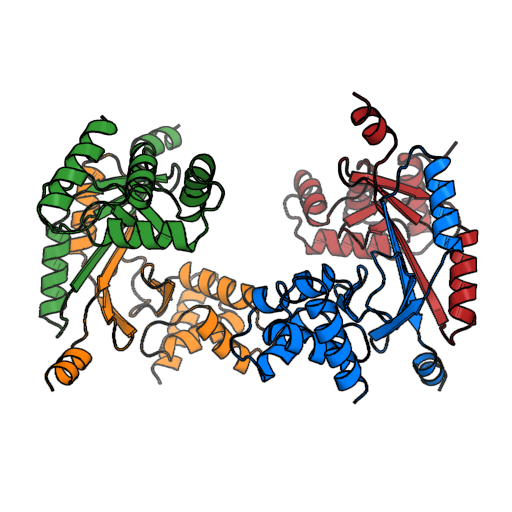 2811 C C . ALA C 1 66 ? 18.949 -20.022 91.681 1.00 55.69 66 ALA C C 1
ATOM 2812 O O . ALA C 1 66 ? 18.405 -20.773 92.491 1.00 59.47 66 ALA C O 1
ATOM 2814 N N . LEU C 1 67 ? 18.385 -19.657 90.534 1.00 56.33 67 LEU C N 1
ATOM 2815 C CA . LEU C 1 67 ? 17.049 -20.115 90.157 1.00 56.80 67 LEU C CA 1
ATOM 2816 C C . LEU C 1 67 ? 16.973 -21.635 90.103 1.00 59.21 67 LEU C C 1
ATOM 2817 O O . LEU C 1 67 ? 15.984 -22.216 90.533 1.00 61.53 67 LEU C O 1
ATOM 2822 N N . ASP C 1 68 ? 18.022 -22.273 89.590 1.00 62.26 68 ASP C N 1
ATOM 2823 C CA . ASP C 1 68 ? 18.058 -23.733 89.493 1.00 68.81 68 ASP C CA 1
ATOM 2824 C C . ASP C 1 68 ? 17.919 -24.372 90.879 1.00 69.39 68 ASP C C 1
ATOM 2825 O O . ASP C 1 68 ? 17.170 -25.335 91.054 1.00 65.75 68 ASP C O 1
ATOM 2830 N N . PHE C 1 69 ? 18.641 -23.815 91.850 1.00 69.92 69 PHE C N 1
ATOM 2831 C CA . PHE C 1 69 ? 18.546 -24.234 93.247 1.00 72.55 69 PHE C CA 1
ATOM 2832 C C . PHE C 1 69 ? 17.138 -24.012 93.797 1.00 70.21 69 PHE C C 1
ATOM 2833 O O . PHE C 1 69 ? 16.514 -24.943 94.301 1.00 71.52 69 PHE C O 1
ATOM 2841 N N . LEU C 1 70 ? 16.632 -22.788 93.675 1.00 65.89 70 LEU C N 1
ATOM 2842 C CA . LEU C 1 70 ? 15.305 -22.453 94.202 1.00 63.87 70 LEU C CA 1
ATOM 2843 C C . LEU C 1 70 ? 14.198 -23.278 93.536 1.00 65.18 70 LEU C C 1
ATOM 2844 O O . LEU C 1 70 ? 13.180 -23.588 94.160 1.00 63.49 70 LEU C O 1
ATOM 2849 N N . LEU C 1 71 ? 14.405 -23.628 92.270 1.00 65.84 71 LEU C N 1
ATOM 2850 C CA . LEU C 1 71 ? 13.491 -24.516 91.552 1.00 66.46 71 LEU C CA 1
ATOM 2851 C C . LEU C 1 71 ? 13.550 -25.950 92.059 1.00 65.99 71 LEU C C 1
ATOM 2852 O O . LEU C 1 71 ? 12.519 -26.601 92.186 1.00 63.97 71 LEU C O 1
ATOM 2857 N N . GLU C 1 72 ? 14.755 -26.449 92.319 1.00 68.89 72 GLU C N 1
ATOM 2858 C CA . GLU C 1 72 ? 14.924 -27.851 92.686 1.00 71.99 72 GLU C CA 1
ATOM 2859 C C . GLU C 1 72 ? 14.426 -28.127 94.100 1.00 69.84 72 GLU C C 1
ATOM 2860 O O . GLU C 1 72 ? 13.914 -29.208 94.377 1.00 64.51 72 GLU C O 1
ATOM 2866 N N . GLN C 1 73 ? 14.564 -27.139 94.979 1.00 69.74 73 GLN C N 1
ATOM 2867 C CA . GLN C 1 73 ? 13.818 -27.120 96.234 1.00 70.05 73 GLN C CA 1
ATOM 2868 C C . GLN C 1 73 ? 12.369 -26.783 95.874 1.00 71.25 73 GLN C C 1
ATOM 2869 O O . GLN C 1 73 ? 11.967 -26.963 94.730 1.00 77.06 73 GLN C O 1
ATOM 2875 N N . GLY C 1 74 ? 11.566 -26.310 96.814 1.00 71.48 74 GLY C N 1
ATOM 2876 C CA . GLY C 1 74 ? 10.162 -26.047 96.501 1.00 73.45 74 GLY C CA 1
ATOM 2877 C C . GLY C 1 74 ? 9.838 -24.608 96.156 1.00 70.89 74 GLY C C 1
ATOM 2878 O O . GLY C 1 74 ? 8.697 -24.293 95.831 1.00 73.60 74 GLY C O 1
ATOM 2879 N N . PHE C 1 75 ? 10.841 -23.739 96.188 1.00 70.01 75 PHE C N 1
ATOM 2880 C CA . PHE C 1 75 ? 10.595 -22.318 96.436 1.00 69.56 75 PHE C CA 1
ATOM 2881 C C . PHE C 1 75 ? 10.030 -21.514 95.272 1.00 64.69 75 PHE C C 1
ATOM 2882 O O . PHE C 1 75 ? 9.221 -20.610 95.491 1.00 62.03 75 PHE C O 1
ATOM 2890 N N . VAL C 1 76 ? 10.450 -21.826 94.049 1.00 61.75 76 VAL C N 1
ATOM 2891 C CA . VAL C 1 76 ? 9.963 -21.094 92.880 1.00 60.49 76 VAL C CA 1
ATOM 2892 C C . VAL C 1 76 ? 9.514 -22.036 91.777 1.00 57.50 76 VAL C C 1
ATOM 2893 O O . VAL C 1 76 ? 10.041 -23.137 91.637 1.00 58.69 76 VAL C O 1
ATOM 2897 N N . HIS C 1 77 ? 8.520 -21.592 91.016 1.00 56.94 77 HIS C N 1
ATOM 2898 C CA . HIS C 1 77 ? 8.022 -22.318 89.854 1.00 55.58 77 HIS C CA 1
ATOM 2899 C C . HIS C 1 77 ? 8.403 -21.562 88.590 1.00 51.69 77 HIS C C 1
ATOM 2900 O O . HIS C 1 77 ? 8.352 -20.333 88.561 1.00 46.42 77 HIS C O 1
ATOM 2907 N N . LYS C 1 78 ? 8.760 -22.299 87.541 1.00 50.06 78 LYS C N 1
ATOM 2908 C CA . LYS C 1 78 ? 8.939 -21.702 86.225 1.00 49.00 78 LYS C CA 1
ATOM 2909 C C . LYS C 1 78 ? 7.584 -21.584 85.548 1.00 46.04 78 LYS C C 1
ATOM 2910 O O . LYS C 1 78 ? 6.774 -22.484 85.612 1.00 47.19 78 LYS C O 1
ATOM 2916 N N . VAL C 1 79 ? 7.335 -20.455 84.909 1.00 44.10 79 VAL C N 1
ATOM 2917 C CA . VAL C 1 79 ? 6.181 -20.326 84.047 1.00 42.38 79 VAL C CA 1
ATOM 2918 C C . VAL C 1 79 ? 6.708 -20.516 82.636 1.00 42.09 79 VAL C C 1
ATOM 2919 O O . VAL C 1 79 ? 7.327 -19.613 82.067 1.00 40.00 79 VAL C O 1
ATOM 2923 N N . GLU C 1 80 ? 6.481 -21.713 82.091 1.00 43.85 80 GLU C N 1
ATOM 2924 C CA . GLU C 1 80 ? 7.100 -22.134 80.831 1.00 43.16 80 GLU C CA 1
ATOM 2925 C C . GLU C 1 80 ? 6.631 -21.282 79.653 1.00 42.28 80 GLU C C 1
ATOM 2926 O O . GLU C 1 80 ? 7.433 -20.900 78.815 1.00 42.56 80 GLU C O 1
ATOM 2932 N N . SER C 1 81 ? 5.350 -20.924 79.630 1.00 41.28 81 SER C N 1
ATOM 2933 C CA . SER C 1 81 ? 4.778 -20.223 78.486 1.00 40.47 81 SER C CA 1
ATOM 2934 C C . SER C 1 81 ? 5.072 -18.715 78.417 1.00 41.10 81 SER C C 1
ATOM 2935 O O . SER C 1 81 ? 4.626 -18.047 77.485 1.00 40.57 81 SER C O 1
ATOM 2938 N N . THR C 1 82 ? 5.774 -18.180 79.416 1.00 42.73 82 THR C N 1
ATOM 2939 C CA . THR C 1 82 ? 6.209 -16.777 79.423 1.00 42.26 82 THR C CA 1
ATOM 2940 C C . THR C 1 82 ? 7.697 -16.636 79.731 1.00 43.16 82 THR C C 1
ATOM 2941 O O . THR C 1 82 ? 8.199 -15.526 79.824 1.00 42.81 82 THR C O 1
ATOM 2945 N N . ASN C 1 83 ? 8.391 -17.758 79.899 1.00 45.69 83 ASN C N 1
ATOM 2946 C CA . ASN C 1 83 ? 9.789 -17.759 80.312 1.00 46.70 83 ASN C CA 1
ATOM 2947 C C . ASN C 1 83 ? 10.042 -16.838 81.484 1.00 46.14 83 ASN C C 1
ATOM 2948 O O . ASN C 1 83 ? 10.801 -15.883 81.393 1.00 48.83 83 ASN C O 1
ATOM 2953 N N . SER C 1 84 ? 9.390 -17.137 82.592 1.00 46.50 84 SER C N 1
ATOM 2954 C CA . SER C 1 84 ? 9.519 -16.328 83.782 1.00 46.80 84 SER C CA 1
ATOM 2955 C C . SER C 1 84 ? 9.373 -17.209 85.013 1.00 46.09 84 SER C C 1
ATOM 2956 O O . SER C 1 84 ? 9.129 -18.410 84.915 1.00 47.03 84 SER C O 1
ATOM 2959 N N . TYR C 1 85 ? 9.563 -16.603 86.175 1.00 47.54 85 TYR C N 1
ATOM 2960 C CA . TYR C 1 85 ? 9.684 -17.338 87.416 1.00 46.58 85 TYR C CA 1
ATOM 2961 C C . TYR C 1 85 ? 8.801 -16.679 88.451 1.00 50.16 85 TYR C C 1
ATOM 2962 O O . TYR C 1 85 ? 8.675 -15.446 88.495 1.00 51.24 85 TYR C O 1
ATOM 2971 N N . VAL C 1 86 ? 8.159 -17.518 89.255 1.00 51.65 86 VAL C N 1
ATOM 2972 C CA . VAL C 1 86 ? 7.217 -17.054 90.249 1.00 53.78 86 VAL C CA 1
ATOM 2973 C C . VAL C 1 86 ? 7.469 -17.792 91.543 1.00 55.78 86 VAL C C 1
ATOM 2974 O O . VAL C 1 86 ? 7.745 -19.003 91.548 1.00 51.43 86 VAL C O 1
ATOM 2978 N N . LEU C 1 87 ? 7.377 -17.047 92.641 1.00 59.94 87 LEU C N 1
ATOM 2979 C CA . LEU C 1 87 ? 7.504 -17.631 93.969 1.00 63.78 87 LEU C CA 1
ATOM 2980 C C . LEU C 1 87 ? 6.314 -18.544 94.234 1.00 62.19 87 LEU C C 1
ATOM 2981 O O . LEU C 1 87 ? 5.200 -18.284 93.775 1.00 60.68 87 LEU C O 1
ATOM 2986 N N . CYS C 1 88 ? 6.554 -19.624 94.960 1.00 64.15 88 CYS C N 1
ATOM 2987 C CA . CYS C 1 88 ? 5.500 -20.580 95.239 1.00 67.40 88 CYS C CA 1
ATOM 2988 C C . CYS C 1 88 ? 4.453 -19.974 96.183 1.00 75.84 88 CYS C C 1
ATOM 2989 O O . CYS C 1 88 ? 4.760 -19.088 96.978 1.00 70.21 88 CYS C O 1
ATOM 2992 N N . HIS C 1 89 ? 3.217 -20.458 96.078 1.00 90.34 89 HIS C N 1
ATOM 2993 C CA . HIS C 1 89 ? 2.106 -19.962 96.903 1.00 101.60 89 HIS C CA 1
ATOM 2994 C C . HIS C 1 89 ? 2.409 -20.180 98.386 1.00 105.73 89 HIS C C 1
ATOM 2995 O O . HIS C 1 89 ? 2.360 -19.243 99.183 1.00 104.69 89 HIS C O 1
ATOM 3002 N N . LEU C 1 90 ? 2.717 -21.426 98.740 1.00 108.62 90 LEU C N 1
ATOM 3003 C CA . LEU C 1 90 ? 3.298 -21.758 100.041 1.00 110.92 90 LEU C CA 1
ATOM 3004 C C . LEU C 1 90 ? 4.005 -23.109 99.929 1.00 113.35 90 LEU C C 1
ATOM 3005 O O . LEU C 1 90 ? 3.481 -24.044 99.318 1.00 109.47 90 LEU C O 1
ATOM 3010 N N . PHE C 1 91 ? 5.195 -23.200 100.516 1.00 118.45 91 PHE C N 1
ATOM 3011 C CA . PHE C 1 91 ? 6.086 -24.348 100.298 1.00 123.78 91 PHE C CA 1
ATOM 3012 C C . PHE C 1 91 ? 6.286 -25.222 101.546 1.00 127.68 91 PHE C C 1
ATOM 3013 O O . PHE C 1 91 ? 7.327 -25.866 101.699 1.00 123.97 91 PHE C O 1
ATOM 3021 N N . ASP C 1 92 ? 5.286 -25.245 102.427 1.00 132.54 92 ASP C N 1
ATOM 3022 C CA . ASP C 1 92 ? 5.233 -26.223 103.520 1.00 131.97 92 ASP C CA 1
ATOM 3023 C C . ASP C 1 92 ? 4.572 -27.521 103.038 1.00 132.46 92 ASP C C 1
ATOM 3024 O O . ASP C 1 92 ? 4.733 -28.574 103.659 1.00 132.44 92 ASP C O 1
ATOM 3029 N N . GLN C 1 93 ? 3.821 -27.423 101.939 1.00 130.19 93 GLN C N 1
ATOM 3030 C CA . GLN C 1 93 ? 3.153 -28.571 101.323 1.00 128.03 93 GLN C CA 1
ATOM 3031 C C . GLN C 1 93 ? 4.147 -29.467 100.591 1.00 124.07 93 GLN C C 1
ATOM 3032 O O . GLN C 1 93 ? 5.232 -29.014 100.220 1.00 121.58 93 GLN C O 1
ATOM 3038 N N . PRO C 1 94 ? 3.776 -30.742 100.370 1.00 124.19 94 PRO C N 1
ATOM 3039 C CA . PRO C 1 94 ? 4.666 -31.642 99.640 1.00 124.61 94 PRO C CA 1
ATOM 3040 C C . PRO C 1 94 ? 4.729 -31.270 98.164 1.00 120.82 94 PRO C C 1
ATOM 3041 O O . PRO C 1 94 ? 3.737 -30.781 97.612 1.00 118.77 94 PRO C O 1
ATOM 3045 N N . THR C 1 95 ? 5.887 -31.499 97.543 1.00 116.23 95 THR C N 1
ATOM 3046 C CA . THR C 1 95 ? 6.121 -31.098 96.153 1.00 111.49 95 THR C CA 1
ATOM 3047 C C . THR C 1 95 ? 4.862 -31.331 95.315 1.00 105.21 95 THR C C 1
ATOM 3048 O O . THR C 1 95 ? 4.452 -32.470 95.075 1.00 106.49 95 THR C O 1
ATOM 3052 N N . HIS C 1 96 ? 4.265 -30.224 94.883 1.00 95.12 96 HIS C N 1
ATOM 3053 C CA . HIS C 1 96 ? 2.928 -30.197 94.294 1.00 85.34 96 HIS C CA 1
ATOM 3054 C C . HIS C 1 96 ? 3.049 -29.705 92.869 1.00 81.85 96 HIS C C 1
ATOM 3055 O O . HIS C 1 96 ? 4.053 -29.094 92.498 1.00 80.63 96 HIS C O 1
ATOM 3062 N N . THR C 1 97 ? 2.023 -29.967 92.070 1.00 80.19 97 THR C N 1
ATOM 3063 C CA . THR C 1 97 ? 1.977 -29.454 90.712 1.00 74.45 97 THR C CA 1
ATOM 3064 C C . THR C 1 97 ? 1.055 -28.247 90.676 1.00 68.47 97 THR C C 1
ATOM 3065 O O . THR C 1 97 ? -0.156 -28.371 90.841 1.00 62.64 97 THR C O 1
ATOM 3069 N N . SER C 1 98 ? 1.653 -27.081 90.462 1.00 65.48 98 SER C N 1
ATOM 3070 C CA . SER C 1 98 ? 0.917 -25.838 90.306 1.00 63.16 98 SER C CA 1
ATOM 3071 C C . SER C 1 98 ? 0.184 -25.808 88.975 1.00 59.80 98 SER C C 1
ATOM 3072 O O . SER C 1 98 ? 0.631 -26.402 88.005 1.00 62.50 98 SER C O 1
ATOM 3075 N N . ALA C 1 99 ? -0.949 -25.121 88.943 1.00 56.04 99 ALA C N 1
ATOM 3076 C CA . ALA C 1 99 ? -1.608 -24.771 87.701 1.00 54.25 99 ALA C CA 1
ATOM 3077 C C . ALA C 1 99 ? -1.673 -23.242 87.647 1.00 54.64 99 ALA C C 1
ATOM 3078 O O . ALA C 1 99 ? -2.406 -22.629 88.425 1.00 52.03 99 ALA C O 1
ATOM 3080 N N . MET C 1 100 ? -0.901 -22.634 86.746 1.00 53.02 100 MET C N 1
ATOM 3081 C CA . MET C 1 100 ? -0.705 -21.176 86.742 1.00 54.23 100 MET C CA 1
ATOM 3082 C C . MET C 1 100 ? -1.678 -20.474 85.803 1.00 52.45 100 MET C C 1
ATOM 3083 O O . MET C 1 100 ? -1.661 -20.704 84.595 1.00 55.51 100 MET C O 1
ATOM 3088 N N . PHE C 1 101 ? -2.519 -19.617 86.365 1.00 47.76 101 PHE C N 1
ATOM 3089 C CA . PHE C 1 101 ? -3.406 -18.784 85.575 1.00 47.69 101 PHE C CA 1
ATOM 3090 C C . PHE C 1 101 ? -2.733 -17.454 85.329 1.00 47.59 101 PHE C C 1
ATOM 3091 O O . PHE C 1 101 ? -2.315 -16.783 86.269 1.00 47.30 101 PHE C O 1
ATOM 3099 N N . ILE C 1 102 ? -2.612 -17.093 84.055 1.00 47.87 102 ILE C N 1
ATOM 3100 C CA . ILE C 1 102 ? -1.740 -16.005 83.637 1.00 47.42 102 ILE C CA 1
ATOM 3101 C C . ILE C 1 102 ? -2.521 -14.975 82.854 1.00 44.98 102 ILE C C 1
ATOM 3102 O O . ILE C 1 102 ? -3.073 -15.288 81.796 1.00 45.00 102 ILE C O 1
ATOM 3107 N N . CYS C 1 103 ? -2.539 -13.744 83.361 1.00 43.58 103 CYS C N 1
ATOM 3108 C CA . CYS C 1 103 ? -3.219 -12.645 82.678 1.00 44.60 103 CYS C CA 1
ATOM 3109 C C . CYS C 1 103 ? -2.369 -12.046 81.566 1.00 43.58 103 CYS C C 1
ATOM 3110 O O . CYS C 1 103 ? -1.290 -11.522 81.813 1.00 45.55 103 CYS C O 1
ATOM 3113 N N . ASP C 1 104 ? -2.877 -12.097 80.347 1.00 44.50 104 ASP C N 1
ATOM 3114 C CA . ASP C 1 104 ? -2.145 -11.597 79.185 1.00 47.29 104 ASP C CA 1
ATOM 3115 C C . ASP C 1 104 ? -2.124 -10.066 79.081 1.00 51.22 104 ASP C C 1
ATOM 3116 O O . ASP C 1 104 ? -1.419 -9.514 78.234 1.00 50.54 104 ASP C O 1
ATOM 3121 N N . ARG C 1 105 ? -2.902 -9.382 79.921 1.00 54.02 105 ARG C N 1
ATOM 3122 C CA . ARG C 1 105 ? -2.910 -7.925 79.937 1.00 52.10 105 ARG C CA 1
ATOM 3123 C C . ARG C 1 105 ? -1.981 -7.376 81.021 1.00 51.06 105 ARG C C 1
ATOM 3124 O O . ARG C 1 105 ? -1.050 -6.632 80.715 1.00 49.29 105 ARG C O 1
ATOM 3132 N N . CYS C 1 106 ? -2.212 -7.744 82.279 1.00 48.55 106 CYS C N 1
ATOM 3133 C CA . CYS C 1 106 ? -1.441 -7.154 83.377 1.00 46.95 106 CYS C CA 1
ATOM 3134 C C . CYS C 1 106 ? -0.271 -8.014 83.846 1.00 47.80 106 CYS C C 1
ATOM 3135 O O . CYS C 1 106 ? 0.545 -7.566 84.664 1.00 45.00 106 CYS C O 1
ATOM 3138 N N . GLY C 1 107 ? -0.188 -9.246 83.341 1.00 48.62 107 GLY C N 1
ATOM 3139 C CA . GLY C 1 107 ? 0.877 -10.173 83.743 1.00 49.28 107 GLY C CA 1
ATOM 3140 C C . GLY C 1 107 ? 0.770 -10.783 85.138 1.00 48.94 107 GLY C C 1
ATOM 3141 O O . GLY C 1 107 ? 1.706 -11.436 85.601 1.00 50.07 107 GLY C O 1
ATOM 3142 N N . ALA C 1 108 ? -0.356 -10.583 85.818 1.00 47.02 108 ALA C N 1
ATOM 3143 C CA . ALA C 1 108 ? -0.580 -11.234 87.104 1.00 47.14 108 ALA C CA 1
ATOM 3144 C C . ALA C 1 108 ? -0.678 -12.749 86.903 1.00 47.00 108 ALA C C 1
ATOM 3145 O O . ALA C 1 108 ? -1.249 -13.212 85.912 1.00 44.28 108 ALA C O 1
ATOM 3147 N N . VAL C 1 109 ? -0.122 -13.505 87.849 1.00 48.78 109 VAL C N 1
ATOM 3148 C CA . VAL C 1 109 ? -0.163 -14.964 87.805 1.00 49.70 109 VAL C CA 1
ATOM 3149 C C . VAL C 1 109 ? -0.732 -15.535 89.111 1.00 50.22 109 VAL C C 1
ATOM 3150 O O . VAL C 1 109 ? -0.253 -15.235 90.198 1.00 46.45 109 VAL C O 1
ATOM 3154 N N . LYS C 1 110 ? -1.755 -16.372 88.980 1.00 52.44 110 LYS C N 1
ATOM 3155 C CA . LYS C 1 110 ? -2.447 -16.953 90.117 1.00 54.35 110 LYS C CA 1
ATOM 3156 C C . LYS C 1 110 ? -2.199 -18.475 90.177 1.00 51.15 110 LYS C C 1
ATOM 3157 O O . LYS C 1 110 ? -2.641 -19.214 89.299 1.00 46.74 110 LYS C O 1
ATOM 3163 N N . GLU C 1 111 ? -1.475 -18.926 91.200 1.00 50.60 111 GLU C N 1
ATOM 3164 C CA . GLU C 1 111 ? -1.223 -20.351 91.403 1.00 51.71 111 GLU C CA 1
ATOM 3165 C C . GLU C 1 111 ? -2.439 -21.026 92.012 1.00 56.54 111 GLU C C 1
ATOM 3166 O O . GLU C 1 111 ? -2.920 -20.616 93.064 1.00 61.76 111 GLU C O 1
ATOM 3172 N N . GLU C 1 112 ? -2.922 -22.067 91.347 1.00 60.98 112 GLU C N 1
ATOM 3173 C CA . GLU C 1 112 ? -4.052 -22.847 91.825 1.00 63.34 112 GLU C CA 1
ATOM 3174 C C . GLU C 1 112 ? -3.680 -24.313 91.827 1.00 62.77 112 GLU C C 1
ATOM 3175 O O . GLU C 1 112 ? -2.705 -24.713 91.195 1.00 65.34 112 GLU C O 1
ATOM 3181 N N . CYS C 1 113 ? -4.458 -25.113 92.543 1.00 67.07 113 CYS C N 1
ATOM 3182 C CA . CYS C 1 113 ? -4.297 -26.564 92.515 1.00 69.23 113 CYS C CA 1
ATOM 3183 C C . CYS C 1 113 ? -5.301 -27.144 91.522 1.00 68.37 113 CYS C C 1
ATOM 3184 O O . CYS C 1 113 ? -6.420 -26.646 91.403 1.00 68.33 113 CYS C O 1
ATOM 3187 N N . ALA C 1 114 ? -4.890 -28.183 90.801 1.00 69.26 114 ALA C N 1
ATOM 3188 C CA . ALA C 1 114 ? -5.761 -28.842 89.835 1.00 71.14 114 ALA C CA 1
ATOM 3189 C C . ALA C 1 114 ? -5.478 -30.345 89.766 1.00 72.74 114 ALA C C 1
ATOM 3190 O O . ALA C 1 114 ? -5.014 -30.862 88.748 1.00 76.01 114 ALA C O 1
ATOM 3192 N N . GLU C 1 115 ? -5.770 -31.042 90.862 1.00 74.19 115 GLU C N 1
ATOM 3193 C CA . GLU C 1 115 ? -5.565 -32.488 90.934 1.00 72.79 115 GLU C CA 1
ATOM 3194 C C . GLU C 1 115 ? -6.399 -33.222 89.891 1.00 66.33 115 GLU C C 1
ATOM 3195 O O . GLU C 1 115 ? -5.976 -34.249 89.370 1.00 64.99 115 GLU C O 1
ATOM 3201 N N . GLY C 1 116 ? -7.572 -32.686 89.576 1.00 61.05 116 GLY C N 1
ATOM 3202 C CA . GLY C 1 116 ? -8.401 -33.243 88.515 1.00 60.72 116 GLY C CA 1
ATOM 3203 C C . GLY C 1 116 ? -7.640 -33.409 87.212 1.00 61.24 116 GLY C C 1
ATOM 3204 O O . GLY C 1 116 ? -7.787 -34.418 86.521 1.00 59.27 116 GLY C O 1
ATOM 3205 N N . VAL C 1 117 ? -6.819 -32.414 86.881 1.00 60.42 117 VAL C N 1
ATOM 3206 C CA . VAL C 1 117 ? -6.072 -32.412 85.629 1.00 57.30 117 VAL C CA 1
ATOM 3207 C C . VAL C 1 117 ? -4.903 -33.387 85.721 1.00 54.46 117 VAL C C 1
ATOM 3208 O O . VAL C 1 117 ? -4.678 -34.166 84.808 1.00 50.44 117 VAL C O 1
ATOM 3212 N N . GLU C 1 118 ? -4.184 -33.355 86.835 1.00 53.99 118 GLU C N 1
ATOM 3213 C CA . GLU C 1 118 ? -3.082 -34.287 87.062 1.00 57.05 118 GLU C CA 1
ATOM 3214 C C . GLU C 1 118 ? -3.566 -35.744 87.048 1.00 59.89 118 GLU C C 1
ATOM 3215 O O . GLU C 1 118 ? -2.951 -36.596 86.399 1.00 61.89 118 GLU C O 1
ATOM 3221 N N . ASP C 1 119 ? -4.663 -36.018 87.760 1.00 58.31 119 ASP C N 1
ATOM 3222 C CA . ASP C 1 119 ? -5.299 -37.338 87.736 1.00 58.62 119 ASP C CA 1
ATOM 3223 C C . ASP C 1 119 ? -5.539 -37.812 86.300 1.00 57.49 119 ASP C C 1
ATOM 3224 O O . ASP C 1 119 ? -5.140 -38.924 85.935 1.00 54.82 119 ASP C O 1
ATOM 3229 N N . ILE C 1 120 ? -6.188 -36.970 85.493 1.00 53.97 120 ILE C N 1
ATOM 3230 C CA . ILE C 1 120 ? -6.465 -37.309 84.097 1.00 53.71 120 ILE C CA 1
ATOM 3231 C C . ILE C 1 120 ? -5.181 -37.580 83.320 1.00 55.38 120 ILE C C 1
ATOM 3232 O O . ILE C 1 120 ? -5.124 -38.503 82.513 1.00 62.06 120 ILE C O 1
ATOM 3237 N N . MET C 1 121 ? -4.159 -36.770 83.568 1.00 55.29 121 MET C N 1
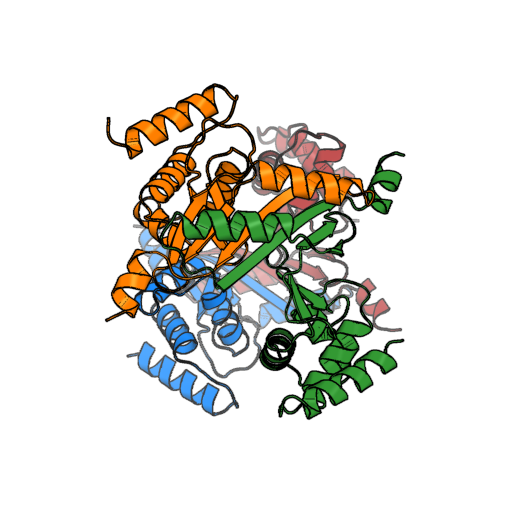ATOM 3238 C CA . MET C 1 121 ? -2.892 -36.874 82.850 1.00 55.18 121 MET C CA 1
ATOM 3239 C C . MET C 1 121 ? -2.231 -38.210 83.156 1.00 54.63 121 MET C C 1
ATOM 3240 O O . MET C 1 121 ? -1.797 -38.913 82.245 1.00 56.53 121 MET C O 1
ATOM 3245 N N . HIS C 1 122 ? -2.160 -38.556 84.439 1.00 55.21 122 HIS C N 1
ATOM 3246 C CA . HIS C 1 122 ? -1.609 -39.845 84.863 1.00 55.09 122 HIS C CA 1
ATOM 3247 C C . HIS C 1 122 ? -2.357 -41.037 84.256 1.00 54.26 122 HIS C C 1
ATOM 3248 O O . HIS C 1 122 ? -1.743 -42.059 83.961 1.00 53.49 122 HIS C O 1
ATOM 3255 N N . THR C 1 123 ? -3.667 -40.906 84.059 1.00 54.23 123 THR C N 1
ATOM 3256 C CA . THR C 1 123 ? -4.443 -41.980 83.445 1.00 57.06 123 THR C CA 1
ATOM 3257 C C . THR C 1 123 ? -4.121 -42.078 81.959 1.00 55.60 123 THR C C 1
ATOM 3258 O O . THR C 1 123 ? -3.939 -43.175 81.441 1.00 54.12 123 THR C O 1
ATOM 3262 N N . LEU C 1 124 ? -4.040 -40.938 81.274 1.00 56.38 124 LEU C N 1
ATOM 3263 C CA . LEU C 1 124 ? -3.636 -40.934 79.859 1.00 55.16 124 LEU C CA 1
ATOM 3264 C C . LEU C 1 124 ? -2.248 -41.542 79.666 1.00 53.28 124 LEU C C 1
ATOM 3265 O O . LEU C 1 124 ? -2.051 -42.386 78.793 1.00 55.34 124 LEU C O 1
ATOM 3270 N N . ALA C 1 125 ? -1.294 -41.122 80.486 1.00 49.15 125 ALA C N 1
ATOM 3271 C CA . ALA C 1 125 ? 0.047 -41.694 80.434 1.00 49.52 125 ALA C CA 1
ATOM 3272 C C . ALA C 1 125 ? 0.004 -43.200 80.665 1.00 53.84 125 ALA C C 1
ATOM 3273 O O . ALA C 1 125 ? 0.643 -43.966 79.934 1.00 54.87 125 ALA C O 1
ATOM 3275 N N . ALA C 1 126 ? -0.752 -43.617 81.680 1.00 53.43 126 ALA C N 1
ATOM 3276 C CA . ALA C 1 126 ? -0.835 -45.030 82.047 1.0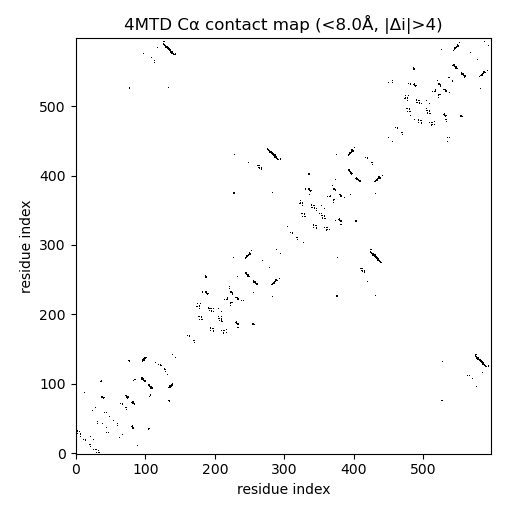0 53.77 126 ALA C CA 1
ATOM 3277 C C . ALA C 1 126 ? -1.219 -45.918 80.864 1.00 52.69 126 ALA C C 1
ATOM 3278 O O . ALA C 1 126 ? -0.644 -46.984 80.689 1.00 52.05 126 ALA C O 1
ATOM 3280 N N . LYS C 1 127 ? -2.176 -45.465 80.058 1.00 53.57 127 LYS C N 1
ATOM 3281 C CA . LYS C 1 127 ? -2.658 -46.224 78.903 1.00 55.22 127 LYS C CA 1
ATOM 3282 C C . LYS C 1 127 ? -1.628 -46.318 77.773 1.00 57.33 127 LYS C C 1
ATOM 3283 O O . LYS C 1 127 ? -1.559 -47.329 77.072 1.00 59.03 127 LYS C O 1
ATOM 3289 N N . MET C 1 128 ? -0.831 -45.266 77.609 1.00 60.34 128 MET C N 1
ATOM 3290 C CA . MET C 1 128 ? 0.407 -45.345 76.835 1.00 61.84 128 MET C CA 1
ATOM 3291 C C . MET C 1 128 ? 1.416 -46.023 77.749 1.00 59.31 128 MET C C 1
ATOM 3292 O O . MET C 1 128 ? 1.086 -46.405 78.861 1.00 62.22 128 MET C O 1
ATOM 3297 N N . GLY C 1 129 ? 2.660 -46.152 77.330 1.00 55.75 129 GLY C N 1
ATOM 3298 C CA . GLY C 1 129 ? 3.651 -46.719 78.241 1.00 56.57 129 GLY C CA 1
ATOM 3299 C C . GLY C 1 129 ? 4.418 -45.638 78.963 1.00 54.39 129 GLY C C 1
ATOM 3300 O O . GLY C 1 129 ? 5.591 -45.820 79.298 1.00 56.19 129 GLY C O 1
ATOM 3301 N N . PHE C 1 130 ? 3.761 -44.513 79.223 1.00 53.34 130 PHE C N 1
ATOM 3302 C CA . PHE C 1 130 ? 4.477 -43.287 79.511 1.00 50.22 130 PHE C CA 1
ATOM 3303 C C . PHE C 1 130 ? 4.760 -43.150 80.996 1.00 48.97 130 PHE C C 1
ATOM 3304 O O . PHE C 1 130 ? 3.840 -43.099 81.791 1.00 55.15 130 PHE C O 1
ATOM 3312 N N . ALA C 1 131 ? 6.039 -43.111 81.362 1.00 47.85 131 ALA C N 1
ATOM 3313 C CA . ALA C 1 131 ? 6.446 -42.794 82.724 1.00 49.77 131 ALA C CA 1
ATOM 3314 C C . ALA C 1 131 ? 6.397 -41.277 82.949 1.00 54.13 131 ALA C C 1
ATOM 3315 O O . ALA C 1 131 ? 7.328 -40.566 82.564 1.00 55.04 131 ALA C O 1
ATOM 3317 N N . LEU C 1 132 ? 5.323 -40.792 83.576 1.00 52.87 132 LEU C N 1
ATOM 3318 C CA . LEU C 1 132 ? 5.085 -39.349 83.731 1.00 51.05 132 LEU C CA 1
ATOM 3319 C C . LEU C 1 132 ? 5.854 -38.772 84.908 1.00 50.05 132 LEU C C 1
ATOM 3320 O O . LEU C 1 132 ? 5.584 -39.113 86.044 1.00 50.82 132 LEU C O 1
ATOM 3325 N N . ARG C 1 133 ? 6.810 -37.890 84.631 1.00 54.03 133 ARG C N 1
ATOM 3326 C CA . ARG C 1 133 ? 7.683 -37.337 85.669 1.00 59.45 133 ARG C CA 1
ATOM 3327 C C . ARG C 1 133 ? 7.187 -35.988 86.213 1.00 60.56 133 ARG C C 1
ATOM 3328 O O . ARG C 1 133 ? 7.296 -35.721 87.408 1.00 56.07 133 ARG C O 1
ATOM 3336 N N . HIS C 1 134 ? 6.655 -35.138 85.337 1.00 61.91 134 HIS C N 1
ATOM 3337 C CA . HIS C 1 134 ? 6.196 -33.809 85.737 1.00 60.37 134 HIS C CA 1
ATOM 3338 C C . HIS C 1 134 ? 5.195 -33.261 84.737 1.00 54.32 134 HIS C C 1
ATOM 3339 O O . HIS C 1 134 ? 5.339 -33.455 83.531 1.00 53.71 134 HIS C O 1
ATOM 3346 N N . ASN C 1 135 ? 4.184 -32.580 85.260 1.00 48.69 135 ASN C N 1
ATOM 3347 C CA . ASN C 1 135 ? 3.171 -31.927 84.461 1.00 47.25 135 ASN C CA 1
ATOM 3348 C C . ASN C 1 135 ? 3.331 -30.411 84.475 1.00 44.74 135 ASN C C 1
ATOM 3349 O O . ASN C 1 135 ? 3.608 -29.817 85.511 1.00 41.83 135 ASN C O 1
ATOM 3354 N N . VAL C 1 136 ? 3.154 -29.805 83.307 1.00 43.34 136 VAL C N 1
ATOM 3355 C CA . VAL C 1 136 ? 3.104 -28.367 83.158 1.00 40.99 136 VAL C CA 1
ATOM 3356 C C . VAL C 1 136 ? 1.660 -28.051 82.818 1.00 39.42 136 VAL C C 1
ATOM 3357 O O . VAL C 1 136 ? 1.124 -28.614 81.862 1.00 35.82 136 VAL C O 1
ATOM 3361 N N . ILE C 1 137 ? 1.036 -27.189 83.631 1.00 39.62 137 ILE C N 1
ATOM 3362 C CA . ILE C 1 137 ? -0.368 -26.784 83.468 1.00 39.83 137 ILE C CA 1
ATOM 3363 C C . ILE C 1 137 ? -0.461 -25.269 83.632 1.00 39.05 137 ILE C C 1
ATOM 3364 O O . ILE C 1 137 ? -0.165 -24.735 84.698 1.00 39.14 137 ILE C O 1
ATOM 3369 N N . GLU C 1 138 ? -0.853 -24.583 82.561 1.00 39.19 138 GLU C N 1
ATOM 3370 C CA . GLU C 1 138 ? -0.835 -23.126 82.497 1.00 37.63 138 GLU C CA 1
ATOM 3371 C C . GLU C 1 138 ? -2.032 -22.646 81.691 1.00 39.27 138 GLU C C 1
ATOM 3372 O O . GLU C 1 138 ? -2.357 -23.209 80.653 1.00 40.77 138 GLU C O 1
ATOM 3378 N N . ALA C 1 139 ? -2.707 -21.617 82.185 1.00 40.69 139 ALA C N 1
ATOM 3379 C CA . ALA C 1 139 ? -3.812 -21.013 81.449 1.00 42.04 139 ALA C CA 1
ATOM 3380 C C . ALA C 1 139 ? -3.487 -19.557 81.157 1.00 40.99 139 ALA C C 1
ATOM 3381 O O . ALA C 1 139 ? -2.920 -18.869 81.993 1.00 40.21 139 ALA C O 1
ATOM 3383 N N . HIS C 1 140 ? -3.855 -19.115 79.961 1.00 43.09 140 HIS C N 1
ATOM 3384 C CA . HIS C 1 140 ? -3.738 -17.728 79.540 1.00 45.90 140 HIS C CA 1
ATOM 3385 C C . HIS C 1 140 ? -5.127 -17.146 79.365 1.00 50.25 140 HIS C C 1
ATOM 3386 O O . HIS C 1 140 ? -6.041 -17.819 78.850 1.00 48.97 140 HIS C O 1
ATOM 3393 N N . GLY C 1 141 ? -5.275 -15.894 79.788 1.00 50.38 141 GLY C N 1
ATOM 3394 C CA . GLY C 1 141 ? -6.518 -15.167 79.600 1.00 53.68 141 GLY C CA 1
ATOM 3395 C C . GLY C 1 141 ? -6.474 -13.826 80.304 1.00 54.49 141 GLY C C 1
ATOM 3396 O O . GLY C 1 141 ? -5.411 -13.218 80.412 1.00 54.65 141 GLY C O 1
ATOM 3397 N N . LEU C 1 142 ? -7.631 -13.374 80.786 1.00 54.84 142 LEU C N 1
ATOM 3398 C CA . LEU C 1 142 ? -7.733 -12.129 81.543 1.00 53.54 142 LEU C CA 1
ATOM 3399 C C . LEU C 1 142 ? -8.156 -12.395 82.976 1.00 50.80 142 LEU C C 1
ATOM 3400 O O . LEU C 1 142 ? -9.124 -13.104 83.221 1.00 49.13 142 LEU C O 1
ATOM 3405 N N . CYS C 1 143 ? -7.422 -11.818 83.919 1.00 51.51 143 CYS C N 1
ATOM 3406 C CA . CYS C 1 143 ? -7.790 -11.883 85.324 1.00 51.18 143 CYS C CA 1
ATOM 3407 C C . CYS C 1 143 ? -9.090 -11.098 85.542 1.00 50.90 143 CYS C C 1
ATOM 3408 O O . CYS C 1 143 ? -9.543 -10.366 84.654 1.00 49.88 143 CYS C O 1
ATOM 3411 N N . ALA C 1 144 ? -9.704 -11.289 86.707 1.00 52.24 144 ALA C N 1
ATOM 3412 C CA . ALA C 1 144 ? -10.988 -10.656 87.031 1.00 51.29 144 ALA C CA 1
ATOM 3413 C C . ALA C 1 144 ? -10.907 -9.140 86.883 1.00 50.85 144 ALA C C 1
ATOM 3414 O O . ALA C 1 144 ? -11.751 -8.520 86.231 1.00 50.10 144 ALA C O 1
ATOM 3416 N N . ALA C 1 145 ? -9.876 -8.553 87.481 1.00 50.99 145 ALA C N 1
ATOM 3417 C CA . ALA C 1 145 ? -9.662 -7.109 87.395 1.00 49.93 145 ALA C CA 1
ATOM 3418 C C . ALA C 1 145 ? -9.681 -6.639 85.934 1.00 52.17 145 ALA C C 1
ATOM 3419 O O . ALA C 1 145 ? -10.412 -5.712 85.591 1.00 54.99 145 ALA C O 1
ATOM 3421 N N . CYS C 1 146 ? -8.918 -7.307 85.072 1.00 52.09 146 CYS C N 1
ATOM 3422 C CA . CYS C 1 146 ? -8.834 -6.917 83.658 1.00 50.93 146 CYS C CA 1
ATOM 3423 C C . CYS C 1 146 ? -10.142 -7.045 82.885 1.00 54.45 146 CYS C C 1
ATOM 3424 O O . CYS C 1 146 ? -10.388 -6.281 81.943 1.00 52.51 146 CYS C O 1
ATOM 3427 N N . VAL C 1 147 ? -10.966 -8.019 83.262 1.00 57.71 147 VAL C N 1
ATOM 3428 C CA . VAL C 1 147 ? -12.293 -8.170 82.657 1.00 60.36 147 VAL C CA 1
ATOM 3429 C C . VAL C 1 147 ? -13.135 -6.909 82.895 1.00 62.31 147 VAL C C 1
ATOM 3430 O O . VAL C 1 147 ? -13.782 -6.409 81.975 1.00 59.09 147 VAL C O 1
ATOM 3434 N N . GLU C 1 148 ? -13.108 -6.397 84.125 1.00 70.06 148 GLU C N 1
ATOM 3435 C CA . GLU C 1 148 ? -13.876 -5.195 84.481 1.00 77.57 148 GLU C CA 1
ATOM 3436 C C . GLU C 1 148 ? -13.348 -3.935 83.803 1.00 76.65 148 GLU C C 1
ATOM 3437 O O . GLU C 1 148 ? -14.133 -3.085 83.373 1.00 81.40 148 GLU C O 1
ATOM 3443 N N . VAL C 1 149 ? -12.030 -3.825 83.684 1.00 72.01 149 VAL C N 1
ATOM 3444 C CA . VAL C 1 149 ? -11.438 -2.738 82.920 1.00 70.55 149 VAL C CA 1
ATOM 3445 C C . VAL C 1 149 ? -11.943 -2.774 81.471 1.00 73.85 149 VAL C C 1
ATOM 3446 O O . VAL C 1 149 ? -12.283 -1.738 80.910 1.00 75.18 149 VAL C O 1
ATOM 3450 N N . GLU C 1 150 ? -12.004 -3.967 80.882 1.00 76.09 150 GLU C N 1
ATOM 3451 C CA . GLU C 1 150 ? -12.428 -4.125 79.492 1.00 78.84 150 GLU C CA 1
ATOM 3452 C C . GLU C 1 150 ? -13.935 -3.958 79.312 1.00 78.93 150 GLU C C 1
ATOM 3453 O O . GLU C 1 150 ? -14.393 -3.596 78.231 1.00 74.76 150 GLU C O 1
ATOM 3459 N N . ALA C 1 151 ? -14.701 -4.229 80.364 1.00 83.48 151 ALA C N 1
ATOM 3460 C CA . ALA C 1 151 ? -16.159 -4.068 80.325 1.00 86.83 151 ALA C CA 1
ATOM 3461 C C . ALA C 1 151 ? -16.611 -2.624 80.050 1.00 90.83 151 ALA C C 1
ATOM 3462 O O . ALA C 1 151 ? -17.709 -2.410 79.533 1.00 92.03 151 ALA C O 1
ATOM 3464 N N . CYS C 1 152 ? -15.777 -1.644 80.396 1.00 94.38 152 CYS C N 1
ATOM 3465 C CA . CYS C 1 152 ? -16.093 -0.233 80.152 1.00 96.39 152 CYS C CA 1
ATOM 3466 C C . CYS C 1 152 ? -15.949 0.138 78.675 1.00 94.12 152 CYS C C 1
ATOM 3467 O O . CYS C 1 152 ? -14.862 0.471 78.206 1.00 92.23 152 CYS C O 1
ATOM 3470 N N . GLU D 1 2 ? 18.982 35.500 51.518 1.00 68.83 2 GLU D N 1
ATOM 3471 C CA . GLU D 1 2 ? 18.010 34.712 52.330 1.00 72.53 2 GLU D CA 1
ATOM 3472 C C . GLU D 1 2 ? 17.642 33.417 51.595 1.00 75.46 2 GLU D C 1
ATOM 3473 O O . GLU D 1 2 ? 17.101 33.462 50.486 1.00 72.18 2 GLU D O 1
ATOM 3479 N N . LYS D 1 3 ? 17.919 32.275 52.227 1.00 75.97 3 LYS D N 1
ATOM 3480 C CA . LYS D 1 3 ? 17.705 30.956 51.609 1.00 77.53 3 LYS D CA 1
ATOM 3481 C C . LYS D 1 3 ? 16.257 30.711 51.164 1.00 73.20 3 LYS D C 1
ATOM 3482 O O . LYS D 1 3 ? 15.325 31.363 51.646 1.00 70.19 3 LYS D O 1
ATOM 3488 N N . THR D 1 4 ? 16.089 29.765 50.241 1.00 67.51 4 THR D N 1
ATOM 3489 C CA . THR D 1 4 ? 14.768 29.367 49.762 1.00 65.58 4 THR D CA 1
ATOM 3490 C C . THR D 1 4 ? 13.925 28.790 50.907 1.00 64.90 4 THR D C 1
ATOM 3491 O O . THR D 1 4 ? 14.398 27.967 51.692 1.00 64.68 4 THR D O 1
ATOM 3495 N N . THR D 1 5 ? 12.679 29.238 50.995 1.00 64.65 5 THR D N 1
ATOM 3496 C CA . THR D 1 5 ? 11.744 28.763 52.002 1.00 64.65 5 THR D CA 1
ATOM 3497 C C . THR D 1 5 ? 11.296 27.353 51.649 1.00 65.83 5 THR D C 1
ATOM 3498 O O . THR D 1 5 ? 11.419 26.928 50.502 1.00 64.88 5 THR D O 1
ATOM 3502 N N . THR D 1 6 ? 10.797 26.629 52.646 1.00 66.74 6 THR D N 1
ATOM 3503 C CA . THR D 1 6 ? 10.180 25.322 52.426 1.00 69.05 6 THR D CA 1
ATOM 3504 C C . THR D 1 6 ? 9.077 25.385 51.351 1.00 68.82 6 THR D C 1
ATOM 3505 O O . THR D 1 6 ? 9.089 24.590 50.413 1.00 72.15 6 THR D O 1
ATOM 3509 N N . GLN D 1 7 ? 8.144 26.324 51.487 1.00 66.93 7 GLN D N 1
ATOM 3510 C CA . GLN D 1 7 ? 7.047 26.477 50.522 1.00 69.84 7 GLN D CA 1
ATOM 3511 C C . GLN D 1 7 ? 7.519 26.748 49.091 1.00 67.24 7 GLN D C 1
ATOM 3512 O O . GLN D 1 7 ? 6.935 26.247 48.125 1.00 62.17 7 GLN D O 1
ATOM 3518 N N . GLU D 1 8 ? 8.581 27.533 48.967 1.00 66.15 8 GLU D N 1
ATOM 3519 C CA . GLU D 1 8 ? 9.163 27.846 47.667 1.00 65.11 8 GLU D CA 1
ATOM 3520 C C . GLU D 1 8 ? 9.813 26.604 47.040 1.00 64.88 8 GLU D C 1
ATOM 3521 O O . GLU D 1 8 ? 9.770 26.424 45.822 1.00 59.18 8 GLU D O 1
ATOM 3527 N N . LEU D 1 9 ? 10.397 25.744 47.874 1.00 64.04 9 LEU D N 1
ATOM 3528 C CA . LEU D 1 9 ? 10.943 24.472 47.400 1.00 62.64 9 LEU D CA 1
ATOM 3529 C C . LEU D 1 9 ? 9.854 23.556 46.827 1.00 60.11 9 LEU D C 1
ATOM 3530 O O . LEU D 1 9 ? 10.120 22.820 45.874 1.00 55.92 9 LEU D O 1
ATOM 3535 N N . LEU D 1 10 ? 8.638 23.613 47.380 1.00 56.40 10 LEU D N 1
ATOM 3536 C CA . LEU D 1 10 ? 7.532 22.776 46.889 1.00 58.06 10 LEU D CA 1
ATOM 3537 C C . LEU D 1 10 ? 6.989 23.254 45.545 1.00 57.39 10 LEU D C 1
ATOM 3538 O O . LEU D 1 10 ? 6.743 22.449 44.645 1.00 59.90 10 LEU D O 1
ATOM 3543 N N . ALA D 1 11 ? 6.792 24.562 45.416 1.00 56.21 11 ALA D N 1
ATOM 3544 C CA . ALA D 1 11 ? 6.409 25.160 44.140 1.00 52.62 11 ALA D CA 1
ATOM 3545 C C . ALA D 1 11 ? 7.422 24.788 43.058 1.00 49.21 11 ALA D C 1
ATOM 3546 O O . ALA D 1 11 ? 7.059 24.317 41.981 1.00 47.96 11 ALA D O 1
ATOM 3548 N N . GLN D 1 12 ? 8.693 24.994 43.385 1.00 48.34 12 GLN D N 1
ATOM 3549 C CA . GLN D 1 12 ? 9.821 24.686 42.511 1.00 51.48 12 GLN D CA 1
ATOM 3550 C C . GLN D 1 12 ? 9.852 23.205 42.079 1.00 50.19 12 GLN D C 1
ATOM 3551 O O . GLN D 1 12 ? 10.199 22.892 40.938 1.00 47.88 12 GLN D O 1
ATOM 3557 N N . ALA D 1 13 ? 9.485 22.307 42.991 1.00 48.93 13 ALA D N 1
ATOM 3558 C CA . ALA D 1 13 ? 9.387 20.878 42.688 1.00 48.65 13 ALA D CA 1
ATOM 3559 C C . ALA D 1 13 ? 8.257 20.587 41.702 1.00 49.46 13 ALA D C 1
ATOM 3560 O O . ALA D 1 13 ? 8.414 19.783 40.791 1.00 47.82 13 ALA D O 1
ATOM 3562 N N . GLU D 1 14 ? 7.111 21.226 41.890 1.00 52.18 14 GLU D N 1
ATOM 3563 C CA . GLU D 1 14 ? 5.998 21.029 40.969 1.00 56.53 14 GLU D CA 1
ATOM 3564 C C . GLU D 1 14 ? 6.376 21.464 39.548 1.00 53.19 14 GLU D C 1
ATOM 3565 O O . GLU D 1 14 ? 6.071 20.775 38.568 1.00 50.30 14 GLU D O 1
ATOM 3571 N N . LYS D 1 15 ? 7.069 22.590 3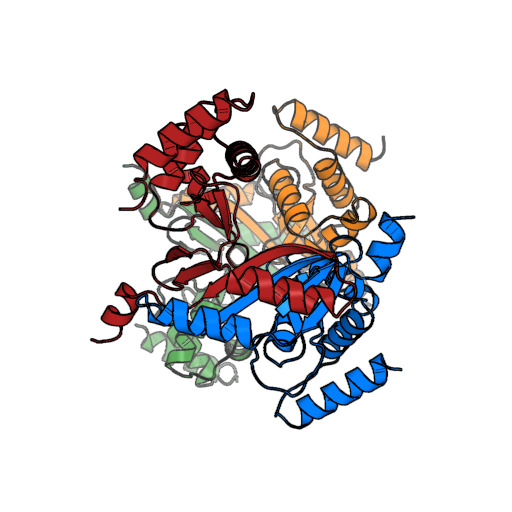9.438 1.00 50.32 15 LYS D N 1
ATOM 3572 C CA . LYS D 1 15 ? 7.329 23.156 38.126 1.00 50.36 15 LYS D CA 1
ATOM 3573 C C . LYS D 1 15 ? 8.481 22.417 37.443 1.00 47.48 15 LYS D C 1
ATOM 3574 O O . LYS D 1 15 ? 8.431 22.181 36.241 1.00 45.84 15 LYS D O 1
ATOM 3580 N N . ILE D 1 16 ? 9.486 22.013 38.216 1.00 45.68 16 ILE D N 1
ATOM 3581 C CA . ILE D 1 16 ? 10.563 21.193 37.684 1.00 45.66 16 ILE D CA 1
ATOM 3582 C C . ILE D 1 16 ? 10.031 19.867 37.127 1.00 45.05 16 ILE D C 1
ATOM 3583 O O . ILE D 1 16 ? 10.419 19.455 36.037 1.00 46.29 16 ILE D O 1
ATOM 3588 N N . CYS D 1 17 ? 9.132 19.204 37.843 1.00 44.81 17 CYS D N 1
ATOM 3589 C CA . CYS D 1 17 ? 8.541 17.975 37.311 1.00 44.19 17 CYS D CA 1
ATOM 3590 C C . CYS D 1 17 ? 7.736 18.220 36.036 1.00 44.30 17 CYS D C 1
ATOM 3591 O O . CYS D 1 17 ? 7.724 17.384 35.153 1.00 46.85 17 CYS D O 1
ATOM 3594 N N . ALA D 1 18 ? 7.048 19.349 35.940 1.00 42.91 18 ALA D N 1
ATOM 3595 C CA . ALA D 1 18 ? 6.342 19.676 34.707 1.00 42.63 18 ALA D CA 1
ATOM 3596 C C . ALA D 1 18 ? 7.334 19.953 33.566 1.00 42.28 18 ALA D C 1
ATOM 3597 O O . ALA D 1 18 ? 7.058 19.620 32.422 1.00 42.13 18 ALA D O 1
ATOM 3599 N N . GLN D 1 19 ? 8.475 20.569 33.880 1.00 40.54 19 GLN D N 1
ATOM 3600 C CA . GLN D 1 19 ? 9.495 20.872 32.878 1.00 39.66 19 GLN D CA 1
ATOM 3601 C C . GLN D 1 19 ? 10.133 19.593 32.362 1.00 40.16 19 GLN D C 1
ATOM 3602 O O . GLN D 1 19 ? 10.263 19.382 31.167 1.00 38.01 19 GLN D O 1
ATOM 3608 N N . ARG D 1 20 ? 10.525 18.724 33.278 1.00 44.95 20 ARG D N 1
ATOM 3609 C CA . ARG D 1 20 ? 10.828 17.350 32.915 1.00 47.77 20 ARG D CA 1
ATOM 3610 C C . ARG D 1 20 ? 9.447 16.809 32.605 1.00 53.93 20 ARG D C 1
ATOM 3611 O O . ARG D 1 20 ? 8.463 17.499 32.850 1.00 61.88 20 ARG D O 1
ATOM 3619 N N . ASN D 1 21 ? 9.307 15.633 32.032 1.00 55.68 21 ASN D N 1
ATOM 3620 C CA . ASN D 1 21 ? 7.942 15.157 31.839 1.00 58.30 21 ASN D CA 1
ATOM 3621 C C . ASN D 1 21 ? 7.719 14.044 32.800 1.00 55.58 21 ASN D C 1
ATOM 3622 O O . ASN D 1 21 ? 7.589 12.887 32.407 1.00 59.93 21 ASN D O 1
ATOM 3627 N N . VAL D 1 22 ? 7.710 14.410 34.076 1.00 51.53 22 VAL D N 1
ATOM 3628 C CA . VAL D 1 22 ? 7.530 13.437 35.145 1.00 50.75 22 VAL D CA 1
ATOM 3629 C C . VAL D 1 22 ? 6.371 13.843 36.035 1.00 50.03 22 VAL D C 1
ATOM 3630 O O . VAL D 1 22 ? 6.052 15.026 36.160 1.00 48.86 22 VAL D O 1
ATOM 3634 N N . ARG D 1 23 ? 5.743 12.844 36.643 1.00 52.18 23 ARG D N 1
ATOM 3635 C CA . ARG D 1 23 ? 4.451 13.024 37.280 1.00 53.56 23 ARG D CA 1
ATOM 3636 C C . ARG D 1 23 ? 4.574 13.164 38.780 1.00 52.48 23 ARG D C 1
ATOM 3637 O O . ARG D 1 23 ? 4.747 12.176 39.485 1.00 54.90 23 ARG D O 1
ATOM 3645 N N . LEU D 1 24 ? 4.472 14.395 39.269 1.00 51.26 24 LEU D N 1
ATOM 3646 C CA . LEU D 1 24 ? 4.463 14.648 40.703 1.00 52.73 24 LEU D CA 1
ATOM 3647 C C . LEU D 1 24 ? 3.055 14.412 41.252 1.00 54.19 24 LEU D C 1
ATOM 3648 O O . LEU D 1 24 ? 2.302 15.355 41.491 1.00 53.82 24 LEU D O 1
ATOM 3653 N N . THR D 1 25 ? 2.723 13.139 41.457 1.00 53.39 25 THR D N 1
ATOM 3654 C CA . THR D 1 25 ? 1.376 12.724 41.851 1.00 52.48 25 THR D CA 1
ATOM 3655 C C . THR D 1 25 ? 0.992 13.216 43.241 1.00 53.53 25 THR D C 1
ATOM 3656 O O . THR D 1 25 ? 1.848 13.663 44.001 1.00 54.32 25 THR D O 1
ATOM 3660 N N . PRO D 1 26 ? -0.304 13.137 43.576 1.00 54.96 26 PRO D N 1
ATOM 3661 C CA . PRO D 1 26 ? -0.764 13.487 44.915 1.00 55.79 26 PRO D CA 1
ATOM 3662 C C . PRO D 1 26 ? 0.001 12.784 46.033 1.00 55.57 26 PRO D C 1
ATOM 3663 O O . PRO D 1 26 ? 0.364 13.426 47.022 1.00 57.13 26 PRO D O 1
ATOM 3667 N N . GLN D 1 27 ? 0.244 11.483 45.876 1.00 54.74 27 GLN D N 1
ATOM 3668 C CA . GLN D 1 27 ? 1.028 10.727 46.856 1.00 52.24 27 GLN D CA 1
ATOM 3669 C C . GLN D 1 27 ? 2.427 11.289 46.985 1.00 47.99 27 GLN D C 1
ATOM 3670 O O . GLN D 1 27 ? 2.883 11.592 48.088 1.00 47.24 27 GLN D O 1
ATOM 3676 N N . ARG D 1 28 ? 3.112 11.410 45.850 1.00 44.68 28 ARG D N 1
ATOM 3677 C CA . ARG D 1 28 ? 4.503 11.858 45.847 1.00 42.80 28 ARG D CA 1
ATOM 3678 C C . ARG D 1 28 ? 4.585 13.275 46.386 1.00 42.39 28 ARG D C 1
ATOM 3679 O O . ARG D 1 28 ? 5.521 13.620 47.094 1.00 43.23 28 ARG D O 1
ATOM 3687 N N . LEU D 1 29 ? 3.573 14.074 46.084 1.00 45.83 29 LEU D N 1
ATOM 3688 C CA . LEU D 1 29 ? 3.468 15.433 46.603 1.00 50.40 29 LEU D CA 1
ATOM 3689 C C . LEU D 1 29 ? 3.259 15.441 48.107 1.00 50.32 29 LEU D C 1
ATOM 3690 O O . LEU D 1 29 ? 3.955 16.161 48.841 1.00 50.48 29 LEU D O 1
ATOM 3695 N N . GLU D 1 30 ? 2.296 14.642 48.559 1.00 50.45 30 GLU D N 1
ATOM 3696 C CA . GLU D 1 30 ? 2.007 14.518 49.987 1.00 52.68 30 GLU D CA 1
ATOM 3697 C C . GLU D 1 30 ? 3.241 14.052 50.757 1.00 51.03 30 GLU D C 1
ATOM 3698 O O . GLU D 1 30 ? 3.554 14.567 51.833 1.00 51.66 30 GLU D O 1
ATOM 3704 N N . VAL D 1 31 ? 3.949 13.082 50.196 1.00 49.18 31 VAL D N 1
ATOM 3705 C CA . VAL D 1 31 ? 5.148 12.581 50.838 1.00 48.26 31 VAL D CA 1
ATOM 3706 C C . VAL D 1 31 ? 6.169 13.700 50.925 1.00 47.03 31 VAL D C 1
ATOM 3707 O O . VAL D 1 31 ? 6.802 13.893 51.962 1.00 46.36 31 VAL D O 1
ATOM 3711 N N . LEU D 1 32 ? 6.301 14.449 49.837 1.00 48.26 32 LEU D N 1
ATOM 3712 C CA . LEU D 1 32 ? 7.234 15.563 49.781 1.00 48.46 32 LEU D CA 1
ATOM 3713 C C . LEU D 1 32 ? 6.951 16.598 50.871 1.00 48.97 32 LEU D C 1
ATOM 3714 O O . LEU D 1 32 ? 7.863 17.008 51.592 1.00 46.28 32 LEU D O 1
ATOM 3719 N N . ARG D 1 33 ? 5.695 17.009 51.014 1.00 51.08 33 ARG D N 1
ATOM 3720 C CA . ARG D 1 33 ? 5.385 18.041 52.004 1.00 56.29 33 ARG D CA 1
ATOM 3721 C C . ARG D 1 33 ? 5.614 17.557 53.425 1.00 56.25 33 ARG D C 1
ATOM 3722 O O . ARG D 1 33 ? 6.172 18.289 54.246 1.00 55.20 33 ARG D O 1
ATOM 3730 N N . LEU D 1 34 ? 5.222 16.314 53.703 1.00 57.30 34 LEU D N 1
ATOM 3731 C CA . LEU D 1 34 ? 5.436 15.719 55.026 1.00 55.92 34 LEU D CA 1
ATOM 3732 C C . LEU D 1 34 ? 6.902 15.776 55.431 1.00 56.62 34 LEU D C 1
ATOM 3733 O O . LEU D 1 34 ? 7.218 16.008 56.599 1.00 59.94 34 LEU D O 1
ATOM 3738 N N . MET D 1 35 ? 7.791 15.572 54.465 1.00 56.24 35 MET D N 1
ATOM 3739 C CA . MET D 1 35 ? 9.222 15.626 54.729 1.00 57.14 35 MET D CA 1
ATOM 3740 C C . MET D 1 35 ? 9.693 17.056 54.926 1.00 59.14 35 MET D C 1
ATOM 3741 O O . MET D 1 35 ? 10.600 17.307 55.722 1.00 58.92 35 MET D O 1
ATOM 3746 N N . SER D 1 36 ? 9.077 17.993 54.212 1.00 61.71 36 SER D N 1
ATOM 3747 C CA . SER D 1 36 ? 9.412 19.408 54.368 1.00 64.01 36 SER D CA 1
ATOM 3748 C C . SER D 1 36 ? 9.040 19.925 55.758 1.00 65.95 36 SER D C 1
ATOM 3749 O O . SER D 1 36 ? 9.704 20.818 56.287 1.00 67.85 36 SER D O 1
ATOM 3752 N N . LEU D 1 37 ? 7.994 19.348 56.349 1.00 66.77 37 LEU D N 1
ATOM 3753 C CA . LEU D 1 37 ? 7.589 19.698 57.710 1.00 64.53 37 LEU D CA 1
ATOM 3754 C C . LEU D 1 37 ? 8.582 19.245 58.778 1.00 65.88 37 LEU D C 1
ATOM 3755 O O . LEU D 1 37 ? 8.583 19.789 59.876 1.00 69.56 37 LEU D O 1
ATOM 3760 N N . GLN D 1 38 ? 9.412 18.251 58.474 1.00 68.45 38 GLN D N 1
ATOM 3761 C CA . GLN D 1 38 ? 10.375 17.741 59.456 1.00 68.34 38 GLN D CA 1
ATOM 3762 C C . GLN D 1 38 ? 11.507 18.729 59.660 1.00 69.70 38 GLN D C 1
ATOM 3763 O O . GLN D 1 38 ? 11.947 19.376 58.711 1.00 72.35 38 GLN D O 1
ATOM 3769 N N . ASP D 1 39 ? 11.995 18.812 60.895 1.00 74.15 39 ASP D N 1
ATOM 3770 C CA . ASP D 1 39 ? 13.120 19.685 61.240 1.00 79.96 39 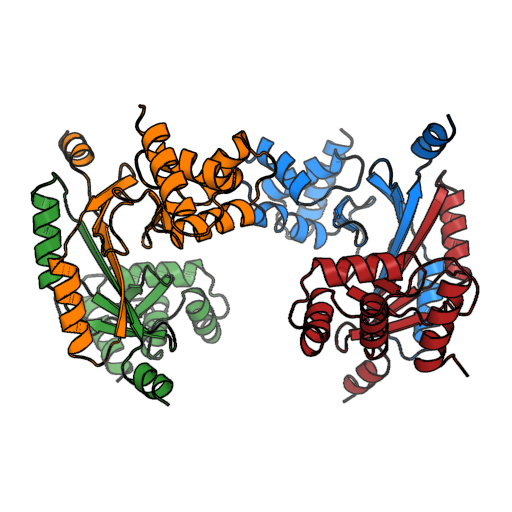ASP D CA 1
ATOM 3771 C C . ASP D 1 39 ? 14.440 18.918 61.130 1.00 79.46 39 ASP D C 1
ATOM 3772 O O . ASP D 1 39 ? 15.360 19.126 61.925 1.00 83.75 39 ASP D O 1
ATOM 3777 N N . GLY D 1 40 ? 14.534 18.049 60.125 1.00 77.07 40 GLY D N 1
ATOM 3778 C CA . GLY D 1 40 ? 15.647 17.117 59.991 1.00 73.26 40 GLY D CA 1
ATOM 3779 C C . GLY D 1 40 ? 15.214 15.834 59.305 1.00 68.87 40 GLY D C 1
ATOM 3780 O O . GLY D 1 40 ? 14.118 15.756 58.758 1.00 63.54 40 GLY D O 1
ATOM 3781 N N . ALA D 1 41 ? 16.076 14.821 59.354 1.00 66.42 41 ALA D N 1
ATOM 3782 C CA . ALA D 1 41 ? 15.838 13.551 58.669 1.00 61.03 41 ALA D CA 1
ATOM 3783 C C . ALA D 1 41 ? 14.697 12.765 59.298 1.00 56.32 41 ALA D C 1
ATOM 3784 O O . ALA D 1 41 ? 14.313 13.007 60.436 1.00 55.17 41 ALA D O 1
ATOM 3786 N N . ILE D 1 42 ? 14.167 11.819 58.533 1.00 52.83 42 ILE D N 1
ATOM 3787 C CA . ILE D 1 42 ? 13.086 10.967 58.994 1.00 49.35 42 ILE D CA 1
ATOM 3788 C C . ILE D 1 42 ? 13.172 9.595 58.330 1.00 47.34 42 ILE D C 1
ATOM 3789 O O . ILE D 1 42 ? 13.523 9.478 57.153 1.00 47.00 42 ILE D O 1
ATOM 3794 N N . SER D 1 43 ? 12.859 8.561 59.104 1.00 45.88 43 SER D N 1
ATOM 3795 C CA . SER D 1 43 ? 12.896 7.179 58.628 1.00 43.09 43 SER D CA 1
ATOM 3796 C C . SER D 1 43 ? 11.678 6.903 57.763 1.00 41.86 43 SER D C 1
ATOM 3797 O O . SER D 1 43 ? 10.646 7.559 57.913 1.00 45.45 43 SER D O 1
ATOM 3800 N N . ALA D 1 44 ? 11.790 5.906 56.895 1.00 37.93 44 ALA D N 1
ATOM 3801 C CA . ALA D 1 44 ? 10.700 5.533 56.009 1.00 36.80 44 ALA D CA 1
ATOM 3802 C C . ALA D 1 44 ? 9.441 5.130 56.761 1.00 37.65 44 ALA D C 1
ATOM 3803 O O . ALA D 1 44 ? 8.356 5.537 56.387 1.00 38.60 44 ALA D O 1
ATOM 3805 N N . TYR D 1 45 ? 9.573 4.345 57.826 1.00 41.31 45 TYR D N 1
ATOM 3806 C CA . TYR D 1 45 ? 8.389 3.898 58.578 1.00 40.88 45 TYR D CA 1
ATOM 3807 C C . TYR D 1 45 ? 7.805 4.960 59.491 1.00 42.90 45 TYR D C 1
ATOM 3808 O O . TYR D 1 45 ? 6.616 4.920 59.767 1.00 47.44 45 TYR D O 1
ATOM 3817 N N . ASP D 1 46 ? 8.611 5.912 59.955 1.00 45.81 46 ASP D N 1
ATOM 3818 C CA . ASP D 1 46 ? 8.042 7.109 60.603 1.00 47.36 46 ASP D CA 1
ATOM 3819 C C . ASP D 1 46 ? 7.257 7.926 59.583 1.00 46.48 46 ASP D C 1
ATOM 3820 O O . ASP D 1 46 ? 6.183 8.453 59.880 1.00 47.71 46 ASP D O 1
ATOM 3825 N N . LEU D 1 47 ? 7.803 8.020 58.378 1.00 47.52 47 LEU D N 1
ATOM 3826 C CA . LEU D 1 47 ? 7.141 8.724 57.282 1.00 50.31 47 LEU D CA 1
ATOM 3827 C C . LEU D 1 47 ? 5.845 8.029 56.878 1.00 49.36 47 LEU D C 1
ATOM 3828 O O . LEU D 1 47 ? 4.842 8.682 56.611 1.00 51.34 47 LEU D O 1
ATOM 3833 N N . LEU D 1 48 ? 5.874 6.703 56.837 1.00 50.68 48 LEU D N 1
ATOM 3834 C CA . LEU D 1 48 ? 4.678 5.911 56.562 1.00 52.19 48 LEU D CA 1
ATOM 3835 C C . LEU D 1 48 ? 3.579 6.212 57.573 1.00 54.82 48 LEU D C 1
ATOM 3836 O O . LEU D 1 48 ? 2.424 6.367 57.191 1.00 54.01 48 LEU D O 1
ATOM 3841 N N . ASP D 1 49 ? 3.950 6.287 58.853 1.00 56.55 49 ASP D N 1
ATOM 3842 C CA . ASP D 1 49 ? 3.004 6.608 59.929 1.00 59.93 49 ASP D CA 1
ATOM 3843 C C . ASP D 1 49 ? 2.341 7.979 59.736 1.00 61.06 49 ASP D C 1
ATOM 3844 O O . ASP D 1 49 ? 1.132 8.107 59.917 1.00 60.34 49 ASP D O 1
ATOM 3849 N N . LEU D 1 50 ? 3.121 8.994 59.369 1.00 60.67 50 LEU D N 1
ATOM 3850 C CA . LEU D 1 50 ? 2.551 10.309 59.068 1.00 62.46 50 LEU D CA 1
ATOM 3851 C C . LEU D 1 50 ? 1.609 10.231 57.867 1.00 63.44 50 LEU D C 1
ATOM 3852 O O . LEU D 1 50 ? 0.539 10.841 57.857 1.00 65.50 50 LEU D O 1
ATOM 3857 N N . LEU D 1 51 ? 2.016 9.477 56.855 1.00 63.82 51 LEU D N 1
ATOM 3858 C CA . LEU D 1 51 ? 1.214 9.319 55.651 1.00 62.89 51 LEU D CA 1
ATOM 3859 C C . LEU D 1 51 ? -0.135 8.669 55.972 1.00 65.48 51 LEU D C 1
ATOM 3860 O O . LEU D 1 51 ? -1.143 9.016 55.364 1.00 65.43 51 LEU D O 1
ATOM 3865 N N . ARG D 1 52 ? -0.148 7.745 56.934 1.00 70.97 52 ARG D N 1
ATOM 3866 C CA . ARG D 1 52 ? -1.372 7.019 57.315 1.00 77.52 52 ARG D CA 1
ATOM 3867 C C . ARG D 1 52 ? -2.491 7.928 57.819 1.00 80.26 52 ARG D C 1
ATOM 3868 O O . ARG D 1 52 ? -3.667 7.660 57.572 1.00 79.28 52 ARG D O 1
ATOM 3876 N N . GLU D 1 53 ? -2.121 8.994 58.524 1.00 84.85 53 GLU D N 1
ATOM 3877 C CA . GLU D 1 53 ? -3.100 9.923 59.096 1.00 88.20 53 GLU D CA 1
ATOM 3878 C C . GLU D 1 53 ? -4.021 10.511 58.025 1.00 90.52 53 GLU D C 1
ATOM 3879 O O . GLU D 1 53 ? -5.192 10.772 58.294 1.00 94.80 53 GLU D O 1
ATOM 3885 N N . ALA D 1 54 ? -3.486 10.701 56.820 1.00 91.45 54 ALA D N 1
ATOM 3886 C CA . ALA D 1 54 ? -4.269 11.136 55.662 1.00 92.28 54 ALA D CA 1
ATOM 3887 C C . ALA D 1 54 ? -4.749 9.941 54.842 1.00 95.89 54 ALA D C 1
ATOM 3888 O O . ALA D 1 54 ? -5.940 9.822 54.553 1.00 100.72 54 ALA D O 1
ATOM 3890 N N . GLU D 1 55 ? -3.811 9.072 54.462 1.00 95.61 55 GLU D N 1
ATOM 3891 C CA . GLU D 1 55 ? -4.096 7.893 53.639 1.00 92.28 55 GLU D CA 1
ATOM 3892 C C . GLU D 1 55 ? -3.936 6.599 54.452 1.00 87.76 55 GLU D C 1
ATOM 3893 O O . GLU D 1 55 ? -2.909 5.930 54.349 1.00 85.52 55 GLU D O 1
ATOM 3899 N N . PRO D 1 56 ? -4.957 6.229 55.254 1.00 84.79 56 PRO D N 1
ATOM 3900 C CA . PRO D 1 56 ? -4.843 5.059 56.146 1.00 80.26 56 PRO D CA 1
ATOM 3901 C C . PRO D 1 56 ? -4.461 3.751 55.452 1.00 76.45 56 PRO D C 1
ATOM 3902 O O . PRO D 1 56 ? -3.879 2.872 56.084 1.00 73.45 56 PRO D O 1
ATOM 3906 N N . GLN D 1 57 ? -4.780 3.631 54.166 1.00 75.94 57 GLN D N 1
ATOM 3907 C CA . GLN D 1 57 ? -4.458 2.433 53.389 1.00 76.80 57 GLN D CA 1
ATOM 3908 C C . GLN D 1 57 ? -3.004 2.362 52.876 1.00 72.46 57 GLN D C 1
ATOM 3909 O O . GLN D 1 57 ? -2.659 1.440 52.132 1.00 70.76 57 GLN D O 1
ATOM 3915 N N . ALA D 1 58 ? -2.159 3.314 53.271 1.00 66.28 58 ALA D N 1
ATOM 3916 C CA . ALA D 1 58 ? -0.763 3.336 52.833 1.00 64.23 58 ALA D CA 1
ATOM 3917 C C . ALA D 1 58 ? 0.067 2.210 53.473 1.00 61.04 58 ALA D C 1
ATOM 3918 O O . ALA D 1 58 ? -0.033 1.947 54.673 1.00 55.79 58 ALA D O 1
ATOM 3920 N N . LYS D 1 59 ? 0.878 1.556 52.643 1.00 56.91 59 LYS D N 1
ATOM 3921 C CA . LYS D 1 59 ? 1.769 0.483 53.066 1.00 54.43 59 LYS D CA 1
ATOM 3922 C C . LYS D 1 59 ? 3.212 0.908 52.763 1.00 52.63 59 LYS D C 1
ATOM 3923 O O . LYS D 1 59 ? 3.435 1.968 52.174 1.00 50.35 59 LYS D O 1
ATOM 3929 N N . PRO D 1 60 ? 4.205 0.086 53.155 1.00 51.71 60 PRO D N 1
ATOM 3930 C CA . PRO D 1 60 ? 5.595 0.470 52.885 1.00 48.22 60 PRO D CA 1
ATOM 3931 C C . PRO D 1 60 ? 5.928 0.727 51.409 1.00 45.41 60 PRO D C 1
ATOM 3932 O O . PRO D 1 60 ? 6.663 1.661 51.110 1.00 43.06 60 PRO D O 1
ATOM 3936 N N . PRO D 1 61 ? 5.394 -0.088 50.486 1.00 43.86 61 PRO D N 1
ATOM 3937 C CA . PRO D 1 61 ? 5.662 0.197 49.076 1.00 43.79 61 PRO D CA 1
ATOM 3938 C C . PRO D 1 61 ? 5.293 1.617 48.673 1.00 46.23 61 PRO D C 1
ATOM 3939 O O . PRO D 1 61 ? 5.993 2.239 47.876 1.00 50.77 61 PRO D O 1
ATOM 3943 N N . THR D 1 62 ? 4.203 2.128 49.231 1.00 46.36 62 THR D N 1
ATOM 3944 C CA . THR D 1 62 ? 3.747 3.470 48.916 1.00 45.43 62 THR D CA 1
ATOM 3945 C C . THR D 1 62 ? 4.814 4.501 49.249 1.00 44.91 62 THR D C 1
ATOM 3946 O O . THR D 1 62 ? 5.132 5.379 48.444 1.00 46.82 62 THR D O 1
ATOM 3950 N N . VAL D 1 63 ? 5.372 4.388 50.440 1.00 44.25 63 VAL D N 1
ATOM 3951 C CA . VAL D 1 63 ? 6.400 5.315 50.878 1.00 45.95 63 VAL D CA 1
ATOM 3952 C C . VAL D 1 63 ? 7.671 5.134 50.062 1.00 44.40 63 VAL D C 1
ATOM 3953 O O . VAL D 1 63 ? 8.260 6.104 49.612 1.00 45.76 63 VAL D O 1
ATOM 3957 N N . TYR D 1 64 ? 8.073 3.891 49.841 1.00 43.52 64 TYR D N 1
ATOM 3958 C CA . TYR D 1 64 ? 9.335 3.620 49.163 1.00 41.52 64 TYR D CA 1
ATOM 3959 C C . TYR D 1 64 ? 9.311 4.010 47.683 1.00 39.70 64 TYR D C 1
ATOM 3960 O O . TYR D 1 64 ? 10.294 4.533 47.165 1.00 37.99 64 TYR D O 1
ATOM 3969 N N . ARG D 1 65 ? 8.192 3.766 47.014 1.00 39.22 65 ARG D N 1
ATOM 3970 C CA . ARG D 1 65 ? 8.014 4.224 45.633 1.00 38.88 65 ARG D CA 1
ATOM 3971 C C . ARG D 1 65 ? 8.132 5.736 45.541 1.00 38.67 65 ARG D C 1
ATOM 3972 O O . ARG D 1 65 ? 8.821 6.265 44.670 1.00 39.58 65 ARG D O 1
ATOM 3980 N N . ALA D 1 66 ? 7.468 6.421 46.462 1.00 38.71 66 ALA D N 1
ATOM 3981 C CA . ALA D 1 66 ? 7.519 7.866 46.534 1.00 39.74 66 ALA D CA 1
ATOM 3982 C C . ALA D 1 66 ? 8.953 8.353 46.762 1.00 41.74 66 ALA D C 1
ATOM 3983 O O . ALA D 1 66 ? 9.431 9.244 46.072 1.00 42.99 66 ALA D O 1
ATOM 3985 N N . LEU D 1 67 ? 9.639 7.747 47.719 1.00 43.29 67 LEU D N 1
ATOM 3986 C CA . LEU D 1 67 ? 11.011 8.130 48.033 1.00 43.96 67 LEU D CA 1
ATOM 3987 C C . LEU D 1 67 ? 11.965 7.901 46.870 1.00 44.27 67 LEU D C 1
ATOM 3988 O O . LEU D 1 67 ? 12.833 8.737 46.616 1.00 46.23 67 LEU D O 1
ATOM 3993 N N . ASP D 1 68 ? 11.791 6.791 46.159 1.00 44.53 68 ASP D N 1
ATOM 3994 C CA . ASP D 1 68 ? 12.606 6.491 44.979 1.00 47.29 68 ASP D CA 1
ATOM 3995 C C . ASP D 1 68 ? 12.464 7.568 43.924 1.00 45.51 68 ASP D C 1
ATOM 3996 O O . ASP D 1 68 ? 13.456 8.054 43.395 1.00 46.16 68 ASP D O 1
ATOM 4001 N N . PHE D 1 69 ? 11.223 7.928 43.616 1.00 45.06 69 PHE D N 1
ATOM 4002 C CA . PHE D 1 69 ? 10.951 9.004 42.669 1.00 45.76 69 PHE D CA 1
ATOM 4003 C C . PHE D 1 69 ? 11.566 10.317 43.130 1.00 45.66 69 PHE D C 1
ATOM 4004 O O . PHE D 1 69 ? 12.286 10.970 42.375 1.00 45.70 69 PHE D O 1
ATOM 4012 N N . LEU D 1 70 ? 11.275 10.685 44.374 1.00 45.43 70 LEU D N 1
ATOM 4013 C CA . LEU D 1 70 ? 11.795 11.916 44.970 1.00 46.54 70 LEU D CA 1
ATOM 4014 C C . LEU D 1 70 ? 13.319 11.915 45.023 1.00 47.28 70 LEU D C 1
ATOM 4015 O O . LEU D 1 70 ? 13.941 12.967 44.961 1.00 47.37 70 LEU D O 1
ATOM 4020 N N . LEU D 1 71 ? 13.916 10.735 45.145 1.00 47.70 71 LEU D N 1
ATOM 4021 C CA . LEU D 1 71 ? 15.375 10.614 45.111 1.00 47.09 71 LEU D CA 1
ATOM 4022 C C . LEU D 1 71 ? 15.928 10.751 43.709 1.00 45.74 71 LEU D C 1
ATOM 4023 O O . LEU D 1 71 ? 16.950 11.390 43.519 1.00 44.38 71 LEU D O 1
ATOM 4028 N N . GLU D 1 72 ? 15.258 10.149 42.733 1.00 47.47 72 GLU D N 1
ATOM 4029 C CA . GLU D 1 72 ? 15.737 10.176 41.360 1.00 49.73 72 GLU D CA 1
ATOM 4030 C C . GLU D 1 72 ? 15.673 11.596 40.795 1.00 49.81 72 GLU D C 1
ATOM 4031 O O . GLU D 1 72 ? 16.640 12.091 40.229 1.00 51.26 72 GLU D O 1
ATOM 4037 N N . GLN D 1 73 ? 14.520 12.235 40.945 1.00 49.90 73 GLN D N 1
ATOM 4038 C CA . GLN D 1 73 ? 14.439 13.685 40.864 1.00 50.38 73 GLN D CA 1
ATOM 4039 C C . GLN D 1 73 ? 15.179 14.076 42.130 1.00 53.11 73 GLN D C 1
ATOM 4040 O O . GLN D 1 73 ? 15.126 13.346 43.116 1.00 61.38 73 GLN D O 1
ATOM 4046 N N . GLY D 1 74 ? 15.885 15.187 42.148 1.00 48.65 74 GLY D N 1
ATOM 4047 C CA . GLY D 1 74 ? 16.832 15.388 43.251 1.00 46.27 74 GLY D CA 1
ATOM 4048 C C . GLY D 1 74 ? 16.286 16.077 44.484 1.00 44.78 74 GLY D C 1
ATOM 4049 O O . GLY D 1 74 ? 17.012 16.836 45.127 1.00 42.72 74 GLY D O 1
ATOM 4050 N N . PHE D 1 75 ? 15.036 15.794 44.848 1.00 45.05 75 PHE D N 1
ATOM 4051 C CA . PHE D 1 75 ? 14.371 16.536 45.931 1.00 45.37 75 PHE D CA 1
ATOM 4052 C C . PHE D 1 75 ? 14.730 16.045 47.325 1.00 45.99 75 PHE D C 1
ATOM 4053 O O . PHE D 1 75 ? 14.642 16.802 48.297 1.00 45.32 75 PHE D O 1
ATOM 4061 N N . VAL D 1 76 ? 15.138 14.784 47.419 1.00 46.96 76 VAL D N 1
ATOM 4062 C CA . VAL D 1 76 ? 15.400 14.139 48.704 1.00 47.86 76 VAL D CA 1
ATOM 4063 C C . VAL D 1 76 ? 16.785 13.500 48.677 1.00 46.68 76 VAL D C 1
ATOM 4064 O O . VAL D 1 76 ? 17.247 13.067 47.621 1.00 43.82 76 VAL D O 1
ATOM 4068 N N . HIS D 1 77 ? 17.447 13.485 49.832 1.00 45.21 77 HIS D N 1
ATOM 4069 C CA . HIS D 1 77 ? 18.686 12.749 50.012 1.00 46.85 77 HIS D CA 1
ATOM 4070 C C . HIS D 1 77 ? 18.469 11.650 51.039 1.00 47.72 77 HIS D C 1
ATOM 4071 O O . HIS D 1 77 ? 17.745 11.836 52.029 1.00 47.51 77 HIS D O 1
ATOM 4078 N N . LYS D 1 78 ? 19.095 10.506 50.790 1.00 46.54 78 LYS D N 1
ATOM 4079 C CA . LYS D 1 78 ? 19.159 9.435 51.755 1.00 46.76 78 LYS D CA 1
ATOM 4080 C C . LYS D 1 78 ? 20.354 9.711 52.651 1.00 45.86 78 LYS D C 1
ATOM 4081 O O . LYS D 1 78 ? 21.472 9.871 52.161 1.00 45.76 78 LYS D O 1
ATOM 4087 N N . VAL D 1 79 ? 20.107 9.777 53.955 1.00 44.92 79 VAL D N 1
ATOM 4088 C CA . VAL D 1 79 ? 21.163 9.840 54.950 1.00 45.70 79 VAL D CA 1
ATOM 4089 C C . VAL D 1 79 ? 21.561 8.396 55.245 1.00 46.02 79 VAL D C 1
ATOM 4090 O O . VAL D 1 79 ? 20.845 7.682 55.934 1.00 45.98 79 VAL D O 1
ATOM 4094 N N . GLU D 1 80 ? 22.705 7.985 54.714 1.00 47.82 80 GLU D N 1
ATOM 4095 C CA . GLU D 1 80 ? 23.153 6.591 54.746 1.00 49.66 80 GLU D CA 1
ATOM 4096 C C . GLU D 1 80 ? 23.580 6.060 56.117 1.00 51.22 80 GLU D C 1
ATOM 4097 O O . GLU D 1 80 ? 23.418 4.870 56.386 1.00 48.13 80 GLU D O 1
ATOM 4103 N N . SER D 1 81 ? 24.142 6.919 56.968 1.00 51.97 81 SER D N 1
ATOM 4104 C CA . SER D 1 81 ? 24.725 6.464 58.232 1.00 54.39 81 SER D CA 1
ATOM 4105 C C . SER D 1 81 ? 23.635 6.173 59.244 1.00 54.06 81 SER D C 1
ATOM 4106 O O . SER D 1 81 ? 23.772 5.278 60.068 1.00 57.55 81 SER D O 1
ATOM 4109 N N . THR D 1 82 ? 22.564 6.954 59.195 1.00 55.56 82 THR D N 1
ATOM 4110 C CA . THR D 1 82 ? 21.295 6.541 59.772 1.00 56.43 82 THR D CA 1
ATOM 4111 C C . THR D 1 82 ? 20.680 5.720 58.654 1.00 58.14 82 THR D C 1
ATOM 4112 O O . THR D 1 82 ? 21.401 5.264 57.771 1.00 65.55 82 THR D O 1
ATOM 4116 N N . ASN D 1 83 ? 19.381 5.488 58.661 1.00 54.74 83 ASN D N 1
ATOM 4117 C CA . ASN D 1 83 ? 18.764 4.940 57.461 1.00 52.37 83 ASN D CA 1
ATOM 4118 C C . ASN D 1 83 ? 17.523 5.761 57.223 1.00 52.08 83 ASN D C 1
ATOM 4119 O O . ASN D 1 83 ? 16.396 5.263 57.265 1.00 54.91 83 ASN D O 1
ATOM 4124 N N . SER D 1 84 ? 17.771 7.044 56.983 1.00 50.25 84 SER D N 1
ATOM 4125 C CA . SER D 1 84 ? 16.744 8.069 57.005 1.00 50.65 84 SER D CA 1
ATOM 4126 C C . SER D 1 84 ? 16.803 8.901 55.742 1.00 48.04 84 SER D C 1
ATOM 4127 O O . SER D 1 84 ? 17.717 8.757 54.927 1.00 47.74 84 SER D O 1
ATOM 4130 N N . TYR D 1 85 ? 15.825 9.789 55.611 1.00 44.62 85 TYR D N 1
ATOM 4131 C CA . TYR D 1 85 ? 15.641 10.584 54.411 1.00 43.59 85 TYR D CA 1
ATOM 4132 C C . TYR D 1 85 ? 15.327 12.037 54.778 1.00 46.47 85 TYR D C 1
ATOM 4133 O O . TYR D 1 85 ? 14.594 12.318 55.724 1.00 47.15 85 TYR D O 1
ATOM 4142 N N . VAL D 1 86 ? 15.912 12.959 54.033 1.00 48.78 86 VAL D N 1
ATOM 4143 C CA . VAL D 1 86 ? 15.748 14.367 54.315 1.00 49.35 86 VAL D CA 1
ATOM 4144 C C . VAL D 1 86 ? 15.495 15.137 53.026 1.00 49.88 86 VAL D C 1
ATOM 4145 O O . VAL D 1 86 ? 15.992 14.761 51.955 1.00 49.39 86 VAL D O 1
ATOM 4149 N N . LEU D 1 87 ? 14.709 16.208 53.142 1.00 49.66 87 LEU D N 1
ATOM 4150 C CA . LEU D 1 87 ? 14.473 17.117 52.034 1.00 49.57 87 LEU D CA 1
ATOM 4151 C C . LEU D 1 87 ? 15.783 17.795 51.651 1.00 48.64 87 LEU D C 1
ATOM 4152 O O . LEU D 1 87 ? 16.604 18.112 52.502 1.00 44.92 87 LEU D O 1
ATOM 4157 N N . CYS D 1 88 ? 15.993 17.968 50.356 1.00 53.15 88 CYS D N 1
ATOM 4158 C CA . CYS D 1 88 ? 17.157 18.690 49.863 1.00 57.70 88 CYS D CA 1
ATOM 4159 C C . CYS D 1 88 ? 16.834 20.171 49.792 1.00 59.80 88 CYS D C 1
ATOM 4160 O O . CYS D 1 88 ? 15.866 20.552 49.142 1.00 60.18 88 CYS D O 1
ATOM 4163 N N . HIS D 1 89 ? 17.639 21.005 50.443 1.00 65.09 89 HIS D N 1
ATOM 4164 C CA . HIS D 1 89 ? 17.380 22.451 50.466 1.00 70.77 89 HIS D CA 1
ATOM 4165 C C . HIS D 1 89 ? 18.212 23.205 49.425 1.00 71.61 89 HIS D C 1
ATOM 4166 O O . HIS D 1 89 ? 18.460 24.395 49.581 1.00 72.92 89 HIS D O 1
ATOM 4173 N N . LEU D 1 90 ? 18.623 22.513 48.361 1.00 72.90 90 LEU D N 1
ATOM 4174 C CA . LEU D 1 90 ? 19.523 23.080 47.357 1.00 74.87 90 LEU D CA 1
ATOM 4175 C C . LEU D 1 90 ? 19.254 22.602 45.926 1.00 74.58 90 LEU D C 1
ATOM 4176 O O . LEU D 1 90 ? 20.159 22.621 45.096 1.00 75.55 90 LEU D O 1
ATOM 4181 N N . PHE D 1 91 ? 18.030 22.189 45.615 1.00 76.67 91 PHE D N 1
ATOM 4182 C CA . PHE D 1 91 ? 17.750 21.694 44.264 1.00 79.73 91 PHE D CA 1
ATOM 4183 C C . PHE D 1 91 ? 17.277 22.794 43.313 1.00 87.42 91 PHE D C 1
ATOM 4184 O O . PHE D 1 91 ? 17.086 22.543 42.120 1.00 85.23 91 PHE D O 1
ATOM 4192 N N . ASP D 1 92 ? 17.085 24.001 43.846 1.00 98.92 92 ASP D N 1
ATOM 4193 C CA . ASP D 1 92 ? 16.804 25.194 43.025 1.00 105.29 92 ASP D CA 1
ATOM 4194 C C . ASP D 1 92 ? 17.973 25.530 42.086 1.00 107.78 92 ASP D C 1
ATOM 4195 O O . ASP D 1 92 ? 17.760 26.004 40.966 1.00 104.68 92 ASP D O 1
ATOM 4200 N N . GLN D 1 93 ? 19.196 25.279 42.554 1.00 112.39 93 GLN D N 1
ATOM 4201 C CA . GLN D 1 93 ? 20.398 25.369 41.717 1.00 117.47 93 GLN D CA 1
ATOM 4202 C C . GLN D 1 93 ? 20.580 24.074 40.910 1.00 119.72 93 GLN D C 1
ATOM 4203 O O . GLN D 1 93 ? 19.848 23.105 41.130 1.00 117.22 93 GLN D O 1
ATOM 4209 N N . PRO D 1 94 ? 21.547 24.052 39.966 1.00 123.88 94 PRO D N 1
ATOM 4210 C CA . PRO D 1 94 ? 21.895 22.772 39.328 1.00 125.22 94 PRO D CA 1
ATOM 4211 C C . PRO D 1 94 ? 22.437 21.743 40.331 1.00 124.71 94 PRO D C 1
ATOM 4212 O O . PRO D 1 94 ? 22.955 22.125 41.384 1.00 124.33 94 PRO D O 1
ATOM 4216 N N . THR D 1 95 ? 22.318 20.456 39.995 1.00 123.86 95 THR D N 1
ATOM 4217 C CA . THR D 1 95 ? 22.690 19.355 40.905 1.00 119.65 95 THR D CA 1
ATOM 4218 C C . THR D 1 95 ? 24.090 19.536 41.508 1.00 115.73 95 THR D C 1
ATOM 4219 O O . THR D 1 95 ? 24.983 20.122 40.886 1.00 117.42 95 THR D O 1
ATOM 4223 N N . HIS D 1 96 ? 24.273 18.999 42.712 1.00 106.36 96 HIS D N 1
ATOM 4224 C CA . HIS D 1 96 ? 25.306 19.483 43.625 1.00 96.65 96 HIS D CA 1
ATOM 4225 C C . HIS D 1 96 ? 25.926 18.393 44.489 1.00 96.27 96 HIS D C 1
ATOM 4226 O O . HIS D 1 96 ? 25.367 17.303 44.645 1.00 100.16 96 HIS D O 1
ATOM 4233 N N . THR D 1 97 ? 27.090 18.716 45.046 1.00 94.27 97 THR D N 1
ATOM 4234 C CA . THR D 1 97 ? 27.664 17.971 46.166 1.00 91.28 97 THR D CA 1
ATOM 4235 C C . THR D 1 97 ? 27.182 18.619 47.464 1.00 90.88 97 THR D C 1
ATOM 4236 O O . THR D 1 97 ? 26.956 19.836 47.514 1.00 91.34 97 THR D O 1
ATOM 4240 N N . SER D 1 98 ? 27.018 17.807 48.505 1.00 84.50 98 SER D N 1
ATOM 4241 C CA . SER D 1 98 ? 26.656 18.320 49.819 1.00 81.30 98 SER D CA 1
ATOM 4242 C C . SER D 1 98 ? 27.228 17.461 50.929 1.00 77.40 98 SER D C 1
ATOM 4243 O O . SER D 1 98 ? 27.558 16.298 50.720 1.00 75.66 98 SER D O 1
ATOM 4246 N N . ALA D 1 99 ? 27.331 18.056 52.111 1.00 75.51 99 ALA D N 1
ATOM 4247 C CA . ALA D 1 99 ? 27.727 17.346 53.313 1.00 72.39 99 ALA D CA 1
ATOM 4248 C C . ALA D 1 99 ? 26.625 17.517 54.343 1.00 72.50 99 ALA D C 1
ATOM 4249 O O . ALA D 1 99 ? 26.115 18.622 54.536 1.00 73.07 99 ALA D O 1
ATOM 4251 N N . MET D 1 100 ? 26.259 16.419 54.994 1.00 69.39 100 MET D N 1
ATOM 4252 C CA . MET D 1 100 ? 25.196 16.420 55.980 1.00 69.38 100 MET D CA 1
ATOM 4253 C C . MET D 1 100 ? 25.802 16.490 57.364 1.00 69.68 100 MET D C 1
ATOM 4254 O O . MET D 1 100 ? 26.717 15.734 57.680 1.00 70.37 100 MET D O 1
ATOM 4259 N N . PHE D 1 101 ? 25.272 17.381 58.194 1.00 70.32 101 PHE D N 1
ATOM 4260 C CA . PHE D 1 101 ? 25.716 17.509 59.574 1.00 69.41 101 PHE D CA 1
ATOM 4261 C C . PHE D 1 101 ? 24.600 17.054 60.506 1.00 70.04 101 PHE D C 1
ATOM 4262 O O . PHE D 1 101 ? 23.582 17.720 60.646 1.00 73.62 101 PHE D O 1
ATOM 4270 N N . ILE D 1 102 ? 24.818 15.916 61.149 1.00 72.48 102 ILE D N 1
ATOM 4271 C CA . ILE D 1 102 ? 23.769 15.186 61.838 1.00 77.77 102 ILE D CA 1
ATOM 4272 C C . ILE D 1 102 ? 23.959 15.257 63.353 1.00 81.40 102 ILE D C 1
ATOM 4273 O O . ILE D 1 102 ? 25.001 14.850 63.868 1.00 80.46 102 ILE D O 1
ATOM 4278 N N . CYS D 1 103 ? 22.950 15.767 64.060 1.00 83.36 103 CYS D N 1
ATOM 4279 C CA . CYS D 1 103 ? 22.959 15.764 65.523 1.00 86.85 103 CYS D CA 1
ATOM 4280 C C . CYS D 1 103 ? 22.475 14.405 66.014 1.00 85.97 103 CYS D C 1
ATOM 4281 O O . CYS D 1 103 ? 21.421 13.934 65.598 1.00 84.19 103 CYS D O 1
ATOM 4284 N N . ASP D 1 104 ? 23.244 13.781 66.899 1.00 89.09 104 ASP D N 1
ATOM 4285 C CA . ASP D 1 104 ? 22.905 12.452 67.398 1.00 95.22 104 ASP D CA 1
ATOM 4286 C C . ASP D 1 104 ? 21.737 12.495 68.378 1.00 97.33 104 ASP D C 1
ATOM 4287 O O . ASP D 1 104 ? 20.892 11.599 68.376 1.00 100.32 104 ASP D O 1
ATOM 4292 N N . ARG D 1 105 ? 21.690 13.533 69.209 1.00 96.71 105 ARG D N 1
ATOM 4293 C CA . ARG D 1 105 ? 20.617 13.684 70.192 1.00 98.17 105 ARG D CA 1
ATOM 4294 C C . ARG D 1 105 ? 19.327 14.266 69.598 1.00 95.74 105 ARG D C 1
ATOM 4295 O O . ARG D 1 105 ? 18.322 13.560 69.507 1.00 91.69 105 ARG D O 1
ATOM 4303 N N . CYS D 1 106 ? 19.340 15.534 69.191 1.00 95.00 106 CYS D N 1
ATOM 4304 C CA . CYS D 1 106 ? 18.104 16.171 68.705 1.00 98.90 106 CYS D CA 1
ATOM 4305 C C . CYS D 1 106 ? 17.738 15.825 67.245 1.00 99.91 106 CYS D C 1
ATOM 4306 O O . CYS D 1 106 ? 16.650 16.180 66.784 1.00 98.68 106 CYS D O 1
ATOM 4309 N N . GLY D 1 107 ? 18.643 15.161 66.522 1.00 96.79 107 GLY D N 1
ATOM 4310 C CA . GLY D 1 107 ? 18.315 14.540 65.232 1.00 91.24 107 GLY D CA 1
ATOM 4311 C C . GLY D 1 107 ? 18.299 15.415 63.987 1.00 90.91 107 GLY D C 1
ATOM 4312 O O . GLY D 1 107 ? 18.113 14.902 62.882 1.00 92.64 107 GLY D O 1
ATOM 4313 N N . ALA D 1 108 ? 18.495 16.724 64.143 1.00 88.71 108 ALA D N 1
ATOM 4314 C CA . ALA D 1 108 ? 18.400 17.663 63.017 1.00 85.20 108 ALA D CA 1
ATOM 4315 C C . ALA D 1 108 ? 19.637 17.593 62.125 1.00 81.78 108 ALA D C 1
ATOM 4316 O O . ALA D 1 108 ? 20.716 17.208 62.583 1.00 80.82 108 ALA D O 1
ATOM 4318 N N . VAL D 1 109 ? 19.482 17.965 60.854 1.00 77.23 109 VAL D N 1
ATOM 4319 C CA . VAL D 1 109 ? 20.597 17.917 59.910 1.00 75.75 109 VAL D CA 1
ATOM 4320 C C . VAL D 1 109 ? 20.651 19.157 59.034 1.00 74.89 109 VAL D C 1
ATOM 4321 O O . VAL D 1 109 ? 19.629 19.610 58.531 1.00 75.01 109 VAL D O 1
ATOM 4325 N N . LYS D 1 110 ? 21.850 19.699 58.852 1.00 76.07 110 LYS D N 1
ATOM 4326 C CA . LYS D 1 110 ? 22.052 20.817 57.936 1.00 77.40 110 LYS D CA 1
ATOM 4327 C C . LYS D 1 110 ? 22.789 20.335 56.697 1.00 71.57 110 LYS D C 1
ATOM 4328 O O . LYS D 1 110 ? 23.852 19.726 56.804 1.00 68.82 110 LYS D O 1
ATOM 4334 N N . GLU D 1 111 ? 22.210 20.588 55.528 1.00 68.80 111 GLU D N 1
ATOM 4335 C CA . GLU D 1 111 ? 22.882 20.304 54.266 1.00 70.05 111 GLU D CA 1
ATOM 4336 C C . GLU D 1 111 ? 23.710 21.522 53.868 1.00 74.81 111 GLU D C 1
ATOM 4337 O O . GLU D 1 111 ? 23.166 22.614 53.713 1.00 81.21 111 GLU D O 1
ATOM 4343 N N . GLU D 1 112 ? 25.018 21.335 53.702 1.00 79.18 112 GLU D N 1
ATOM 4344 C CA . GLU D 1 112 ? 25.911 22.426 53.316 1.00 83.29 112 GLU D CA 1
ATOM 4345 C C . GLU D 1 112 ? 26.810 22.021 52.153 1.00 85.98 112 GLU D C 1
ATOM 4346 O O . GLU D 1 112 ? 27.452 20.970 52.186 1.00 88.21 112 GLU D O 1
ATOM 4352 N N . CYS D 1 113 ? 26.845 22.864 51.124 1.00 90.55 113 CYS D N 1
ATOM 4353 C CA . CYS D 1 113 ? 27.678 22.630 49.951 1.00 93.61 113 CYS D CA 1
ATOM 4354 C C . CYS D 1 113 ? 29.152 22.621 50.347 1.00 94.68 113 CYS D C 1
ATOM 4355 O O . CYS D 1 113 ? 29.551 23.263 51.320 1.00 96.88 113 CYS D O 1
ATOM 4358 N N . ALA D 1 114 ? 29.954 21.871 49.600 1.00 99.21 114 ALA D N 1
ATOM 4359 C CA . ALA D 1 114 ? 31.384 21.772 49.868 1.00 103.30 114 ALA D CA 1
ATOM 4360 C C . ALA D 1 114 ? 32.149 21.541 48.567 1.00 108.60 114 ALA D C 1
ATOM 4361 O O . ALA D 1 114 ? 32.288 20.405 48.105 1.00 108.58 114 ALA D O 1
ATOM 4363 N N . GLU D 1 115 ? 32.631 22.636 47.980 1.00 113.65 115 GLU D N 1
ATOM 4364 C CA . GLU D 1 115 ? 33.379 22.584 46.724 1.00 116.23 115 GLU D CA 1
ATOM 4365 C C . GLU D 1 115 ? 34.722 21.924 46.973 1.00 113.88 115 GLU D C 1
ATOM 4366 O O . GLU D 1 115 ? 35.125 21.017 46.241 1.00 115.28 115 GLU D O 1
ATOM 4372 N N . GLY D 1 116 ? 35.405 22.384 48.021 1.00 109.30 116 GLY D N 1
ATOM 4373 C CA . GLY D 1 116 ? 36.715 21.864 48.391 1.00 107.53 116 GLY D CA 1
ATOM 4374 C C . GLY D 1 116 ? 36.720 20.366 48.622 1.00 103.53 116 GLY D C 1
ATOM 4375 O O . GLY D 1 116 ? 37.684 19.687 48.275 1.00 105.76 116 GLY D O 1
ATOM 4376 N N . VAL D 1 117 ? 35.635 19.853 49.198 1.00 97.44 117 VAL D N 1
ATOM 4377 C CA . VAL D 1 117 ? 35.514 18.426 49.498 1.00 94.78 117 VAL D CA 1
ATOM 4378 C C . VAL D 1 117 ? 35.449 17.590 48.220 1.00 88.13 117 VAL D C 1
ATOM 4379 O O . VAL D 1 117 ? 36.222 16.647 48.053 1.00 82.47 117 VAL D O 1
ATOM 4383 N N . GLU D 1 118 ? 34.527 17.947 47.332 1.00 82.46 118 GLU D N 1
ATOM 4384 C CA . GLU D 1 118 ? 34.396 17.300 46.028 1.00 84.69 118 GLU D CA 1
ATOM 4385 C C . GLU D 1 118 ? 35.746 17.223 45.308 1.00 84.86 118 GLU D C 1
ATOM 4386 O O . GLU D 1 118 ? 36.113 16.172 44.767 1.00 81.53 118 GLU D O 1
ATOM 4392 N N . ASP D 1 119 ? 36.475 18.339 45.309 1.00 84.90 119 ASP D N 1
ATOM 4393 C CA . ASP D 1 119 ? 37.754 18.435 44.597 1.00 84.19 119 ASP D CA 1
ATOM 4394 C C . ASP D 1 119 ? 38.824 17.549 45.212 1.00 79.64 119 ASP D C 1
ATOM 4395 O O . ASP D 1 119 ? 39.559 16.877 44.487 1.00 80.25 119 ASP D O 1
ATOM 4400 N N . ILE D 1 120 ? 38.918 17.558 46.540 1.00 75.83 120 ILE D N 1
ATOM 4401 C CA . ILE D 1 120 ? 39.920 16.753 47.243 1.00 77.71 120 ILE D CA 1
ATOM 4402 C C . ILE D 1 120 ? 39.671 15.269 46.990 1.00 77.47 120 ILE D C 1
ATOM 4403 O O . ILE D 1 120 ? 40.608 14.500 46.765 1.00 74.42 120 ILE D O 1
ATOM 4408 N N . MET D 1 121 ? 38.399 14.882 47.021 1.00 76.09 121 MET D N 1
ATOM 4409 C CA . MET D 1 121 ? 38.006 13.505 46.756 1.00 74.74 121 MET D CA 1
ATOM 4410 C C . MET D 1 121 ? 38.349 13.112 45.321 1.00 70.52 121 MET D C 1
ATOM 4411 O O . MET D 1 121 ? 38.798 11.992 45.070 1.00 67.10 121 MET D O 1
ATOM 4416 N N . HIS D 1 122 ? 38.155 14.034 44.385 1.00 69.61 122 HIS D N 1
ATOM 4417 C CA . HIS D 1 122 ? 38.574 13.796 43.005 1.00 69.29 122 HIS D CA 1
ATOM 4418 C C . HIS D 1 122 ? 40.083 13.623 42.906 1.00 65.79 122 HIS D C 1
ATOM 4419 O O . HIS D 1 122 ? 40.571 12.776 42.156 1.00 63.04 122 HIS D O 1
ATOM 4426 N N . THR D 1 123 ? 40.809 14.427 43.676 1.00 68.68 123 THR D N 1
ATOM 4427 C CA . THR D 1 123 ? 42.277 14.393 43.699 1.00 69.12 123 THR D CA 1
ATOM 4428 C C . THR D 1 123 ? 42.779 13.063 44.254 1.00 67.95 123 THR D C 1
ATOM 4429 O O . THR D 1 123 ? 43.677 12.448 43.679 1.00 72.62 123 THR D O 1
ATOM 4433 N N . LEU D 1 124 ? 42.202 12.631 45.372 1.00 66.77 124 LEU D N 1
ATOM 4434 C CA . LEU D 1 124 ? 42.523 11.322 45.943 1.00 65.79 124 LEU D CA 1
ATOM 4435 C C . LEU D 1 124 ? 42.105 10.197 44.997 1.00 62.40 124 LEU D C 1
ATOM 4436 O O . LEU D 1 124 ? 42.827 9.211 44.844 1.00 64.76 124 LEU D O 1
ATOM 4441 N N . ALA D 1 125 ? 40.948 10.352 44.359 1.00 57.12 125 ALA D N 1
ATOM 4442 C CA . ALA D 1 125 ? 40.473 9.360 43.402 1.00 57.80 125 ALA D CA 1
ATOM 4443 C C . ALA D 1 125 ? 41.375 9.283 42.183 1.00 58.37 125 ALA D C 1
ATOM 4444 O O . ALA D 1 125 ? 41.622 8.200 41.677 1.00 56.02 125 ALA D O 1
ATOM 4446 N N . ALA D 1 126 ? 41.853 10.435 41.718 1.00 60.11 126 ALA D N 1
ATOM 4447 C CA . ALA D 1 126 ? 42.677 10.511 40.513 1.00 62.02 126 ALA D CA 1
ATOM 4448 C C . ALA D 1 126 ? 44.013 9.776 40.645 1.00 65.37 126 ALA D C 1
ATOM 4449 O O . ALA D 1 126 ? 44.441 9.106 39.703 1.00 60.56 126 ALA D O 1
ATOM 4451 N N . LYS D 1 127 ? 44.658 9.898 41.808 1.00 74.11 127 LYS D N 1
ATOM 4452 C CA . LYS D 1 127 ? 45.971 9.270 42.059 1.00 80.42 127 LYS D CA 1
ATOM 4453 C C . LYS D 1 127 ? 45.918 7.745 41.935 1.00 80.53 127 LYS D C 1
ATOM 4454 O O . LYS D 1 127 ? 46.755 7.138 41.260 1.00 85.55 127 LYS D O 1
ATOM 4460 N N . MET D 1 128 ? 44.950 7.134 42.616 1.00 78.52 128 MET D N 1
ATOM 4461 C CA . MET D 1 128 ? 44.548 5.751 42.334 1.00 75.82 128 MET D CA 1
ATOM 4462 C C . MET D 1 128 ? 43.718 5.786 41.047 1.00 69.50 128 MET D C 1
ATOM 4463 O O . MET D 1 128 ? 43.220 6.831 40.668 1.00 72.47 128 MET D O 1
ATOM 4468 N N . GLY D 1 129 ? 43.543 4.668 40.368 1.00 64.68 129 GLY D N 1
ATOM 4469 C CA . GLY D 1 129 ? 42.819 4.701 39.090 1.00 65.18 129 GLY D CA 1
ATOM 4470 C C . GLY D 1 129 ? 41.301 4.743 39.221 1.00 64.65 129 GLY D C 1
ATOM 4471 O O . GLY D 1 129 ? 40.596 4.106 38.438 1.00 66.47 129 GLY D O 1
ATOM 4472 N N . PHE D 1 130 ? 40.787 5.518 40.175 1.00 61.18 130 PHE D N 1
ATOM 4473 C CA . PHE D 1 130 ? 39.411 5.349 40.639 1.00 58.29 130 PHE D CA 1
ATOM 4474 C C . PHE D 1 130 ? 38.490 6.396 40.045 1.00 57.78 130 PHE D C 1
ATOM 4475 O O . PHE D 1 130 ? 38.584 7.572 40.378 1.00 55.97 130 PHE D O 1
ATOM 4483 N N . ALA D 1 131 ? 37.591 5.941 39.175 1.00 61.41 131 ALA D N 1
ATOM 4484 C CA . ALA D 1 131 ? 36.574 6.787 38.561 1.00 62.95 131 ALA D CA 1
ATOM 4485 C C . ALA D 1 131 ? 35.448 7.097 39.543 1.00 63.06 131 ALA D C 1
ATOM 4486 O O . ALA D 1 131 ? 34.432 6.399 39.589 1.00 62.85 131 ALA D O 1
ATOM 4488 N N . LEU D 1 132 ? 35.633 8.163 40.314 1.00 66.31 132 LEU D N 1
ATOM 4489 C CA . LEU D 1 132 ? 34.650 8.587 41.310 1.00 67.62 132 LEU D CA 1
ATOM 4490 C C . LEU D 1 132 ? 33.343 9.001 40.644 1.00 67.96 132 LEU D C 1
ATOM 4491 O O . LEU D 1 132 ? 33.349 9.640 39.599 1.00 67.00 132 LEU D O 1
ATOM 4496 N N . ARG D 1 133 ? 32.230 8.608 41.251 1.00 74.30 133 ARG D N 1
ATOM 4497 C CA . ARG D 1 133 ? 30.898 8.878 40.707 1.00 79.31 133 ARG D CA 1
ATOM 4498 C C . ARG D 1 133 ? 30.080 9.719 41.674 1.00 77.24 133 ARG D C 1
ATOM 4499 O O . ARG D 1 133 ? 29.515 10.741 41.293 1.00 80.25 133 ARG D O 1
ATOM 4507 N N . HIS D 1 134 ? 30.014 9.280 42.924 1.00 75.88 134 HIS D N 1
ATOM 4508 C CA . HIS D 1 134 ? 29.227 9.961 43.931 1.00 76.24 134 HIS D CA 1
ATOM 4509 C C . HIS D 1 134 ? 29.932 9.917 45.283 1.00 71.89 134 HIS D C 1
ATOM 4510 O O . HIS D 1 134 ? 30.588 8.928 45.618 1.00 69.46 134 HIS D O 1
ATOM 4517 N N . ASN D 1 135 ? 29.793 11.000 46.044 1.00 69.34 135 ASN D N 1
ATOM 4518 C CA . ASN D 1 135 ? 30.358 11.108 47.386 1.00 68.63 135 ASN D CA 1
ATOM 4519 C C . ASN D 1 135 ? 29.273 11.090 48.442 1.00 66.57 135 ASN D C 1
ATOM 4520 O O . ASN D 1 135 ? 28.200 11.671 48.256 1.00 68.34 135 ASN D O 1
ATOM 4525 N N . VAL D 1 136 ? 29.568 10.424 49.553 1.00 61.32 136 VAL D N 1
ATOM 4526 C CA . VAL D 1 136 ? 28.715 10.441 50.725 1.00 59.52 136 VAL D CA 1
ATOM 4527 C C . VAL D 1 136 ? 29.525 11.081 51.847 1.00 57.31 136 VAL D C 1
ATOM 4528 O O . VAL D 1 136 ? 30.528 10.528 52.288 1.00 54.83 136 VAL D O 1
ATOM 4532 N N . ILE D 1 137 ? 29.109 12.263 52.281 1.00 56.81 137 ILE D N 1
ATOM 4533 C CA . ILE D 1 137 ? 29.806 12.960 53.347 1.00 59.27 137 ILE D CA 1
ATOM 4534 C C . ILE D 1 137 ? 28.802 13.257 54.436 1.00 57.28 137 ILE D C 1
ATOM 4535 O O . ILE D 1 137 ? 27.882 14.040 54.240 1.00 59.79 137 ILE D O 1
ATOM 4540 N N . GLU D 1 138 ? 28.976 12.613 55.580 1.00 57.46 138 GLU D N 1
ATOM 4541 C CA . GLU D 1 138 ? 28.032 12.726 56.671 1.00 58.14 138 GLU D CA 1
ATOM 4542 C C . GLU D 1 138 ? 28.805 12.925 57.957 1.00 58.79 138 GLU D C 1
ATOM 4543 O O . GLU D 1 138 ? 29.713 12.161 58.262 1.00 60.18 138 GLU D O 1
ATOM 4549 N N . ALA D 1 139 ? 28.457 13.971 58.695 1.00 60.90 139 ALA D N 1
ATOM 4550 C CA . ALA D 1 139 ? 29.157 14.316 59.922 1.00 65.01 139 ALA D CA 1
ATOM 4551 C C . ALA D 1 139 ? 28.247 14.068 61.115 1.00 69.57 139 ALA D C 1
ATOM 4552 O O . ALA D 1 139 ? 27.058 14.399 61.076 1.00 71.91 139 ALA D O 1
ATOM 4554 N N . HIS D 1 140 ? 28.807 13.487 62.171 1.00 71.87 140 HIS D N 1
ATOM 4555 C CA . HIS D 1 140 ? 28.067 13.257 63.400 1.00 76.52 140 HIS D CA 1
ATOM 4556 C C . HIS D 1 140 ? 28.676 14.042 64.557 1.00 81.85 140 HIS D C 1
ATOM 4557 O O . HIS D 1 140 ? 29.899 14.155 64.673 1.00 84.55 140 HIS D O 1
ATOM 4564 N N . GLY D 1 141 ? 27.809 14.578 65.410 1.00 82.70 141 GLY D N 1
ATOM 4565 C CA . GLY D 1 141 ? 28.228 15.322 66.587 1.00 83.07 141 GLY D CA 1
ATOM 4566 C C . GLY D 1 141 ? 27.029 15.984 67.229 1.00 87.18 141 GLY D C 1
ATOM 4567 O O . GLY D 1 141 ? 25.945 15.401 67.259 1.00 84.95 141 GLY D O 1
ATOM 4568 N N . LEU D 1 142 ? 27.222 17.204 67.732 1.00 91.54 142 LEU D N 1
ATOM 4569 C CA . LEU D 1 142 ? 26.138 17.988 68.329 1.00 91.25 142 LEU D CA 1
ATOM 4570 C C . LEU D 1 142 ? 25.983 19.335 67.622 1.00 91.81 142 LEU D C 1
ATOM 4571 O O . LEU D 1 142 ? 26.975 19.993 67.293 1.00 86.32 142 LEU D O 1
ATOM 4576 N N . CYS D 1 143 ? 24.733 19.735 67.392 1.00 94.13 143 CYS D N 1
ATOM 4577 C CA . CYS D 1 143 ? 24.430 21.017 66.762 1.00 95.59 143 CYS D CA 1
ATOM 4578 C C . CYS D 1 143 ? 24.375 22.131 67.815 1.00 97.84 143 CYS D C 1
ATOM 4579 O O . CYS D 1 143 ? 24.341 21.855 69.018 1.00 99.96 143 CYS D O 1
ATOM 4582 N N . ALA D 1 144 ? 24.374 23.380 67.352 1.00 98.11 144 ALA D N 1
ATOM 4583 C CA . ALA D 1 144 ? 24.460 24.561 68.226 1.00 99.26 144 ALA D CA 1
ATOM 4584 C C . ALA D 1 144 ? 23.562 24.479 69.460 1.00 100.81 144 ALA D C 1
ATOM 4585 O O . ALA D 1 144 ? 24.047 24.553 70.588 1.00 104.73 144 ALA D O 1
ATOM 4587 N N . ALA D 1 145 ? 22.260 24.326 69.237 1.00 101.55 145 ALA D N 1
ATOM 4588 C CA . ALA D 1 145 ? 21.281 24.238 70.323 1.00 102.66 145 ALA D CA 1
ATOM 4589 C C . ALA D 1 145 ? 21.626 23.163 71.358 1.00 104.53 145 ALA D C 1
ATOM 4590 O O . ALA D 1 145 ? 21.496 23.400 72.560 1.00 105.43 145 ALA D O 1
ATOM 4592 N N . CYS D 1 146 ? 22.062 21.991 70.894 1.00 107.06 146 CYS D N 1
ATOM 4593 C CA . CYS D 1 146 ? 22.463 20.903 71.800 1.00 109.78 146 CYS D CA 1
ATOM 4594 C C . CYS D 1 146 ? 23.709 21.253 72.616 1.00 108.93 146 CYS D C 1
ATOM 4595 O O . CYS D 1 146 ? 23.841 20.825 73.765 1.00 103.18 146 CYS D O 1
ATOM 4598 N N . VAL D 1 147 ? 24.616 22.026 72.021 1.00 110.31 147 VAL D N 1
ATOM 4599 C CA . VAL D 1 147 ? 25.834 22.454 72.711 1.00 114.59 147 VAL D CA 1
ATOM 4600 C C . VAL D 1 147 ? 25.500 23.360 73.907 1.00 121.03 147 VAL D C 1
ATOM 4601 O O . VAL D 1 147 ? 26.136 23.252 74.958 1.00 120.28 147 VAL D O 1
ATOM 4605 N N . GLU D 1 148 ? 24.501 24.233 73.753 1.00 122.83 148 GLU D N 1
ATOM 4606 C CA . GLU D 1 148 ? 24.089 25.137 74.841 1.00 123.21 148 GLU D CA 1
ATOM 4607 C C . GLU D 1 148 ? 23.133 24.492 75.858 1.00 121.91 148 GLU D C 1
ATOM 4608 O O . GLU D 1 148 ? 22.770 25.119 76.854 1.00 120.47 148 GLU D O 1
ATOM 4614 N N . VAL D 1 149 ? 22.726 23.249 75.603 1.00 122.94 149 VAL D N 1
ATOM 4615 C CA . VAL D 1 149 ? 22.082 22.418 76.624 1.00 122.75 149 VAL D CA 1
ATOM 4616 C C . VAL D 1 149 ? 23.155 21.746 77.487 1.00 125.02 149 VAL D C 1
ATOM 4617 O O . VAL D 1 149 ? 22.943 21.519 78.680 1.00 123.65 149 VAL D O 1
ATOM 4621 N N . GLU D 1 150 ? 24.297 21.423 76.876 1.00 128.64 150 GLU D N 1
ATOM 4622 C CA . GLU D 1 150 ? 25.457 20.898 77.608 1.00 131.59 150 GLU D CA 1
ATOM 4623 C C . GLU D 1 150 ? 25.992 21.930 78.612 1.00 132.91 150 GLU D C 1
ATOM 4624 O O . GLU D 1 150 ? 26.309 21.582 79.752 1.00 136.92 150 GLU D O 1
ATOM 4630 N N . ALA D 1 151 ? 26.084 23.190 78.190 1.00 130.46 151 ALA D N 1
ATOM 4631 C CA . ALA D 1 151 ? 26.507 24.274 79.081 1.00 126.49 151 ALA D CA 1
ATOM 4632 C C . ALA D 1 151 ? 25.382 24.650 80.051 1.00 124.25 151 ALA D C 1
ATOM 4633 O O . ALA D 1 151 ? 24.682 25.645 79.852 1.00 122.59 151 ALA D O 1
ATOM 4635 N N . CYS D 1 152 ? 25.221 23.838 81.096 1.00 123.05 152 CYS D N 1
ATOM 4636 C CA . CYS D 1 152 ? 24.186 24.046 82.113 1.00 121.68 152 CYS D CA 1
ATOM 4637 C C . CYS D 1 152 ? 24.648 23.531 83.476 1.00 122.57 152 CYS D C 1
ATOM 4638 O O . CYS D 1 152 ? 24.766 22.324 83.689 1.00 121.16 152 CYS D O 1
#

Secondary structure (DSSP, 8-state):
-HHHHHHHHHHHHHHHTT----HHHHHHHHHHHHSSS-B-HHHHHHHHHHH-TT--HHHHHHHHHHHHHTTSEEEETTTTEEEE-SS-SS-S---EEEEETTT--EEEE--HHHHHHHHHHHHHTT-EEEEEEEEEEEE-HHHHHHHH-/--HHHHHHHHHHHHHHHTT----HHHHHHHHHHHHSSS-B-HHHHHHHHHHH-TT--HHHHHHHHHHHHHTTSEEEETTTTEEEE-S-TTSSS--EEEEEETTT--EEEEE-HHHHHHHHHHHHHTT-EEEEEEEEEEEE-HHHHHHHH-/-HHHHHHHHHHHHHHTT----HHHHHHHHHHHHSSS-B-HHHHHHHHHHH-TT--HHHHHHHHHHHHHTTSEEEEGGGTEEEE-S-SSS-S--EEEEEETTT--EEEEE-HHHHHHHHHHHHHTT-EEEEEEEEEEEE-HHHHHHHH-/-PPPHHHHHHHHHHHHHHTT----HHHHHHHHHHHTSSS-EEHHHHHHHHHHH-TT--HHHHHHHHHHHHHTTTEEEETTTTEEEE-S--SSSS---EEEEETTT--EEEE--HHHHHHHHHHHHHTT-EEEEEEEEEEEE-HHHHHHH--